Protein AF-A0A7S2Z5T3-F1 (afdb_monomer_lite)

InterPro domains:
  IPR017853 Glycoside hydrolase superfamily [SSF51445] (18-219)

Secondary structure (DSSP, 8-state):
-TTSTTTT-PSTT--HHHHHHHHHHHHHHTT----EEEE-GGGSEE-TTT--EEE-S--TTTSTTTHHHHHHHHHHH-PEEEEEE-PBPTT-TTBGGGT-SB-EEEESS-SS-TT--EEEE--HHHHHHHHHHHHHHH-EEEEEE--HHHHHHH-HHHHH-TTHHHHHHHHHHHHHHHTT-EEEE-S--HHHHHHGGG-TTEEEEE-SPPP-TTT-TTTT--HHHHHHHHHTTPEEE--EE--SSEE-SSTT-SEE-S-HHHHHHHHHHTSS--EE-PPTT---HHHHTTSB-TT--B---SS--EE-HHHHHHHHHGGGT-TTS-SS-EEEEEEEEETTTEEEEEEEEES-SS-EEEEHHHHHGGGT-S--SSS-S--TTS--TTTTTSTT-EEEEEE--STT--GGG-EEEEEETT-TT-EEEEPP--TT-EEEEEEEE--TTSEEEEE-TTSSSTT-TTTEEEEEE-SSEEEEEEE--TT-EEEEEEEETT--EEEEEEE--TTSEEEEEEE-SS-----

Radius of gyration: 24.78 Å; chains: 1; bounding box: 69×53×68 Å

Foldseek 3Di:
DPQFQADVNADPPDAQLVRVVLVLVLCVVVLNQAAADEAELVFADADPPPRAHQEPWGDCRRQPVILLSLQVSCVVRVHAYEYEHEFHDPCHCCDVVVVHDFHWDKDCAFPVGGNDIGIAGDDLVVLLCVLVCNCVRRNHAEYEYENAVVRQRRDPCNVPPPCRVLVRLVSNLVSCVVNNHAYEYYPDDLVSLVSCLNRVSDAAYAQFPEDHQAPPLVRLLSQASLVSQQVSRHQYASYEAEQAQFDAHGPNHTGGRLARLSSQLSRLLSRDDHHYRDHRPRHDRLSSCQQAFSNRHGQYAPTRKHAQPVLVVCLVPNCVRPVQAHNDWRWIKGWHDAQLAFIKIKIKTAQGAAKGWFAPCSGLCVVVLDDPPDDDPPPPPRDDCVLSPDQFWKKWKWFQAWDVLDPVSIDTDIATHPPRRGTDTGGRHRRSTMTMIMIFTQPPQQKTWPAQSSHSNRRGCQFWHDWDDDNFKIKTKGFHDQQDKTKTWMAGNVRDIDIFIDGQHPVRIDMTMDGHDPPRDDD

pLDDT: mean 90.17, std 14.13, range [31.06, 98.88]

Organism: NCBI:txid464258

Structure (mmCIF, N/CA/C/O backbone):
data_AF-A0A7S2Z5T3-F1
#
_entry.id   AF-A0A7S2Z5T3-F1
#
loop_
_atom_site.group_PDB
_atom_site.id
_atom_site.type_symbol
_atom_site.label_atom_id
_atom_site.label_alt_id
_atom_site.label_comp_id
_atom_site.label_asym_id
_atom_site.label_entity_id
_atom_site.label_seq_id
_atom_site.pdbx_PDB_ins_code
_atom_site.Cartn_x
_atom_site.Cartn_y
_atom_site.Cartn_z
_atom_site.occupancy
_atom_site.B_iso_or_equiv
_atom_site.auth_seq_id
_atom_site.auth_comp_id
_atom_site.auth_asym_id
_atom_site.auth_atom_id
_atom_site.pdbx_PDB_model_num
ATOM 1 N N . ASP A 1 1 ? 6.229 -9.014 -9.697 1.00 89.06 1 ASP A N 1
ATOM 2 C CA . ASP A 1 1 ? 7.290 -8.899 -8.700 1.00 89.06 1 ASP A CA 1
ATOM 3 C C . ASP A 1 1 ? 7.895 -10.236 -8.358 1.00 89.06 1 ASP A C 1
ATOM 5 O O . ASP A 1 1 ? 7.217 -11.255 -8.487 1.00 89.06 1 ASP A O 1
ATOM 9 N N . ASN A 1 2 ? 9.165 -10.216 -7.972 1.00 91.88 2 ASN A N 1
ATOM 10 C CA . ASN A 1 2 ? 9.879 -11.361 -7.434 1.00 91.88 2 ASN A CA 1
ATOM 11 C C . ASN A 1 2 ? 9.118 -11.935 -6.226 1.00 91.88 2 ASN A C 1
ATOM 13 O O . ASN A 1 2 ? 8.524 -11.199 -5.442 1.00 91.88 2 ASN A O 1
ATOM 17 N N . GLY A 1 3 ? 9.082 -13.258 -6.094 1.00 92.31 3 GLY A N 1
ATOM 18 C CA . GLY A 1 3 ? 8.275 -13.927 -5.072 1.00 92.31 3 GLY A CA 1
ATOM 19 C C . GLY A 1 3 ? 6.803 -14.139 -5.439 1.00 92.31 3 GLY A C 1
ATOM 20 O O . GLY A 1 3 ? 6.124 -14.894 -4.743 1.00 92.31 3 GLY A O 1
ATOM 21 N N . ALA A 1 4 ? 6.282 -13.528 -6.511 1.00 95.12 4 ALA A N 1
ATOM 22 C CA . ALA A 1 4 ? 4.893 -13.725 -6.935 1.00 95.12 4 ALA A CA 1
ATOM 23 C C . ALA A 1 4 ? 4.690 -14.963 -7.816 1.00 95.12 4 ALA A C 1
ATOM 25 O O . ALA A 1 4 ? 5.599 -15.373 -8.538 1.00 95.12 4 ALA A O 1
ATOM 26 N N . TYR A 1 5 ? 3.468 -15.512 -7.830 1.00 96.44 5 TYR A N 1
ATOM 27 C CA . TYR A 1 5 ? 3.169 -16.786 -8.498 1.00 96.44 5 TYR A CA 1
ATOM 28 C C . TYR A 1 5 ? 3.563 -16.775 -9.978 1.00 96.44 5 TYR A C 1
ATOM 30 O O . TYR A 1 5 ? 4.101 -17.752 -10.499 1.00 96.44 5 TYR A O 1
ATOM 38 N N . TYR A 1 6 ? 3.332 -15.635 -10.633 1.00 97.00 6 TYR A N 1
ATOM 39 C CA . TYR A 1 6 ? 3.540 -15.427 -12.063 1.00 97.00 6 TYR A CA 1
ATOM 40 C C . TYR A 1 6 ? 4.892 -14.786 -12.420 1.00 97.00 6 TYR A C 1
ATOM 42 O O . TYR A 1 6 ? 5.080 -14.351 -13.557 1.00 97.00 6 TYR A O 1
ATOM 50 N N . TYR A 1 7 ? 5.851 -14.690 -11.496 1.00 96.50 7 TYR A N 1
ATOM 51 C CA . TYR A 1 7 ? 7.160 -14.093 -11.784 1.00 96.50 7 TYR A CA 1
ATOM 52 C C . TYR A 1 7 ? 7.984 -14.951 -12.762 1.00 96.50 7 TYR A C 1
ATOM 54 O O . TYR A 1 7 ? 8.374 -16.066 -12.433 1.00 96.50 7 TYR A O 1
ATOM 62 N N . TYR A 1 8 ? 8.215 -14.459 -13.988 1.00 96.25 8 TYR A N 1
ATOM 63 C CA . TYR A 1 8 ? 8.787 -15.233 -15.112 1.00 96.25 8 TYR A CA 1
ATOM 64 C C . TYR A 1 8 ? 8.103 -16.600 -15.371 1.00 96.25 8 TYR A C 1
ATOM 66 O O . TYR A 1 8 ? 8.704 -17.504 -15.952 1.00 96.25 8 TYR A O 1
ATOM 74 N N . HIS A 1 9 ? 6.845 -16.764 -14.951 1.00 96.56 9 HIS A N 1
ATOM 75 C CA . HIS A 1 9 ? 6.130 -18.036 -14.965 1.00 96.56 9 HIS A CA 1
ATOM 76 C C . HIS A 1 9 ? 4.641 -17.851 -15.340 1.00 96.56 9 HIS A C 1
ATOM 78 O O . HIS A 1 9 ? 3.776 -17.960 -14.468 1.00 96.56 9 HIS A O 1
ATOM 84 N N . PRO A 1 10 ? 4.308 -17.545 -16.612 1.00 96.88 10 PRO A N 1
ATOM 85 C CA . PRO A 1 10 ? 2.916 -17.465 -17.064 1.00 96.88 10 PRO A CA 1
ATOM 86 C C . PRO A 1 10 ? 2.216 -18.837 -16.996 1.00 96.88 10 PRO A C 1
ATOM 88 O O . PRO A 1 10 ? 2.855 -19.869 -16.770 1.00 96.88 10 PRO A O 1
ATOM 91 N N . GLU A 1 11 ? 0.897 -18.867 -17.209 1.00 96.69 11 GLU A N 1
ATOM 92 C CA . GLU A 1 11 ? 0.151 -20.128 -17.290 1.00 96.69 11 GLU A CA 1
ATOM 93 C C . GLU A 1 11 ? 0.697 -21.025 -18.413 1.00 96.69 11 GLU A C 1
ATOM 95 O O . GLU A 1 11 ? 1.145 -20.563 -19.467 1.00 96.69 11 GLU A O 1
ATOM 100 N N . ASN A 1 12 ? 0.667 -22.341 -18.196 1.00 94.12 12 ASN A N 1
ATOM 101 C CA . ASN A 1 12 ? 1.307 -23.286 -19.107 1.00 94.12 12 ASN A CA 1
ATOM 102 C C . ASN A 1 12 ? 0.716 -23.197 -20.526 1.00 94.12 12 ASN A C 1
ATOM 104 O O . ASN A 1 12 ? -0.485 -23.380 -20.731 1.00 94.12 12 ASN A O 1
ATOM 108 N N . GLY A 1 13 ? 1.582 -22.960 -21.514 1.00 95.38 13 GLY A N 1
ATOM 109 C CA . GLY A 1 13 ? 1.192 -22.811 -22.916 1.00 95.38 13 GLY A CA 1
ATOM 110 C C . GLY A 1 13 ? 0.557 -21.461 -23.264 1.00 95.38 13 GLY A C 1
ATOM 111 O O . GLY A 1 13 ? 0.002 -21.342 -24.356 1.00 95.38 13 GLY A O 1
ATOM 112 N N . LYS A 1 14 ? 0.633 -20.464 -22.373 1.00 97.25 14 LYS A N 1
ATOM 113 C CA . LYS A 1 14 ? 0.104 -19.111 -22.579 1.00 97.25 14 LYS A CA 1
ATOM 114 C C . LYS A 1 14 ? 1.207 -18.054 -22.533 1.00 97.25 14 LYS A C 1
ATOM 116 O O . LYS A 1 14 ? 2.259 -18.250 -21.928 1.00 97.25 14 LYS A O 1
ATOM 121 N N . ASN A 1 15 ? 0.945 -16.923 -23.182 1.00 97.25 15 ASN A N 1
ATOM 122 C CA . ASN A 1 15 ? 1.696 -15.685 -22.970 1.00 97.25 15 ASN A CA 1
ATOM 123 C C . ASN A 1 15 ? 1.145 -14.947 -21.726 1.00 97.25 15 ASN A C 1
ATOM 125 O O . ASN A 1 15 ? 0.209 -15.418 -21.065 1.00 97.25 15 ASN A O 1
ATOM 129 N N . TYR A 1 16 ? 1.726 -13.797 -21.384 1.00 97.88 16 TYR A N 1
ATOM 130 C CA . TYR A 1 16 ? 1.302 -13.041 -20.206 1.00 97.88 16 TYR A CA 1
ATOM 131 C C . TYR A 1 16 ? -0.013 -12.293 -20.401 1.00 97.88 16 TYR A C 1
ATOM 133 O O . TYR A 1 16 ? -0.767 -12.195 -19.438 1.00 97.88 16 TYR A O 1
ATOM 141 N N . LEU A 1 17 ? -0.326 -11.818 -21.610 1.00 97.81 17 LEU A N 1
ATOM 142 C CA . LEU A 1 17 ? -1.629 -11.206 -21.888 1.00 97.81 17 LEU A CA 1
ATOM 143 C C . LEU A 1 17 ? -2.766 -12.185 -21.565 1.00 97.81 17 LEU A C 1
ATOM 145 O O . LEU A 1 17 ? -3.630 -11.880 -20.746 1.00 97.81 17 LEU A O 1
ATOM 149 N N . ASP A 1 18 ? -2.711 -13.391 -22.131 1.00 98.31 18 ASP A N 1
ATOM 150 C CA . ASP A 1 18 ? -3.717 -14.431 -21.902 1.00 98.31 18 ASP A CA 1
ATOM 151 C C . ASP A 1 18 ? -3.767 -14.854 -20.425 1.00 98.31 18 ASP A C 1
ATOM 153 O O . ASP A 1 18 ? -4.846 -15.036 -19.862 1.00 98.31 18 ASP A O 1
ATOM 157 N N . THR A 1 19 ? -2.603 -14.973 -19.777 1.00 98.50 19 THR A N 1
ATOM 158 C CA . THR A 1 19 ? -2.511 -15.302 -18.345 1.00 98.50 19 THR A CA 1
ATOM 159 C C . THR A 1 19 ? -3.185 -14.235 -17.479 1.00 98.50 19 THR A C 1
ATOM 161 O O . THR A 1 19 ? -3.974 -14.558 -16.595 1.00 98.50 19 THR A O 1
ATOM 164 N N . LEU A 1 20 ? -2.910 -12.952 -17.722 1.00 98.56 20 LEU A N 1
ATOM 165 C CA . LEU A 1 20 ? -3.462 -11.855 -16.925 1.00 98.56 20 LEU A CA 1
ATOM 166 C C . LEU A 1 20 ? -4.963 -11.653 -17.180 1.00 98.56 20 LEU A C 1
ATOM 168 O O . LEU A 1 20 ? -5.694 -11.321 -16.245 1.00 98.56 20 LEU A O 1
ATOM 172 N N . LEU A 1 21 ? -5.447 -11.921 -18.397 1.00 98.62 21 LEU A N 1
ATOM 173 C CA . LEU A 1 21 ? -6.883 -11.956 -18.688 1.00 98.62 21 LEU A CA 1
ATOM 174 C C . LEU A 1 21 ? -7.584 -13.111 -17.955 1.00 98.62 21 LEU A C 1
ATOM 176 O O . LEU A 1 21 ? -8.675 -12.914 -17.416 1.00 98.62 21 LEU A O 1
ATOM 180 N N . ASP A 1 22 ? -6.953 -14.284 -17.835 1.00 98.69 22 ASP A N 1
ATOM 181 C CA . ASP A 1 22 ? -7.489 -15.357 -16.990 1.00 98.69 22 ASP A CA 1
ATOM 182 C C . ASP A 1 22 ? -7.537 -14.949 -15.509 1.00 98.69 22 ASP A C 1
ATOM 184 O O . ASP A 1 22 ? -8.539 -15.211 -14.841 1.00 98.69 22 ASP A O 1
ATOM 188 N N . VAL A 1 23 ? -6.495 -14.276 -14.995 1.00 98.56 23 VAL A N 1
ATOM 189 C CA . VAL A 1 23 ? -6.475 -13.746 -13.616 1.00 98.56 23 VAL A CA 1
ATOM 190 C C . VAL A 1 23 ? -7.626 -12.760 -13.413 1.00 98.56 23 VAL A C 1
ATOM 192 O O . VAL A 1 23 ? -8.321 -12.828 -12.397 1.00 98.56 2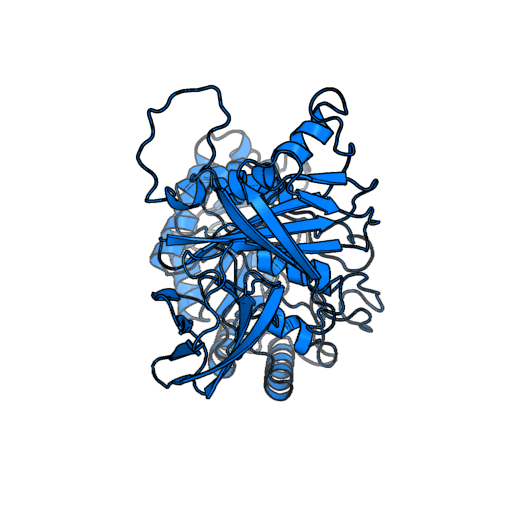3 VAL A O 1
ATOM 195 N N . TYR A 1 24 ? -7.877 -11.878 -14.384 1.00 98.69 24 TYR A N 1
ATOM 196 C CA . TYR A 1 24 ? -9.010 -10.956 -14.358 1.00 98.69 24 TYR A CA 1
ATOM 197 C C . TYR A 1 24 ? -10.354 -11.696 -14.341 1.00 98.69 24 TYR A C 1
ATOM 199 O O . TYR A 1 24 ? -11.203 -11.431 -13.491 1.00 98.69 24 TYR A O 1
ATOM 207 N N . HIS A 1 25 ? -10.570 -12.657 -15.238 1.00 98.69 25 HIS A N 1
ATOM 208 C CA . HIS A 1 25 ? -11.823 -13.411 -15.274 1.00 98.69 25 HIS A CA 1
ATOM 209 C C . HIS A 1 25 ? -12.047 -14.223 -13.995 1.00 98.69 25 HIS A C 1
ATOM 211 O O . HIS A 1 25 ? -13.166 -14.254 -13.473 1.00 98.69 25 HIS A O 1
ATOM 217 N N . TYR A 1 26 ? -10.987 -14.825 -13.457 1.00 98.69 26 TYR A N 1
ATOM 218 C CA . TYR A 1 26 ? -11.010 -15.496 -12.165 1.00 98.69 26 TYR A CA 1
ATOM 219 C C . TYR A 1 26 ? -11.391 -14.528 -11.040 1.00 98.69 26 TYR A C 1
ATOM 221 O O . TYR A 1 26 ? -12.331 -14.811 -10.297 1.00 98.69 26 TYR A O 1
ATOM 229 N N . SER A 1 27 ? -10.733 -13.369 -10.938 1.00 98.31 27 SER A N 1
ATOM 230 C CA . SER A 1 27 ? -11.005 -12.398 -9.873 1.00 98.31 27 SER A CA 1
ATOM 231 C C . SER A 1 27 ? -12.437 -11.865 -9.948 1.00 98.31 27 SER A C 1
ATOM 233 O O . SER A 1 27 ? -13.127 -11.815 -8.930 1.00 98.31 27 SER A O 1
ATOM 235 N N . LYS A 1 28 ? -12.953 -11.587 -11.154 1.00 98.25 28 LYS A N 1
ATOM 236 C CA . LYS A 1 28 ? -14.360 -11.219 -11.368 1.00 98.25 28 LYS A CA 1
ATOM 237 C C . LYS A 1 28 ? -15.317 -12.323 -10.924 1.00 98.25 28 LYS A C 1
ATOM 239 O O . LYS A 1 28 ? -16.297 -12.019 -10.247 1.00 98.25 28 LYS A O 1
ATOM 244 N N . ALA A 1 29 ? -15.036 -13.581 -11.266 1.00 98.38 29 ALA A N 1
ATOM 245 C CA . ALA A 1 29 ? -15.859 -14.722 -10.865 1.00 98.38 29 ALA A CA 1
ATOM 246 C C . ALA A 1 29 ? -15.841 -14.962 -9.347 1.00 98.38 29 ALA A C 1
ATOM 248 O O . ALA A 1 29 ? -16.839 -15.411 -8.789 1.00 98.38 29 ALA A O 1
ATOM 249 N N . GLN A 1 30 ? -14.726 -14.651 -8.684 1.00 97.94 30 GLN A N 1
ATOM 250 C CA . GLN A 1 30 ? -14.580 -14.748 -7.233 1.00 97.94 30 GLN A CA 1
ATOM 251 C C . GLN A 1 30 ? -14.990 -13.476 -6.488 1.00 97.94 30 GLN A C 1
ATOM 253 O O . GLN A 1 30 ? -14.865 -13.450 -5.274 1.00 97.94 30 GLN A O 1
ATOM 258 N N . GLY A 1 31 ? -15.442 -12.414 -7.165 1.00 97.31 31 GLY A N 1
ATOM 259 C CA . GLY A 1 31 ? -15.764 -11.144 -6.507 1.00 97.31 31 GLY A CA 1
ATOM 260 C C . GLY A 1 31 ? -14.564 -10.515 -5.786 1.00 97.31 31 GLY A C 1
ATOM 261 O O . GLY A 1 31 ? -14.721 -9.984 -4.689 1.00 97.31 31 GLY A O 1
ATOM 262 N N . ILE A 1 32 ? -13.367 -10.622 -6.368 1.00 98.25 32 ILE A N 1
ATOM 263 C CA . ILE A 1 32 ? -12.142 -9.992 -5.874 1.00 98.25 32 ILE A CA 1
ATOM 264 C C . ILE A 1 32 ? -11.887 -8.720 -6.700 1.00 98.25 32 ILE A C 1
ATOM 266 O O . ILE A 1 32 ? -11.646 -8.812 -7.907 1.00 98.25 32 ILE A O 1
ATOM 270 N N . PRO A 1 33 ? -11.936 -7.524 -6.091 1.00 97.19 33 PRO A N 1
ATOM 271 C CA . PRO A 1 33 ? -11.922 -6.267 -6.829 1.00 97.19 33 PRO A CA 1
ATOM 272 C C . PRO A 1 33 ? -10.497 -5.745 -7.061 1.00 97.19 33 PRO A C 1
ATOM 274 O O . PRO A 1 33 ? -10.134 -4.674 -6.578 1.00 97.19 33 PRO A O 1
ATOM 277 N N . TYR A 1 34 ? -9.666 -6.481 -7.805 1.00 97.94 34 TYR A N 1
ATOM 278 C CA . TYR A 1 34 ? -8.365 -5.948 -8.228 1.00 97.94 34 TYR A CA 1
ATOM 279 C C . TYR A 1 34 ? -8.546 -4.690 -9.087 1.00 97.94 34 TYR A C 1
ATOM 281 O O . TYR A 1 34 ? -9.425 -4.641 -9.952 1.00 97.94 34 TYR A O 1
ATOM 289 N N . ARG A 1 35 ? -7.712 -3.674 -8.834 1.00 97.19 35 ARG A N 1
ATOM 290 C CA . ARG A 1 35 ? -7.749 -2.365 -9.513 1.00 97.19 35 ARG A CA 1
ATOM 291 C C . ARG A 1 35 ? -6.455 -1.993 -10.223 1.00 97.19 35 ARG A C 1
ATOM 293 O O . ARG A 1 35 ? -6.438 -1.011 -10.958 1.00 97.19 35 ARG A O 1
ATOM 300 N N . SER A 1 36 ? -5.393 -2.757 -10.022 1.00 97.06 36 SER A N 1
ATOM 301 C CA . SER A 1 36 ? -4.108 -2.534 -10.666 1.00 97.06 36 SER A CA 1
ATOM 302 C C . SER A 1 36 ? -3.385 -3.849 -10.906 1.00 97.06 36 SER A C 1
ATOM 304 O O . SER A 1 36 ? -3.680 -4.863 -10.271 1.00 97.06 36 SER A O 1
ATOM 306 N N . VAL A 1 37 ? -2.420 -3.805 -11.819 1.00 98.12 37 VAL A N 1
ATOM 307 C CA . VAL A 1 37 ? -1.468 -4.883 -12.086 1.00 98.12 37 VAL A CA 1
ATOM 308 C C . VAL A 1 37 ? -0.058 -4.304 -12.100 1.00 98.12 37 VAL A C 1
ATOM 310 O O . VAL A 1 37 ? 0.153 -3.198 -12.597 1.00 98.12 37 VAL A O 1
ATOM 313 N N . LEU A 1 38 ? 0.904 -5.038 -11.537 1.00 97.88 38 LEU A N 1
ATOM 314 C CA . LEU A 1 38 ? 2.326 -4.723 -11.645 1.00 97.88 38 LEU A CA 1
ATOM 315 C C . LEU A 1 38 ? 2.978 -5.660 -12.662 1.00 97.88 38 LEU A C 1
ATOM 317 O O . LEU A 1 38 ? 3.005 -6.876 -12.466 1.00 97.88 38 LEU A O 1
ATOM 321 N N . LEU A 1 39 ? 3.516 -5.078 -13.730 1.00 98.25 39 LEU A N 1
ATOM 322 C CA . LEU A 1 39 ? 4.311 -5.758 -14.745 1.00 98.25 39 LEU A CA 1
ATOM 323 C C . LEU A 1 39 ? 5.783 -5.672 -14.344 1.00 98.25 39 LEU A C 1
ATOM 325 O O . LEU A 1 39 ? 6.335 -4.577 -14.239 1.00 98.25 39 LEU A O 1
ATOM 329 N N . ASP A 1 40 ? 6.403 -6.822 -14.088 1.00 97.00 40 ASP A N 1
ATOM 330 C CA . ASP A 1 40 ? 7.777 -6.874 -13.583 1.00 97.00 40 ASP A CA 1
ATOM 331 C C . ASP A 1 40 ? 8.830 -6.931 -14.705 1.00 97.00 40 ASP A C 1
ATOM 333 O O . ASP A 1 40 ? 8.501 -6.901 -15.882 1.00 97.00 40 ASP A O 1
ATOM 337 N N . SER A 1 41 ? 10.106 -7.078 -14.358 1.00 96.31 41 SER A N 1
ATOM 338 C CA . SER A 1 41 ? 11.265 -7.262 -15.251 1.00 96.31 41 SER A CA 1
ATOM 339 C C . SER A 1 41 ? 11.075 -8.194 -16.458 1.00 96.31 41 SER A C 1
ATOM 341 O O . SER A 1 41 ? 11.741 -8.025 -17.475 1.00 96.31 41 SER A O 1
ATOM 343 N N . TRP A 1 42 ? 10.119 -9.122 -16.421 1.00 96.25 42 TRP A N 1
ATOM 344 C CA . TRP A 1 42 ? 9.832 -10.032 -17.527 1.00 96.25 42 TRP A CA 1
ATOM 345 C C . TRP A 1 42 ? 9.205 -9.378 -18.772 1.00 96.25 42 TRP A C 1
ATOM 347 O O . TRP A 1 42 ? 9.267 -9.998 -19.838 1.00 96.25 42 TRP A O 1
ATOM 357 N N . PHE A 1 43 ? 8.607 -8.176 -18.690 1.00 97.31 43 PHE A N 1
ATOM 358 C CA . PHE A 1 43 ? 7.827 -7.632 -19.817 1.00 97.31 43 PHE A CA 1
ATOM 359 C C . PHE A 1 43 ? 8.632 -6.921 -20.912 1.00 97.31 43 PHE A C 1
ATOM 361 O O . PHE A 1 43 ? 8.147 -6.834 -22.040 1.00 97.31 43 PHE A O 1
ATOM 368 N N . TYR A 1 44 ? 9.838 -6.436 -20.612 1.00 98.06 44 TYR A N 1
ATOM 369 C CA . TYR A 1 44 ? 10.652 -5.626 -21.526 1.00 98.06 44 TYR A CA 1
ATOM 370 C C . TYR A 1 44 ? 11.954 -6.318 -21.938 1.00 98.06 44 TYR A C 1
ATOM 372 O O . TYR A 1 44 ? 12.283 -7.408 -21.467 1.00 98.06 44 TYR A O 1
ATOM 380 N N . TYR A 1 45 ? 12.700 -5.709 -22.863 1.00 97.88 45 TYR A N 1
ATOM 381 C CA . TYR A 1 45 ? 13.924 -6.299 -23.395 1.00 97.88 45 TYR A CA 1
ATOM 382 C C . TYR A 1 45 ? 15.129 -6.023 -22.496 1.00 97.88 45 TYR A C 1
ATOM 384 O O . TYR A 1 45 ? 15.520 -4.876 -22.245 1.00 97.88 45 TYR A O 1
ATOM 392 N N . GLU A 1 46 ? 15.790 -7.101 -22.094 1.00 96.44 46 GLU A N 1
ATOM 393 C CA . GLU A 1 46 ? 16.923 -7.083 -21.179 1.00 96.44 46 GLU A CA 1
ATOM 394 C C . GLU A 1 46 ? 18.231 -7.489 -21.872 1.00 96.44 46 GLU A C 1
ATOM 396 O O . GLU A 1 46 ? 18.274 -8.308 -22.793 1.00 96.44 46 GLU A O 1
ATOM 401 N N . ASP A 1 47 ? 19.337 -6.936 -21.390 1.00 93.31 47 ASP A N 1
ATOM 402 C CA . ASP A 1 47 ? 20.677 -7.333 -21.778 1.00 93.31 47 ASP A CA 1
ATOM 403 C C . ASP A 1 47 ? 20.962 -8.755 -21.254 1.00 93.31 47 ASP A C 1
ATOM 405 O O . ASP A 1 47 ? 20.948 -8.976 -20.043 1.00 93.31 47 ASP A O 1
ATOM 409 N N . PRO A 1 48 ? 21.308 -9.733 -22.108 1.00 91.06 48 PRO A N 1
ATOM 410 C CA . PRO A 1 48 ? 21.467 -11.122 -21.677 1.00 91.06 48 PRO A CA 1
ATOM 411 C C . PRO A 1 48 ? 22.631 -11.350 -20.699 1.00 91.06 48 PRO A C 1
ATOM 413 O O . PRO A 1 48 ? 22.728 -12.429 -20.118 1.00 91.06 48 PRO A O 1
ATOM 416 N N . LYS A 1 49 ? 23.550 -10.387 -20.534 1.00 87.62 49 LYS A N 1
ATOM 417 C CA . LYS A 1 49 ? 24.702 -10.524 -19.630 1.00 87.62 49 LYS A CA 1
ATOM 418 C C . LYS A 1 49 ? 24.379 -10.146 -18.191 1.00 87.62 49 LYS A C 1
ATOM 420 O O . LYS A 1 49 ? 24.924 -10.755 -17.278 1.00 87.62 49 LYS A O 1
ATOM 425 N N . ASN A 1 50 ? 23.572 -9.111 -17.995 1.00 87.94 50 ASN A N 1
ATOM 426 C CA . ASN A 1 50 ? 23.364 -8.497 -16.680 1.00 87.94 50 ASN A CA 1
ATOM 427 C C . ASN A 1 50 ? 21.908 -8.086 -16.421 1.00 87.94 50 ASN A C 1
ATOM 429 O O . ASN A 1 50 ? 21.625 -7.483 -15.386 1.00 87.94 50 ASN A O 1
ATOM 433 N N . GLN A 1 51 ? 21.012 -8.415 -17.356 1.00 92.81 51 GLN A N 1
ATOM 434 C CA . GLN A 1 51 ? 19.577 -8.145 -17.321 1.00 92.81 51 GLN A CA 1
ATOM 435 C C . GLN A 1 51 ? 19.232 -6.649 -17.195 1.00 92.81 51 GLN A C 1
ATOM 437 O O . GLN A 1 51 ? 18.174 -6.277 -16.704 1.00 92.81 51 GLN A O 1
ATOM 442 N N . SER A 1 52 ? 20.144 -5.765 -17.603 1.00 94.56 52 SER A N 1
ATOM 443 C CA . SER A 1 52 ? 19.886 -4.323 -17.671 1.00 94.56 52 SER A CA 1
ATOM 444 C C . SER A 1 52 ? 18.997 -3.971 -18.860 1.00 94.56 52 SER A C 1
ATOM 446 O O . SER A 1 52 ? 18.961 -4.690 -19.855 1.00 94.56 52 SER A O 1
ATOM 448 N N . VAL A 1 53 ? 18.276 -2.861 -18.783 1.00 97.31 53 VAL A N 1
ATOM 449 C CA . VAL A 1 53 ? 17.239 -2.519 -19.762 1.00 97.31 53 VAL A CA 1
ATOM 450 C C . VAL A 1 53 ? 17.881 -2.110 -21.084 1.00 97.31 53 VAL A C 1
ATOM 452 O O . VAL A 1 53 ? 18.702 -1.190 -21.123 1.00 97.31 53 VAL A O 1
ATOM 455 N N . THR A 1 54 ? 17.509 -2.789 -22.170 1.00 97.31 54 THR A N 1
ATOM 456 C CA . THR A 1 54 ? 17.959 -2.455 -23.535 1.00 97.31 54 THR A CA 1
ATOM 457 C C . THR A 1 54 ? 16.884 -1.740 -24.342 1.00 97.31 54 THR A C 1
ATOM 459 O O . THR A 1 54 ? 17.210 -0.877 -25.151 1.00 97.31 54 THR A O 1
ATOM 462 N N . LEU A 1 55 ? 15.615 -2.061 -24.101 1.00 97.44 55 LEU A N 1
ATOM 463 C CA . LEU A 1 55 ? 14.461 -1.365 -24.654 1.00 97.44 55 LEU A CA 1
ATOM 464 C C . LEU A 1 55 ? 13.301 -1.544 -23.675 1.00 97.44 55 LEU A C 1
ATOM 466 O O . LEU A 1 55 ? 12.986 -2.677 -23.308 1.00 97.44 55 LEU A O 1
ATOM 470 N N . TRP A 1 56 ? 12.692 -0.441 -23.242 1.00 97.81 56 TRP A N 1
ATOM 471 C CA . TRP A 1 56 ? 11.598 -0.453 -22.268 1.00 97.81 56 TRP A CA 1
ATOM 472 C C . TRP A 1 56 ? 10.249 -0.398 -22.988 1.00 97.81 56 TRP A C 1
ATOM 474 O O . TRP A 1 56 ? 9.464 0.534 -22.848 1.00 97.81 56 TRP A O 1
ATOM 484 N N . GLU A 1 57 ? 10.034 -1.412 -23.817 1.00 97.00 57 GLU A N 1
ATOM 485 C CA . GLU A 1 57 ? 8.815 -1.654 -24.584 1.00 97.00 57 GLU A CA 1
ATOM 486 C C . GLU A 1 57 ? 8.430 -3.120 -24.407 1.00 97.00 57 GLU A C 1
ATOM 488 O O . GLU A 1 57 ? 9.293 -3.969 -24.150 1.00 97.00 57 GLU A O 1
ATOM 493 N N . ALA A 1 58 ? 7.142 -3.420 -24.532 1.00 97.56 58 ALA A N 1
ATOM 494 C CA . ALA A 1 58 ? 6.642 -4.764 -24.326 1.00 97.56 58 ALA A CA 1
ATOM 495 C C . ALA A 1 58 ? 7.202 -5.727 -25.376 1.00 97.56 58 ALA A C 1
ATOM 497 O O . ALA A 1 58 ? 7.194 -5.464 -26.582 1.00 97.56 58 ALA A O 1
ATOM 498 N N . ARG A 1 59 ? 7.667 -6.883 -24.915 1.00 97.44 59 ARG A N 1
ATOM 499 C CA . ARG A 1 59 ? 8.120 -7.947 -25.803 1.00 97.44 59 ARG A CA 1
ATOM 500 C C . ARG A 1 59 ? 6.939 -8.634 -26.480 1.00 97.44 59 ARG A C 1
ATOM 502 O O . ARG A 1 59 ? 6.000 -9.043 -25.801 1.00 97.44 59 ARG A O 1
ATOM 509 N N . GLU A 1 60 ? 7.027 -8.854 -27.791 1.00 96.38 60 GLU A N 1
ATOM 510 C CA . GLU A 1 60 ? 5.946 -9.484 -28.570 1.00 96.38 60 GLU A CA 1
ATOM 511 C C . GLU A 1 60 ? 5.629 -10.924 -28.133 1.00 96.38 60 GLU A C 1
ATOM 513 O O . GLU A 1 60 ? 4.502 -11.389 -28.295 1.00 96.38 60 GLU A O 1
ATOM 518 N N . ASP A 1 61 ? 6.606 -11.644 -27.573 1.00 94.62 61 ASP A N 1
ATOM 519 C CA . ASP A 1 61 ? 6.410 -13.007 -27.067 1.00 94.62 61 ASP A CA 1
ATOM 520 C C . ASP A 1 61 ? 5.724 -13.052 -25.689 1.00 94.62 61 ASP A C 1
ATOM 522 O O . ASP A 1 61 ? 5.184 -14.086 -25.297 1.00 94.62 61 ASP A O 1
ATOM 526 N N . VAL A 1 62 ? 5.714 -11.926 -24.972 1.00 95.94 62 VAL A N 1
ATOM 527 C CA . VAL A 1 62 ? 5.059 -11.746 -23.668 1.00 95.94 62 VAL A CA 1
ATOM 528 C C . VAL A 1 62 ? 3.669 -11.137 -23.854 1.00 95.94 62 VAL A C 1
ATOM 530 O O . VAL A 1 62 ? 2.687 -11.655 -23.317 1.00 95.94 62 VAL A O 1
ATOM 533 N N . PHE A 1 63 ? 3.600 -10.060 -24.635 1.00 97.75 63 PHE A N 1
ATOM 534 C CA . PHE A 1 63 ? 2.396 -9.335 -25.017 1.00 97.75 63 PHE A CA 1
ATOM 535 C C . PHE A 1 63 ? 2.310 -9.316 -26.546 1.00 97.75 63 PHE A C 1
ATOM 537 O O . PHE A 1 63 ? 3.016 -8.530 -27.184 1.00 97.75 63 PHE A O 1
ATOM 544 N N . PRO A 1 64 ? 1.476 -10.174 -27.159 1.00 96.69 64 PRO A N 1
ATOM 545 C CA . PRO A 1 64 ? 1.267 -10.149 -28.602 1.00 96.69 64 PRO A CA 1
ATOM 546 C C . PRO A 1 64 ? 0.870 -8.744 -29.071 1.00 96.69 64 PRO A C 1
ATOM 548 O O . PRO A 1 64 ? -0.045 -8.147 -28.513 1.00 96.69 64 PRO A O 1
ATOM 551 N N . GLY A 1 65 ? 1.569 -8.209 -30.077 1.00 95.94 65 GLY A N 1
ATOM 552 C CA . GLY A 1 65 ? 1.384 -6.822 -30.532 1.00 95.94 65 GLY A CA 1
ATOM 553 C C . GLY A 1 65 ? 2.209 -5.773 -29.770 1.00 95.94 65 GLY A C 1
ATOM 554 O O . GLY A 1 65 ? 2.085 -4.582 -30.044 1.00 95.94 65 GLY A O 1
ATOM 555 N N . GLY A 1 66 ? 3.073 -6.183 -28.837 1.00 97.12 66 GLY A N 1
ATOM 556 C CA . GLY A 1 66 ? 3.931 -5.267 -28.089 1.00 97.12 66 GLY A CA 1
ATOM 557 C C . GLY A 1 66 ? 3.113 -4.372 -27.158 1.00 97.12 66 GLY A C 1
ATOM 558 O O . GLY A 1 66 ? 2.274 -4.865 -26.402 1.00 97.12 66 GLY A O 1
ATOM 559 N N . ASN A 1 67 ? 3.371 -3.062 -27.178 1.00 97.50 67 ASN A N 1
ATOM 560 C CA . ASN A 1 67 ? 2.706 -2.102 -26.288 1.00 97.50 67 ASN A CA 1
ATOM 561 C C . ASN A 1 67 ? 1.174 -2.109 -26.461 1.00 97.50 67 ASN A C 1
ATOM 563 O O . ASN A 1 67 ? 0.459 -1.995 -25.468 1.00 97.50 67 ASN A O 1
ATOM 567 N N . GLU A 1 68 ? 0.666 -2.348 -27.679 1.00 97.19 68 GLU A N 1
ATOM 568 C CA . GLU A 1 68 ? -0.778 -2.498 -27.938 1.00 97.19 68 GLU A CA 1
ATOM 569 C C . GLU A 1 68 ? -1.382 -3.660 -27.129 1.00 97.19 68 GLU A C 1
ATOM 571 O O . GLU A 1 68 ? -2.481 -3.541 -26.601 1.00 97.19 68 GLU A O 1
ATOM 576 N N . GLY A 1 69 ? -0.631 -4.743 -26.908 1.00 97.88 69 GLY A N 1
ATOM 577 C CA . GLY A 1 69 ? -1.079 -5.847 -26.058 1.00 97.88 69 GLY A CA 1
ATOM 578 C C . GLY A 1 69 ? -1.240 -5.453 -24.583 1.00 97.88 69 GLY A C 1
ATOM 579 O O . GLY A 1 69 ? -2.147 -5.945 -23.912 1.00 97.88 69 GLY A O 1
ATOM 580 N N . ILE A 1 70 ? -0.402 -4.547 -24.061 1.00 98.00 70 ILE A N 1
ATOM 581 C CA . ILE A 1 70 ? -0.581 -4.019 -22.697 1.00 98.00 70 ILE A CA 1
ATOM 582 C C . ILE A 1 70 ? -1.746 -3.021 -22.651 1.00 98.00 70 ILE A C 1
ATOM 584 O O . ILE A 1 70 ? -2.530 -3.042 -21.701 1.00 98.00 70 ILE A O 1
ATOM 588 N N . HIS A 1 71 ? -1.901 -2.185 -23.680 1.00 97.69 71 HIS A N 1
ATOM 589 C CA . HIS A 1 71 ? -3.068 -1.313 -23.817 1.00 97.69 71 HIS A CA 1
ATOM 590 C C . HIS A 1 71 ? -4.374 -2.112 -23.779 1.00 97.69 71 HIS A C 1
ATOM 592 O O . HIS A 1 71 ? -5.274 -1.799 -23.001 1.00 97.69 71 HIS A O 1
ATOM 598 N N . ASP A 1 72 ? -4.447 -3.191 -24.555 1.00 97.25 72 ASP A N 1
ATOM 599 C CA . ASP A 1 72 ? -5.612 -4.067 -24.618 1.00 97.25 72 ASP A CA 1
ATOM 600 C C . ASP A 1 72 ? -5.906 -4.742 -23.276 1.00 97.25 72 ASP A C 1
ATOM 602 O O . ASP A 1 72 ? -7.075 -4.918 -22.924 1.00 97.25 72 ASP A O 1
ATOM 606 N N . LEU A 1 73 ? -4.874 -5.097 -22.500 1.00 98.06 73 LEU A N 1
ATOM 607 C CA . LEU A 1 73 ? -5.050 -5.556 -21.122 1.00 98.06 73 LEU A CA 1
ATOM 608 C C . LEU A 1 73 ? -5.702 -4.462 -20.264 1.00 98.06 73 LEU A C 1
ATOM 610 O O . LEU A 1 73 ? -6.666 -4.739 -19.547 1.00 98.06 73 LEU A O 1
ATOM 614 N N . GLY A 1 74 ? -5.193 -3.230 -20.333 1.00 97.56 74 GLY A N 1
ATOM 615 C CA . GLY A 1 74 ? -5.726 -2.082 -19.596 1.00 97.56 74 GLY A CA 1
ATOM 616 C C . GLY A 1 74 ? -7.193 -1.803 -19.928 1.00 97.56 74 GLY A C 1
ATOM 617 O O . GLY A 1 74 ? -8.023 -1.747 -19.022 1.00 97.56 74 GLY A O 1
ATOM 618 N N . GLU A 1 75 ? -7.540 -1.726 -21.214 1.00 96.94 75 GLU A N 1
ATOM 619 C CA . GLU A 1 75 ? -8.910 -1.470 -21.684 1.00 96.94 75 GLU A CA 1
ATOM 620 C C . GLU A 1 75 ? -9.891 -2.583 -21.287 1.00 96.94 75 GLU A C 1
ATOM 622 O O . GLU A 1 75 ? -11.015 -2.310 -20.861 1.00 96.94 75 GLU A O 1
ATOM 627 N N . GLN A 1 76 ? -9.480 -3.852 -21.384 1.00 97.75 76 GLN A N 1
ATOM 628 C CA . GLN A 1 76 ? -10.358 -4.981 -21.056 1.00 97.75 76 GLN A CA 1
ATOM 629 C C . GLN A 1 76 ? -10.596 -5.133 -19.552 1.00 97.75 76 GLN A C 1
ATOM 631 O O . GLN A 1 76 ? -11.684 -5.531 -19.128 1.00 97.75 76 GLN A O 1
ATOM 636 N N . THR A 1 77 ? -9.581 -4.845 -18.738 1.00 98.19 77 THR A N 1
ATOM 637 C CA . THR A 1 77 ? -9.637 -5.079 -17.288 1.00 98.19 77 THR A CA 1
ATOM 638 C C . THR A 1 77 ? -10.056 -3.841 -16.497 1.00 98.19 77 THR A C 1
ATOM 640 O O . THR A 1 77 ? -10.643 -3.967 -15.418 1.00 98.19 77 THR A O 1
ATOM 643 N N . GLY A 1 78 ? -9.767 -2.647 -17.021 1.00 97.50 78 GLY A N 1
ATOM 644 C CA . GLY A 1 78 ? -9.834 -1.385 -16.290 1.00 97.50 78 GLY A CA 1
ATOM 645 C C . GLY A 1 78 ? -8.778 -1.266 -15.185 1.00 97.50 78 GLY A C 1
ATOM 646 O O . GLY A 1 78 ? -8.960 -0.473 -14.259 1.00 97.50 78 GLY A O 1
ATOM 647 N N . TRP A 1 79 ? -7.721 -2.085 -15.212 1.00 98.25 79 TRP A N 1
ATOM 648 C CA . TRP A 1 79 ? -6.644 -2.036 -14.225 1.00 98.25 79 TRP A CA 1
ATOM 649 C C . TRP A 1 79 ? -5.652 -0.915 -14.523 1.00 98.25 79 TRP A C 1
ATOM 651 O O . TRP A 1 79 ? -5.191 -0.753 -15.648 1.00 98.25 79 TRP A O 1
ATOM 661 N N . ALA A 1 80 ? -5.256 -0.190 -13.478 1.00 97.75 80 ALA A N 1
ATOM 662 C CA . ALA A 1 80 ? -4.119 0.716 -13.546 1.00 97.75 80 ALA A CA 1
ATOM 663 C C . ALA A 1 80 ? -2.815 -0.080 -13.723 1.00 97.75 80 ALA A C 1
ATOM 665 O O . ALA A 1 80 ? -2.543 -1.019 -12.965 1.00 97.75 80 ALA A O 1
ATOM 666 N N . ILE A 1 81 ? -1.991 0.313 -14.694 1.00 98.44 81 ILE A N 1
ATOM 667 C CA . ILE A 1 81 ? -0.739 -0.381 -15.000 1.00 98.44 81 ILE A CA 1
ATOM 668 C C . ILE A 1 81 ? 0.407 0.211 -14.176 1.00 98.44 81 ILE A C 1
ATOM 670 O O . ILE A 1 81 ? 0.766 1.382 -14.318 1.00 98.44 81 ILE A O 1
ATOM 674 N N . THR A 1 82 ? 0.998 -0.608 -13.310 1.00 98.12 82 THR A N 1
ATOM 675 C CA . THR A 1 82 ? 2.298 -0.346 -12.685 1.00 98.12 82 THR A CA 1
ATOM 676 C C . THR A 1 82 ? 3.367 -1.117 -13.446 1.00 98.12 82 THR A C 1
ATOM 678 O O . THR A 1 82 ? 3.160 -2.288 -13.747 1.00 98.12 82 THR A O 1
ATOM 681 N N . ALA A 1 83 ? 4.499 -0.495 -13.760 1.00 98.25 83 ALA A N 1
ATOM 682 C CA . ALA A 1 83 ? 5.547 -1.150 -14.532 1.00 98.25 83 ALA A CA 1
ATOM 683 C C . ALA A 1 83 ? 6.932 -0.938 -13.934 1.00 98.25 83 ALA A C 1
ATOM 685 O O . ALA A 1 83 ? 7.357 0.192 -13.689 1.00 98.25 83 ALA A O 1
ATOM 686 N N . HIS A 1 84 ? 7.631 -2.049 -13.748 1.00 98.00 84 HIS A N 1
ATOM 687 C CA . HIS A 1 84 ? 9.006 -2.116 -13.289 1.00 98.00 84 HIS A CA 1
ATOM 688 C C . HIS A 1 84 ? 9.982 -1.620 -14.365 1.00 98.00 84 HIS A C 1
ATOM 690 O O . HIS A 1 84 ? 9.832 -1.902 -15.556 1.00 98.00 84 HIS A O 1
ATOM 696 N N . ASN A 1 85 ? 11.037 -0.935 -13.937 1.00 97.88 85 ASN A N 1
ATOM 697 C CA . ASN A 1 85 ? 12.230 -0.681 -14.726 1.00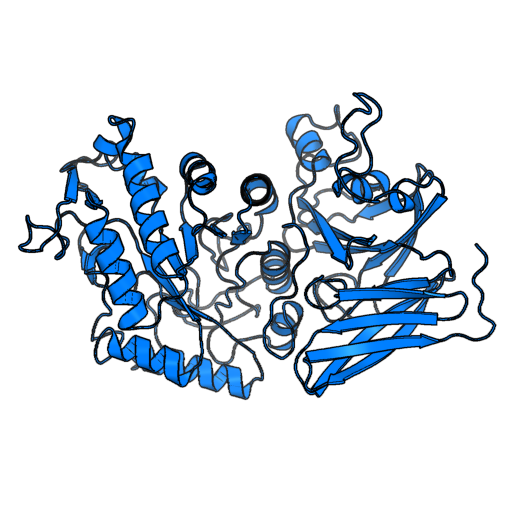 97.88 85 ASN A CA 1
ATOM 698 C C . ASN A 1 85 ? 13.484 -0.909 -13.887 1.00 97.88 85 ASN A C 1
ATOM 700 O O . ASN A 1 85 ? 13.616 -0.390 -12.778 1.00 97.88 85 ASN A O 1
ATOM 704 N N . ARG A 1 86 ? 14.444 -1.631 -14.463 1.00 95.88 86 ARG A N 1
ATOM 705 C CA . ARG A 1 86 ? 15.763 -1.827 -13.866 1.00 95.88 86 ARG A CA 1
ATOM 706 C C . ARG A 1 86 ? 16.668 -0.621 -14.144 1.00 95.88 86 ARG A C 1
ATOM 708 O O . ARG A 1 86 ? 16.228 0.487 -14.449 1.00 95.88 86 ARG A O 1
ATOM 715 N N . TYR A 1 87 ? 17.974 -0.844 -14.067 1.00 94.62 87 TYR A N 1
ATOM 716 C CA . TYR A 1 87 ? 18.968 0.078 -14.583 1.00 94.62 87 TYR A CA 1
ATOM 717 C C . TYR A 1 87 ? 19.224 -0.107 -16.084 1.00 94.62 87 TYR A C 1
ATOM 719 O O . TYR A 1 87 ? 18.987 -1.180 -16.636 1.00 94.62 87 TYR A O 1
ATOM 727 N N . TRP A 1 88 ? 19.748 0.931 -16.741 1.00 95.38 88 TRP A N 1
ATOM 728 C CA . TRP A 1 88 ? 19.911 0.971 -18.196 1.00 95.38 88 TRP A CA 1
ATOM 729 C C . TRP A 1 88 ? 21.207 0.313 -18.678 1.00 95.38 88 TRP A C 1
ATOM 731 O O . TRP A 1 88 ? 22.308 0.625 -18.206 1.00 95.38 88 TRP A O 1
ATOM 741 N N . SER A 1 89 ? 21.083 -0.550 -19.686 1.00 93.69 89 SER A N 1
ATOM 742 C CA . SER A 1 89 ? 22.211 -1.157 -20.391 1.00 93.69 89 SER A CA 1
ATOM 743 C C . SER A 1 89 ? 23.003 -0.112 -21.165 1.00 93.69 89 SER A C 1
ATOM 745 O O . SER A 1 89 ? 22.428 0.724 -21.856 1.00 93.69 89 SER A O 1
ATOM 747 N N . ASN A 1 90 ? 24.332 -0.234 -21.183 1.00 91.25 90 ASN A N 1
ATOM 748 C CA . ASN A 1 90 ? 25.184 0.534 -22.099 1.00 91.25 90 ASN A CA 1
ATOM 749 C C . ASN A 1 90 ? 24.998 0.160 -23.586 1.00 91.25 90 ASN A C 1
ATOM 751 O O . ASN A 1 90 ? 25.717 0.675 -24.437 1.00 91.25 90 ASN A O 1
ATOM 755 N N . ARG A 1 91 ? 24.073 -0.758 -23.885 1.00 92.81 91 ARG A N 1
ATOM 756 C CA . ARG A 1 91 ? 23.625 -1.150 -25.225 1.00 92.81 91 ARG A CA 1
ATOM 757 C C . ARG A 1 91 ? 22.150 -0.819 -25.458 1.00 92.81 91 ARG A C 1
ATOM 759 O O . ARG A 1 91 ? 21.512 -1.441 -26.303 1.00 92.81 91 ARG A O 1
ATOM 766 N N . THR A 1 92 ? 21.589 0.094 -24.667 1.00 96.06 92 THR A N 1
ATOM 767 C CA . THR A 1 92 ? 20.197 0.516 -24.821 1.00 96.06 92 THR A CA 1
ATOM 768 C C . THR A 1 92 ? 19.947 1.096 -26.211 1.00 96.06 92 THR A C 1
ATOM 770 O O . THR A 1 92 ? 20.726 1.912 -26.702 1.00 96.06 92 THR A O 1
ATOM 773 N N . ALA A 1 93 ? 18.854 0.678 -26.849 1.00 97.31 93 ALA A N 1
ATOM 774 C CA . ALA A 1 93 ? 18.470 1.101 -28.193 1.00 97.31 93 ALA A CA 1
ATOM 775 C C . ALA A 1 93 ? 18.118 2.597 -28.262 1.00 97.31 93 ALA A C 1
ATOM 777 O O . ALA A 1 93 ? 18.123 3.190 -29.339 1.00 97.31 93 ALA A O 1
ATOM 778 N N . TYR A 1 94 ? 17.845 3.221 -27.114 1.00 98.12 94 TYR A N 1
ATOM 779 C CA . TYR A 1 94 ? 17.593 4.657 -27.018 1.00 98.12 94 TYR A CA 1
ATOM 780 C C . TYR A 1 94 ? 18.858 5.504 -27.162 1.00 98.12 94 TYR A C 1
ATOM 782 O O . TYR A 1 94 ? 18.765 6.672 -27.548 1.00 98.12 94 TYR A O 1
ATOM 790 N N . ASP A 1 95 ? 20.026 4.931 -26.876 1.00 97.75 95 ASP A N 1
ATOM 791 C CA . ASP A 1 95 ? 21.288 5.656 -26.860 1.00 97.75 95 ASP A CA 1
ATOM 792 C C . ASP A 1 95 ? 21.836 5.887 -28.273 1.00 97.75 95 ASP A C 1
ATOM 794 O O . ASP A 1 95 ? 21.907 4.971 -29.096 1.00 97.75 95 ASP A O 1
ATOM 798 N N . THR A 1 96 ? 22.293 7.108 -28.537 1.00 97.19 96 THR A N 1
ATOM 799 C CA . THR A 1 96 ? 23.042 7.494 -29.741 1.00 97.19 96 THR A CA 1
ATOM 800 C C . THR A 1 96 ? 24.199 6.555 -30.093 1.00 97.19 96 THR A C 1
ATOM 802 O O . THR A 1 96 ? 24.418 6.300 -31.279 1.00 97.19 96 THR A O 1
ATOM 805 N N . LEU A 1 97 ? 24.910 5.976 -29.112 1.00 94.69 97 LEU A N 1
ATOM 806 C CA . LEU A 1 97 ? 25.988 5.009 -29.387 1.00 94.69 97 LEU A CA 1
ATOM 807 C C . LEU A 1 97 ? 25.474 3.685 -29.972 1.00 94.69 97 LEU A C 1
ATOM 809 O O . LEU A 1 97 ? 26.225 2.979 -30.647 1.00 94.69 97 LEU A O 1
ATOM 813 N N . SER A 1 98 ? 24.195 3.377 -29.757 1.00 94.38 98 SER A N 1
ATOM 814 C CA . SER A 1 98 ? 23.495 2.210 -30.303 1.00 94.38 98 SER A CA 1
ATOM 815 C C . SER A 1 98 ? 22.589 2.565 -31.492 1.00 94.38 98 SER A C 1
ATOM 817 O O . SER A 1 98 ? 21.833 1.717 -31.962 1.00 94.38 98 SER A O 1
ATOM 819 N N . GLY A 1 99 ? 22.673 3.798 -32.009 1.00 95.69 99 GLY A N 1
ATOM 820 C CA . GLY A 1 99 ? 21.852 4.290 -33.122 1.00 95.69 99 GLY A CA 1
ATOM 821 C C . GLY A 1 99 ? 20.521 4.931 -32.712 1.00 95.69 99 GLY A C 1
ATOM 822 O O . GLY A 1 99 ? 19.721 5.262 -33.586 1.00 95.69 99 GLY A O 1
ATOM 823 N N . GLY A 1 100 ? 20.291 5.115 -31.411 1.00 97.25 100 GLY A N 1
ATOM 824 C CA . GLY A 1 100 ? 19.148 5.830 -30.856 1.00 97.25 100 GLY A CA 1
ATOM 825 C C . GLY A 1 100 ? 19.272 7.354 -30.942 1.00 97.25 100 GLY A C 1
ATOM 826 O O . GLY A 1 100 ? 20.146 7.903 -31.614 1.00 97.25 100 GLY A O 1
ATOM 827 N N . SER A 1 101 ? 18.360 8.054 -30.266 1.00 97.69 101 SER A N 1
ATOM 828 C CA . SER A 1 101 ? 18.210 9.519 -30.361 1.00 97.69 101 SER A CA 1
ATOM 829 C C . SER A 1 101 ? 18.603 10.280 -29.094 1.00 97.69 101 SER A C 1
ATOM 831 O O . SER A 1 101 ? 18.538 11.509 -29.084 1.00 97.69 101 SER A O 1
ATOM 833 N N . PHE A 1 102 ? 18.982 9.582 -28.024 1.00 98.12 102 PHE A N 1
ATOM 834 C CA . PHE A 1 102 ? 19.210 10.183 -26.713 1.00 98.12 102 PHE A CA 1
ATOM 835 C C . PHE A 1 102 ? 20.638 9.950 -26.238 1.00 98.12 102 PHE A C 1
ATOM 837 O O . PHE A 1 102 ? 21.227 8.903 -26.486 1.00 98.12 102 PHE A O 1
ATOM 844 N N . GLU A 1 103 ? 21.205 10.935 -25.552 1.00 96.81 103 GLU A N 1
ATOM 845 C CA . GLU A 1 103 ? 22.521 10.792 -24.940 1.00 96.81 103 GLU A CA 1
ATOM 846 C C . GLU A 1 103 ? 22.404 10.063 -23.600 1.00 96.81 103 GLU A C 1
ATOM 848 O O . GLU A 1 103 ? 21.500 10.330 -22.798 1.00 96.81 103 GLU A O 1
ATOM 853 N N . PHE A 1 104 ? 23.348 9.162 -23.347 1.00 97.56 104 PHE A N 1
ATOM 854 C CA . PHE A 1 104 ? 23.493 8.471 -22.076 1.00 97.56 104 PHE A CA 1
ATOM 855 C C . PHE A 1 104 ? 24.872 8.759 -21.473 1.00 97.56 104 PHE A C 1
ATOM 857 O O . PHE A 1 104 ? 25.876 8.971 -22.154 1.00 97.56 104 PHE A O 1
ATOM 864 N N . VAL A 1 105 ? 24.923 8.792 -20.147 1.00 96.81 105 VAL A N 1
ATOM 865 C CA . VAL A 1 105 ? 26.160 8.828 -19.375 1.00 96.81 105 VAL A CA 1
ATOM 866 C C . VAL A 1 105 ? 26.606 7.392 -19.138 1.00 96.81 105 VAL A C 1
ATOM 868 O O . VAL A 1 105 ? 25.837 6.601 -18.605 1.00 96.81 105 VAL A O 1
ATOM 871 N N . HIS A 1 106 ? 27.849 7.057 -19.485 1.00 94.94 106 HIS A N 1
ATOM 872 C CA . HIS A 1 106 ? 28.346 5.678 -19.432 1.00 94.94 106 HIS A CA 1
ATOM 873 C C . HIS A 1 106 ? 29.494 5.491 -18.456 1.00 94.94 106 HIS A C 1
ATOM 875 O O . HIS A 1 106 ? 30.430 6.290 -18.445 1.00 94.94 106 HIS A O 1
ATOM 881 N N . ASP A 1 107 ? 29.483 4.355 -17.765 1.00 91.06 107 ASP A N 1
ATOM 882 C CA . ASP A 1 107 ? 30.672 3.764 -17.167 1.00 91.06 107 ASP A CA 1
ATOM 883 C C . ASP A 1 107 ? 30.936 2.392 -17.785 1.00 91.06 107 ASP A C 1
ATOM 885 O O . ASP A 1 107 ? 30.067 1.522 -17.835 1.00 91.06 107 ASP A O 1
ATOM 889 N N . VAL A 1 108 ? 32.166 2.201 -18.263 1.00 84.62 108 VAL A N 1
ATOM 890 C CA . VAL A 1 108 ? 32.622 0.948 -18.891 1.00 84.62 108 VAL A CA 1
ATOM 891 C C . VAL A 1 108 ? 33.198 -0.053 -17.884 1.00 84.62 108 VAL A C 1
ATOM 893 O O . VAL A 1 108 ? 33.644 -1.126 -18.279 1.00 84.62 108 VAL A O 1
ATOM 896 N N . SER A 1 109 ? 33.217 0.312 -16.602 1.00 85.12 109 SER A N 1
ATOM 897 C CA . SER A 1 109 ? 33.656 -0.518 -15.480 1.00 85.12 109 SER A CA 1
ATOM 898 C C . SER A 1 109 ? 32.979 -0.050 -14.195 1.00 85.12 109 SER A C 1
ATOM 900 O O . SER A 1 109 ? 32.864 1.161 -13.977 1.00 85.12 109 SER A O 1
ATOM 902 N N . SER A 1 110 ? 32.618 -0.978 -13.312 1.00 87.25 110 SER A N 1
ATOM 903 C CA . SER A 1 110 ? 32.061 -0.659 -11.998 1.00 87.25 110 SER A CA 1
ATOM 904 C C . SER A 1 110 ? 33.116 -0.708 -10.889 1.00 87.25 110 SER A C 1
ATOM 906 O O . SER A 1 110 ? 33.995 -1.573 -10.932 1.00 87.25 110 SER A O 1
ATOM 908 N N . PRO A 1 111 ? 33.013 0.137 -9.843 1.00 87.62 111 PRO A N 1
ATOM 909 C CA . PRO A 1 111 ? 33.845 0.018 -8.644 1.00 87.62 111 PRO A CA 1
ATOM 910 C C . PRO A 1 111 ? 33.729 -1.348 -7.950 1.00 87.62 111 PRO A C 1
ATOM 912 O O . PRO A 1 111 ? 34.687 -1.802 -7.328 1.00 87.62 111 PRO A O 1
ATOM 915 N N . CYS A 1 112 ? 32.564 -1.997 -8.050 1.00 80.44 112 CYS A N 1
ATOM 916 C CA . CYS A 1 112 ? 32.285 -3.283 -7.406 1.00 80.44 112 CYS A CA 1
ATOM 917 C C . CYS A 1 112 ? 32.529 -4.489 -8.328 1.00 80.44 112 CYS A C 1
ATOM 919 O O . CYS A 1 112 ? 32.763 -5.591 -7.839 1.00 80.44 112 CYS A O 1
ATOM 921 N N . ASP A 1 113 ? 32.490 -4.279 -9.645 1.00 83.75 113 ASP A N 1
ATOM 922 C CA . ASP A 1 113 ? 32.725 -5.300 -10.667 1.00 83.75 113 ASP A CA 1
ATOM 923 C C . ASP A 1 113 ? 33.351 -4.662 -11.924 1.00 83.75 113 ASP A C 1
ATOM 925 O O . ASP A 1 113 ? 32.647 -4.052 -12.736 1.00 83.75 113 ASP A O 1
ATOM 929 N N . PRO A 1 114 ? 34.669 -4.815 -12.144 1.00 84.62 114 PRO A N 1
ATOM 930 C CA . PRO A 1 114 ? 35.338 -4.242 -13.310 1.00 84.62 114 PRO A CA 1
ATOM 931 C C . PRO A 1 114 ? 34.807 -4.739 -14.663 1.00 84.62 114 PRO A C 1
ATOM 933 O O . PRO A 1 114 ? 35.115 -4.128 -15.684 1.00 84.62 114 PRO A O 1
ATOM 936 N N . SER A 1 115 ? 34.051 -5.844 -14.689 1.00 82.81 115 SER A N 1
ATOM 937 C CA . SER A 1 115 ? 33.427 -6.393 -15.898 1.00 82.81 115 SER A CA 1
ATOM 938 C C . SER A 1 115 ? 32.012 -5.864 -16.161 1.00 82.81 115 SER A C 1
ATOM 940 O O . SER A 1 115 ? 31.501 -6.025 -17.273 1.00 82.81 115 SER A O 1
ATOM 942 N N . ALA A 1 116 ? 31.397 -5.207 -15.174 1.00 85.06 116 ALA A N 1
ATOM 943 C CA . ALA A 1 116 ? 30.084 -4.595 -15.302 1.00 85.06 116 ALA A CA 1
ATOM 944 C C . ALA A 1 116 ? 30.179 -3.208 -15.947 1.00 85.06 116 ALA A C 1
ATOM 946 O O . ALA A 1 116 ? 31.066 -2.410 -15.637 1.00 85.06 116 ALA A O 1
ATOM 947 N N . ALA A 1 117 ? 29.215 -2.911 -16.813 1.00 88.06 117 ALA A N 1
ATOM 948 C CA . ALA A 1 117 ? 29.039 -1.606 -17.425 1.00 88.06 117 ALA A CA 1
ATOM 949 C C . ALA A 1 117 ? 27.625 -1.097 -17.150 1.00 88.06 117 ALA A C 1
ATOM 951 O O . ALA A 1 117 ? 26.670 -1.874 -17.104 1.00 88.06 117 ALA A O 1
ATOM 952 N N . TYR A 1 118 ? 27.519 0.215 -16.996 1.00 91.88 118 TYR A N 1
ATOM 953 C CA . TYR A 1 118 ? 26.294 0.901 -16.616 1.00 91.88 118 TYR A CA 1
ATOM 954 C C . TYR A 1 118 ? 26.084 2.117 -17.514 1.00 91.88 118 TYR A C 1
ATOM 956 O O . TYR A 1 118 ? 27.043 2.721 -18.008 1.00 91.88 118 TYR A O 1
ATOM 964 N N . SER A 1 119 ? 24.824 2.490 -17.710 1.00 95.25 119 SER A N 1
ATOM 965 C CA . SER A 1 119 ? 24.464 3.732 -18.387 1.00 95.25 119 SER A CA 1
ATOM 966 C C . SER A 1 119 ? 23.321 4.441 -17.673 1.00 95.25 119 SER A C 1
ATOM 968 O O . SER A 1 119 ? 22.549 3.808 -16.955 1.00 95.25 119 SER A O 1
ATOM 970 N N . LEU A 1 120 ? 23.226 5.754 -17.852 1.00 96.25 120 LEU A N 1
ATOM 971 C CA . LEU A 1 120 ? 22.217 6.606 -17.232 1.00 96.25 120 LEU A CA 1
ATOM 972 C C . LEU A 1 120 ? 21.677 7.592 -18.271 1.00 96.25 120 LEU A C 1
ATOM 974 O O . LEU A 1 120 ? 22.496 8.224 -18.939 1.00 96.25 120 LEU A O 1
ATOM 978 N N . PRO A 1 121 ? 20.356 7.782 -18.408 1.00 96.94 121 PRO A N 1
ATOM 979 C CA . PRO A 1 121 ? 19.827 8.809 -19.295 1.00 96.94 121 PRO A CA 1
ATOM 980 C C . PRO A 1 121 ? 20.364 10.196 -18.933 1.00 96.94 121 PRO A C 1
ATOM 982 O O . PRO A 1 121 ? 20.323 10.583 -17.764 1.00 96.94 121 PRO A O 1
ATOM 985 N N . ALA A 1 122 ? 20.879 10.935 -19.919 1.00 94.38 122 ALA A N 1
ATOM 986 C CA . ALA A 1 122 ? 21.562 12.208 -19.677 1.00 94.38 122 ALA A CA 1
ATOM 987 C C . ALA A 1 122 ? 20.647 13.442 -19.782 1.00 94.38 122 ALA A C 1
ATOM 989 O O . ALA A 1 122 ? 21.054 14.541 -19.397 1.00 94.38 122 ALA A O 1
ATOM 990 N N . SER A 1 123 ? 19.434 13.297 -20.330 1.00 96.44 123 SER A N 1
ATOM 991 C CA . SER A 1 123 ? 18.582 14.433 -20.688 1.00 96.44 123 SER A CA 1
ATOM 992 C C . SER A 1 123 ? 17.128 14.298 -20.232 1.00 96.44 123 SER A C 1
ATOM 994 O O . SER A 1 123 ? 16.539 13.218 -20.231 1.00 96.44 123 SER A O 1
ATOM 996 N N . GLN A 1 124 ? 16.507 15.450 -19.952 1.00 98.44 124 GLN A N 1
ATOM 997 C CA . GLN A 1 124 ? 15.062 15.571 -19.721 1.00 98.44 124 GLN A CA 1
ATOM 998 C C . GLN A 1 124 ? 14.243 15.011 -20.893 1.00 98.44 124 GLN A C 1
ATOM 1000 O O . GLN A 1 124 ? 13.250 14.325 -20.681 1.00 98.44 124 GLN A O 1
ATOM 1005 N N . SER A 1 125 ? 14.689 15.255 -22.131 1.00 98.38 125 SER A N 1
ATOM 1006 C CA . SER A 1 125 ? 13.975 14.833 -23.341 1.00 98.38 125 SER A CA 1
ATOM 1007 C C . SER A 1 125 ? 13.799 13.320 -23.452 1.00 98.38 125 SER A C 1
ATOM 1009 O O . SER A 1 125 ? 12.814 12.880 -24.039 1.00 98.38 125 SER A O 1
ATOM 1011 N N . PHE A 1 126 ? 14.722 12.531 -22.894 1.00 98.62 126 PHE A N 1
ATOM 1012 C CA . PHE A 1 126 ? 14.561 11.083 -22.817 1.00 98.62 126 PHE A CA 1
ATOM 1013 C C . PHE A 1 126 ? 13.386 10.711 -21.910 1.00 98.62 126 PHE A C 1
ATOM 1015 O O . PHE A 1 126 ? 12.524 9.938 -22.312 1.00 98.62 126 PHE A O 1
ATOM 1022 N N . TRP A 1 127 ? 13.326 11.286 -20.708 1.00 98.69 127 TRP A N 1
ATOM 1023 C CA . TRP A 1 127 ? 12.260 10.997 -19.750 1.00 98.69 127 TRP A CA 1
ATOM 1024 C C . TRP A 1 127 ? 10.897 11.485 -20.243 1.00 98.69 127 TRP A C 1
ATOM 1026 O O . TRP A 1 127 ? 9.908 10.767 -20.103 1.00 98.69 127 TRP A O 1
ATOM 1036 N N . ASP A 1 128 ? 10.853 12.661 -20.875 1.00 98.75 128 ASP A N 1
ATOM 1037 C CA . ASP A 1 128 ? 9.638 13.188 -21.504 1.00 98.75 128 ASP A CA 1
ATOM 1038 C C . ASP A 1 128 ? 9.139 12.248 -22.607 1.00 98.75 128 ASP A C 1
ATOM 1040 O O . ASP A 1 128 ? 7.942 11.981 -22.700 1.00 98.75 128 ASP A O 1
ATOM 1044 N N . PHE A 1 129 ? 10.052 11.734 -23.439 1.00 98.50 129 PHE A N 1
ATOM 1045 C CA . PHE A 1 129 ? 9.729 10.740 -24.458 1.00 98.50 129 PHE A CA 1
ATOM 1046 C C . PHE A 1 129 ? 9.200 9.451 -23.822 1.00 98.50 129 PHE A C 1
ATOM 1048 O O . PHE A 1 129 ? 8.104 9.025 -24.173 1.00 98.50 129 PHE A O 1
ATOM 1055 N N . LEU A 1 130 ? 9.933 8.881 -22.862 1.00 98.50 130 LEU A N 1
ATOM 1056 C CA . LEU A 1 130 ? 9.626 7.587 -22.253 1.00 98.50 130 LEU A CA 1
ATOM 1057 C C . LEU A 1 130 ? 8.241 7.582 -21.595 1.00 98.50 130 LEU A C 1
ATOM 1059 O O . LEU A 1 130 ? 7.423 6.710 -21.883 1.00 98.50 130 LEU A O 1
ATOM 1063 N N . PHE A 1 131 ? 7.938 8.574 -20.750 1.00 98.69 131 PHE A N 1
ATOM 1064 C CA . PHE A 1 131 ? 6.645 8.615 -20.064 1.00 98.69 131 PHE A CA 1
ATOM 1065 C C . PHE A 1 131 ? 5.500 9.019 -20.983 1.00 98.69 131 PHE A C 1
ATOM 1067 O O . PHE A 1 131 ? 4.412 8.453 -20.867 1.00 98.69 131 PHE A O 1
ATOM 1074 N N . LYS A 1 132 ? 5.722 9.930 -21.938 1.00 98.31 132 LYS A N 1
ATOM 1075 C CA . LYS A 1 132 ? 4.686 10.267 -22.919 1.00 98.31 132 LYS A CA 1
ATOM 1076 C C . LYS A 1 132 ? 4.344 9.063 -23.791 1.00 98.31 132 LYS A C 1
ATOM 1078 O O . LYS A 1 132 ? 3.166 8.817 -24.034 1.00 98.31 132 LYS A O 1
ATOM 1083 N N . GLN A 1 133 ? 5.352 8.324 -24.247 1.00 97.62 133 GLN A N 1
ATOM 1084 C CA . GLN A 1 133 ? 5.160 7.100 -25.013 1.00 97.62 133 GLN A CA 1
ATOM 1085 C C . GLN A 1 133 ? 4.384 6.077 -24.180 1.00 97.62 133 GLN A C 1
ATOM 1087 O O . GLN A 1 133 ? 3.311 5.659 -24.596 1.00 97.62 133 GLN A O 1
ATOM 1092 N N . ALA A 1 134 ? 4.852 5.749 -22.974 1.00 98.06 134 ALA A N 1
ATOM 1093 C CA . ALA A 1 134 ? 4.243 4.693 -22.169 1.00 98.06 134 ALA A CA 1
ATOM 1094 C C . ALA A 1 134 ? 2.807 4.994 -21.711 1.00 98.06 134 ALA A C 1
ATOM 1096 O O . ALA A 1 134 ? 1.953 4.110 -21.686 1.00 98.06 134 ALA A O 1
ATOM 1097 N N . THR A 1 135 ? 2.507 6.254 -21.393 1.00 97.81 135 THR A N 1
ATOM 1098 C CA . THR A 1 135 ? 1.133 6.675 -21.074 1.00 97.81 135 THR A CA 1
ATOM 1099 C C . THR A 1 135 ? 0.222 6.650 -22.299 1.00 97.81 135 THR A C 1
ATOM 1101 O O . THR A 1 135 ? -0.921 6.219 -22.187 1.00 97.81 135 THR A O 1
ATOM 1104 N N . THR A 1 136 ? 0.716 7.072 -23.468 1.00 96.31 136 THR A N 1
ATOM 1105 C CA . THR A 1 136 ? -0.083 7.129 -24.705 1.00 96.31 136 THR A CA 1
ATOM 1106 C C . THR A 1 136 ? -0.312 5.749 -25.310 1.00 96.31 136 THR A C 1
ATOM 1108 O O . THR A 1 136 ? -1.396 5.476 -25.813 1.00 96.31 136 THR A O 1
ATOM 1111 N N . GLU A 1 137 ? 0.709 4.897 -25.304 1.00 95.75 137 GLU A N 1
ATOM 1112 C CA . GLU A 1 137 ? 0.675 3.619 -26.010 1.00 95.75 137 GLU A CA 1
ATOM 1113 C C . GLU A 1 137 ? 0.107 2.484 -25.166 1.00 95.75 137 GLU A C 1
ATOM 1115 O O . GLU A 1 137 ? -0.393 1.539 -25.755 1.00 95.75 137 GLU A O 1
ATOM 1120 N N . TRP A 1 138 ? 0.186 2.543 -23.829 1.00 94.25 138 TRP A N 1
ATOM 1121 C CA . TRP A 1 138 ? -0.270 1.440 -22.971 1.00 94.25 138 TRP A CA 1
ATOM 1122 C C . TRP A 1 138 ? -0.758 1.832 -21.568 1.00 94.25 138 TRP A C 1
ATOM 1124 O O . TRP A 1 138 ? -0.952 0.966 -20.716 1.00 94.25 138 TRP A O 1
ATOM 1134 N N . GLY A 1 139 ? -1.016 3.119 -21.315 1.00 96.50 139 GLY A N 1
ATOM 1135 C CA . GLY A 1 139 ? -1.763 3.553 -20.126 1.00 96.50 139 GLY A CA 1
ATOM 1136 C C . GLY A 1 139 ? -1.009 3.444 -18.795 1.00 96.50 139 GLY A C 1
ATOM 1137 O O . GLY A 1 139 ? -1.631 3.234 -17.749 1.00 96.50 139 GLY A O 1
ATOM 1138 N N . LEU A 1 140 ? 0.322 3.584 -18.808 1.00 98.56 140 LEU A N 1
ATOM 1139 C CA . LEU A 1 140 ? 1.145 3.566 -17.593 1.00 98.56 140 LEU A CA 1
ATOM 1140 C C . LEU A 1 140 ? 0.594 4.512 -16.510 1.00 98.56 140 LEU A C 1
ATOM 1142 O O . LEU A 1 140 ? 0.420 5.704 -16.741 1.00 98.56 140 LEU A O 1
ATOM 1146 N N . SER A 1 141 ? 0.376 3.986 -15.306 1.00 98.25 141 SER A N 1
ATOM 1147 C CA . SER A 1 141 ? -0.098 4.750 -14.142 1.00 98.25 141 SER A CA 1
ATOM 1148 C C . SER A 1 141 ? 0.998 4.963 -13.096 1.00 98.25 141 SER A C 1
ATOM 1150 O O . SER A 1 141 ? 1.101 6.040 -12.505 1.00 98.25 141 SER A O 1
ATOM 1152 N N . THR A 1 142 ? 1.837 3.947 -12.881 1.00 98.69 142 THR A N 1
ATOM 1153 C CA . THR A 1 142 ? 2.943 4.005 -11.919 1.00 98.69 142 THR A CA 1
ATOM 1154 C C . THR A 1 142 ? 4.201 3.395 -12.518 1.00 98.69 142 THR A C 1
ATOM 1156 O O . THR A 1 142 ? 4.191 2.266 -12.999 1.00 98.69 142 THR A O 1
ATOM 1159 N N . TYR A 1 143 ? 5.302 4.126 -12.448 1.00 98.75 143 TYR A N 1
ATOM 1160 C CA . TYR A 1 143 ? 6.627 3.664 -12.821 1.00 98.75 143 TYR A CA 1
ATOM 1161 C C . TYR A 1 143 ? 7.400 3.231 -11.582 1.00 98.75 143 TYR A C 1
ATOM 1163 O O . TYR A 1 143 ? 7.639 4.022 -10.672 1.00 98.75 143 TYR A O 1
ATOM 1171 N N . GLU A 1 144 ? 7.811 1.977 -11.534 1.00 98.31 144 GLU A N 1
ATOM 1172 C CA . GLU A 1 144 ? 8.710 1.498 -10.500 1.00 98.31 144 GLU A CA 1
ATOM 1173 C C . GLU A 1 144 ? 10.157 1.599 -10.979 1.00 98.31 144 GLU A C 1
ATOM 1175 O O . GLU A 1 144 ? 10.586 0.856 -11.858 1.00 98.31 144 GLU A O 1
ATOM 1180 N N . GLN A 1 145 ? 10.926 2.506 -10.374 1.00 98.06 145 GLN A N 1
ATOM 1181 C CA . GLN A 1 145 ? 12.372 2.522 -10.548 1.00 98.06 145 GLN A CA 1
ATOM 1182 C C . GLN A 1 145 ? 13.010 1.567 -9.545 1.00 98.06 145 GLN A C 1
ATOM 1184 O O . GLN A 1 145 ? 13.174 1.898 -8.367 1.00 98.06 145 GLN A O 1
ATOM 1189 N N . ASP A 1 146 ? 13.419 0.413 -10.043 1.00 96.19 146 ASP A N 1
ATOM 1190 C CA . ASP A 1 146 ? 14.141 -0.609 -9.304 1.00 96.19 146 ASP A CA 1
ATOM 1191 C C . ASP A 1 146 ? 15.652 -0.488 -9.525 1.00 96.19 146 ASP A C 1
ATOM 1193 O O . ASP A 1 146 ? 16.136 0.326 -10.321 1.00 96.19 146 ASP A O 1
ATOM 1197 N N . TRP A 1 147 ? 16.421 -1.280 -8.783 1.00 95.12 147 TRP A N 1
ATOM 1198 C CA . TRP A 1 147 ? 17.870 -1.345 -8.830 1.00 95.12 147 TRP A CA 1
ATOM 1199 C C . TRP A 1 147 ? 18.520 0.029 -8.639 1.00 95.12 147 TRP A C 1
ATOM 1201 O O . TRP A 1 147 ? 19.612 0.293 -9.151 1.00 95.12 147 TRP A O 1
ATOM 1211 N N . LEU A 1 148 ? 17.903 0.888 -7.822 1.00 96.00 148 LEU A N 1
ATOM 1212 C CA . LEU A 1 148 ? 18.433 2.212 -7.519 1.00 96.00 148 LEU A CA 1
ATOM 1213 C C . LEU A 1 148 ? 19.805 2.147 -6.841 1.00 96.00 148 LEU A C 1
ATOM 1215 O O . LEU A 1 148 ? 20.725 2.847 -7.263 1.00 96.00 148 LEU A O 1
ATOM 1219 N N . TRP A 1 149 ? 19.977 1.342 -5.784 1.00 94.62 149 TRP A N 1
ATOM 1220 C CA . TRP A 1 149 ? 21.276 1.242 -5.111 1.00 94.62 149 TRP A CA 1
ATOM 1221 C C . TRP A 1 149 ? 22.344 0.561 -5.979 1.00 94.62 149 TRP A C 1
ATOM 1223 O O . TRP A 1 149 ? 23.454 1.102 -6.010 1.00 94.62 149 TRP A O 1
ATOM 1233 N N . PRO A 1 150 ? 22.067 -0.535 -6.724 1.00 92.25 150 PRO A N 1
ATOM 1234 C CA . PRO A 1 150 ? 23.050 -1.108 -7.638 1.00 92.25 150 PRO A CA 1
ATOM 1235 C C . PRO A 1 150 ? 23.468 -0.139 -8.740 1.00 92.25 150 PRO A C 1
ATOM 1237 O O . PRO A 1 150 ? 24.658 -0.018 -9.002 1.00 92.25 150 PRO A O 1
ATOM 1240 N N . GLN A 1 151 ? 22.529 0.605 -9.333 1.00 93.31 151 GLN A N 1
ATOM 1241 C CA . GLN A 1 151 ? 22.841 1.632 -10.329 1.00 93.31 151 GLN A CA 1
ATOM 1242 C C . GLN A 1 151 ? 23.740 2.722 -9.738 1.00 93.31 151 GLN A C 1
ATOM 1244 O O . GLN A 1 151 ? 24.779 3.063 -10.299 1.00 93.31 151 GLN A O 1
ATOM 1249 N N . PHE A 1 152 ? 23.357 3.256 -8.575 1.00 94.69 152 PHE A N 1
ATOM 1250 C CA . PHE A 1 152 ? 24.063 4.374 -7.958 1.00 94.69 152 PHE A CA 1
ATOM 1251 C C . PHE A 1 152 ? 25.476 3.997 -7.502 1.00 94.69 152 PHE A C 1
ATOM 1253 O O . PHE A 1 152 ? 26.428 4.716 -7.793 1.00 94.69 152 PHE A O 1
ATOM 1260 N N . LEU A 1 153 ? 25.630 2.869 -6.799 1.00 94.06 153 LEU A N 1
ATOM 1261 C CA . LEU A 1 153 ? 26.940 2.399 -6.333 1.00 94.06 153 LEU A CA 1
ATOM 1262 C C . LEU A 1 153 ? 27.766 1.754 -7.454 1.00 94.06 153 LEU A C 1
ATOM 1264 O O . LEU A 1 153 ? 28.993 1.717 -7.373 1.00 94.06 153 LEU A O 1
ATOM 1268 N N . GLY A 1 154 ? 27.101 1.256 -8.496 1.00 92.62 154 GLY A N 1
ATOM 1269 C CA . GLY A 1 154 ? 27.725 0.607 -9.640 1.00 92.62 154 GLY A CA 1
ATOM 1270 C C . GLY A 1 154 ? 28.375 1.578 -10.625 1.00 92.62 154 GLY A C 1
ATOM 1271 O O . GLY A 1 154 ? 29.315 1.181 -11.316 1.00 92.62 154 GLY A O 1
ATOM 1272 N N . MET A 1 155 ? 27.934 2.838 -10.661 1.00 94.12 155 MET A N 1
ATOM 1273 C CA . MET A 1 155 ? 28.470 3.878 -11.542 1.00 94.12 155 MET A CA 1
ATOM 1274 C C . MET A 1 155 ? 29.475 4.777 -10.819 1.00 94.12 155 MET A C 1
ATOM 1276 O O . MET A 1 155 ? 29.105 5.590 -9.974 1.00 94.12 155 MET A O 1
ATOM 1280 N N . THR A 1 156 ? 30.744 4.718 -11.227 1.00 94.56 156 THR A N 1
ATOM 1281 C CA . THR A 1 156 ? 31.796 5.647 -10.781 1.00 94.56 156 THR A CA 1
ATOM 1282 C C . THR A 1 156 ? 31.361 7.104 -10.942 1.00 94.56 156 THR A C 1
ATOM 1284 O O . THR A 1 156 ? 31.564 7.903 -10.031 1.00 94.56 156 THR A O 1
ATOM 1287 N N . LYS A 1 157 ? 30.709 7.458 -12.055 1.00 94.94 157 LYS A N 1
ATOM 1288 C CA . LYS A 1 157 ? 30.254 8.833 -12.306 1.00 94.94 157 LYS A CA 1
ATOM 1289 C C . LYS A 1 157 ? 29.245 9.327 -11.274 1.00 94.94 157 LYS A C 1
ATOM 1291 O O . LYS A 1 157 ? 29.363 10.470 -10.851 1.00 94.94 157 LYS A O 1
ATOM 1296 N N . LEU A 1 158 ? 28.323 8.480 -10.813 1.00 95.12 158 LEU A N 1
ATOM 1297 C CA . LEU A 1 158 ? 27.374 8.834 -9.746 1.00 95.12 158 LEU A CA 1
ATOM 1298 C C . LEU A 1 158 ? 28.046 8.971 -8.370 1.00 95.12 158 LEU A C 1
ATOM 1300 O O . LEU A 1 158 ? 27.503 9.631 -7.486 1.00 95.12 158 LEU A O 1
ATOM 1304 N N . LEU A 1 159 ? 29.236 8.388 -8.194 1.00 94.88 159 LEU A N 1
ATOM 1305 C CA . LEU A 1 159 ? 30.033 8.511 -6.972 1.00 94.88 159 LEU A CA 1
ATOM 1306 C C . LEU A 1 159 ? 30.990 9.711 -6.984 1.00 94.88 159 LEU A C 1
ATOM 1308 O O . LEU A 1 159 ? 31.373 10.190 -5.918 1.00 94.88 159 LEU A O 1
ATOM 1312 N N . THR A 1 160 ? 31.404 10.180 -8.164 1.00 95.12 160 THR A N 1
ATOM 1313 C CA . THR A 1 160 ? 32.383 11.273 -8.308 1.00 95.12 160 THR A CA 1
ATOM 1314 C C . THR A 1 160 ? 31.770 12.612 -8.706 1.00 95.12 160 THR A C 1
ATOM 1316 O O . THR A 1 160 ? 32.415 13.642 -8.525 1.00 95.12 160 THR A O 1
ATOM 1319 N N . ASP A 1 161 ? 30.557 12.609 -9.259 1.00 95.88 161 ASP A N 1
ATOM 1320 C CA . ASP A 1 161 ? 29.816 13.810 -9.638 1.00 95.88 161 ASP A CA 1
ATOM 1321 C C . ASP A 1 161 ? 28.742 14.120 -8.585 1.00 95.88 161 ASP A C 1
ATOM 1323 O O . ASP A 1 161 ? 27.856 13.309 -8.313 1.00 95.88 161 ASP A O 1
ATOM 1327 N N . ALA A 1 162 ? 28.830 15.304 -7.976 1.00 93.56 162 ALA A N 1
ATOM 1328 C CA . ALA A 1 162 ? 27.932 15.713 -6.900 1.00 93.56 162 ALA A CA 1
ATOM 1329 C C . ALA A 1 162 ? 26.505 16.047 -7.377 1.00 93.56 162 ALA A C 1
ATOM 1331 O O . ALA A 1 162 ? 25.585 16.062 -6.558 1.00 93.56 162 ALA A O 1
ATOM 1332 N N . GLU A 1 163 ? 26.308 16.314 -8.670 1.00 95.81 163 GLU A N 1
ATOM 1333 C CA . GLU A 1 163 ? 25.047 16.804 -9.232 1.00 95.81 163 GLU A CA 1
ATOM 1334 C C . GLU A 1 163 ? 24.336 15.754 -10.087 1.00 95.81 163 GLU A C 1
ATOM 1336 O O . GLU A 1 163 ? 23.104 15.731 -10.114 1.00 95.81 163 GLU A O 1
ATOM 1341 N N . LEU A 1 164 ? 25.078 14.855 -10.743 1.00 97.12 164 LEU A N 1
ATOM 1342 C CA . LEU A 1 164 ? 24.526 13.895 -11.706 1.00 97.12 164 LEU A CA 1
ATOM 1343 C C . LEU A 1 164 ? 23.349 13.082 -11.145 1.00 97.12 164 LEU A C 1
ATOM 1345 O O . LEU A 1 164 ? 22.312 12.971 -11.796 1.00 97.12 164 LEU A O 1
ATOM 1349 N N . GLY A 1 165 ? 23.477 12.549 -9.926 1.00 96.44 165 GLY A N 1
ATOM 1350 C CA . GLY A 1 165 ? 22.416 11.751 -9.305 1.00 96.44 165 GLY A CA 1
ATOM 1351 C C . GLY A 1 165 ? 21.138 12.548 -9.031 1.00 96.44 165 GLY A C 1
ATOM 1352 O O . GLY A 1 165 ? 20.042 12.046 -9.270 1.00 96.44 165 GLY A O 1
ATOM 1353 N N . ARG A 1 166 ? 21.264 13.803 -8.577 1.00 97.12 166 ARG A N 1
ATOM 1354 C CA . ARG A 1 166 ? 20.108 14.688 -8.364 1.00 97.12 166 ARG A CA 1
ATOM 1355 C C . ARG A 1 166 ? 19.476 15.074 -9.698 1.00 97.12 166 ARG A C 1
ATOM 1357 O O . ARG A 1 166 ? 18.261 14.992 -9.828 1.00 97.12 166 ARG A O 1
ATOM 1364 N N . THR A 1 167 ? 20.287 15.438 -10.691 1.00 97.88 167 THR A N 1
ATOM 1365 C CA . THR A 1 167 ? 19.818 15.777 -12.042 1.00 97.88 167 THR A CA 1
ATOM 1366 C C . THR A 1 167 ? 19.024 14.629 -12.659 1.00 97.88 167 THR A C 1
ATOM 1368 O O . THR A 1 167 ? 17.911 14.850 -13.125 1.00 97.88 167 THR A O 1
ATOM 1371 N N . TRP A 1 168 ? 19.541 13.401 -12.592 1.00 97.94 168 TRP A N 1
ATOM 1372 C CA . TRP A 1 168 ? 18.854 12.210 -13.091 1.00 97.94 168 TRP A CA 1
ATOM 1373 C C . TRP A 1 168 ? 17.474 12.007 -12.451 1.00 97.94 168 TRP A C 1
ATOM 1375 O O . TRP A 1 168 ? 16.478 11.867 -13.163 1.00 97.94 168 TRP A O 1
ATOM 1385 N N . LEU A 1 169 ? 17.402 12.025 -11.117 1.00 98.19 169 LEU A N 1
ATOM 1386 C CA . LEU A 1 169 ? 16.149 11.778 -10.400 1.00 98.19 169 LEU A CA 1
ATOM 1387 C C . LEU A 1 169 ? 15.137 12.916 -10.597 1.00 98.19 169 LEU A C 1
ATOM 1389 O O . LEU A 1 169 ? 13.948 12.652 -10.769 1.00 98.19 169 LEU A O 1
ATOM 1393 N N . LEU A 1 170 ? 15.588 14.175 -10.639 1.00 98.69 170 LEU A N 1
ATOM 1394 C CA . LEU A 1 170 ? 14.709 15.314 -10.921 1.00 98.69 170 LEU A CA 1
ATOM 1395 C C . LEU A 1 170 ? 14.162 15.285 -12.350 1.00 98.69 170 LEU A C 1
ATOM 1397 O O . LEU A 1 170 ? 12.993 15.608 -12.545 1.00 98.69 170 LEU A O 1
ATOM 1401 N N . GLN A 1 171 ? 14.966 14.879 -13.336 1.00 98.75 171 GLN A N 1
ATOM 1402 C CA . GLN A 1 171 ? 14.502 14.787 -14.721 1.00 98.75 171 GLN A CA 1
ATOM 1403 C C . GLN A 1 171 ? 13.429 13.704 -14.895 1.00 98.75 171 GLN A C 1
ATOM 1405 O O . GLN A 1 171 ? 12.377 13.963 -15.486 1.00 98.75 171 GLN A O 1
ATOM 1410 N N . MET A 1 172 ? 13.664 12.522 -14.312 1.00 98.75 172 MET A N 1
ATOM 1411 C CA . MET A 1 172 ? 12.678 11.438 -14.234 1.00 98.75 172 MET A CA 1
ATOM 1412 C C . MET A 1 172 ? 11.389 11.924 -13.558 1.00 98.75 172 MET A C 1
ATOM 1414 O O . MET A 1 172 ? 10.296 11.783 -14.100 1.00 98.75 172 MET A O 1
ATOM 1418 N N . GLY A 1 173 ? 11.523 12.568 -12.399 1.00 98.75 173 GLY A N 1
ATOM 1419 C CA . GLY A 1 173 ? 10.409 13.092 -11.620 1.00 98.75 173 GLY A CA 1
ATOM 1420 C C . GLY A 1 173 ? 9.566 14.155 -12.326 1.00 98.75 173 GLY A C 1
ATOM 1421 O O . GLY A 1 173 ? 8.334 14.130 -12.248 1.00 98.75 173 GLY A O 1
ATOM 1422 N N . ALA A 1 174 ? 10.218 15.085 -13.026 1.00 98.81 174 ALA A N 1
ATOM 1423 C CA . ALA A 1 174 ? 9.557 16.146 -13.778 1.00 98.81 174 ALA A CA 1
ATOM 1424 C C . ALA A 1 174 ? 8.725 15.584 -14.939 1.00 98.81 174 ALA A C 1
ATOM 1426 O O . ALA A 1 174 ? 7.568 15.971 -15.106 1.00 98.81 174 ALA A O 1
ATOM 1427 N N . ALA A 1 175 ? 9.278 14.628 -15.689 1.00 98.88 175 ALA A N 1
ATOM 1428 C CA . ALA A 1 175 ? 8.577 13.987 -16.798 1.00 98.88 175 ALA A CA 1
ATOM 1429 C C . ALA A 1 175 ? 7.398 13.121 -16.322 1.00 98.88 175 ALA A C 1
ATOM 1431 O O . ALA A 1 175 ? 6.325 13.152 -16.931 1.00 98.88 175 ALA A O 1
ATOM 1432 N N . ALA A 1 176 ? 7.569 12.393 -15.211 1.00 98.81 176 ALA A N 1
ATOM 1433 C CA . ALA A 1 176 ? 6.495 11.613 -14.601 1.00 98.81 176 ALA A CA 1
ATOM 1434 C C . ALA A 1 176 ? 5.344 12.524 -14.151 1.00 98.81 176 ALA A C 1
ATOM 1436 O O . ALA A 1 176 ? 4.194 12.296 -14.523 1.00 98.81 176 ALA A O 1
ATOM 1437 N N . SER A 1 177 ? 5.663 13.631 -13.468 1.00 98.69 177 SER A N 1
ATOM 1438 C CA . SER A 1 177 ? 4.671 14.633 -13.048 1.00 98.69 177 SER A CA 1
ATOM 1439 C C . SER A 1 177 ? 3.924 15.235 -14.243 1.00 98.69 177 SER A C 1
ATOM 1441 O O . SER A 1 177 ? 2.701 15.355 -14.212 1.00 98.69 177 SER A O 1
ATOM 1443 N N . ALA A 1 178 ? 4.642 15.582 -15.318 1.00 98.50 178 ALA A N 1
ATOM 1444 C CA . ALA A 1 178 ? 4.050 16.132 -16.538 1.00 98.50 178 ALA A CA 1
ATOM 1445 C C . ALA A 1 178 ? 3.134 15.135 -17.271 1.00 98.50 178 ALA A C 1
ATOM 1447 O O . ALA A 1 178 ? 2.228 15.556 -17.989 1.00 98.50 178 ALA A O 1
ATOM 1448 N N . SER A 1 179 ? 3.358 13.834 -17.071 1.00 98.50 179 SER A N 1
ATOM 1449 C CA . SER A 1 179 ? 2.589 12.750 -17.692 1.00 98.50 179 SER A CA 1
ATOM 1450 C C . SER A 1 179 ? 1.517 12.161 -16.765 1.00 98.50 179 SER A C 1
ATOM 1452 O O . SER A 1 179 ? 0.828 11.227 -17.160 1.00 98.50 179 SER A O 1
ATOM 1454 N N . GLY A 1 180 ? 1.363 12.681 -15.539 1.00 98.00 180 GLY A N 1
ATOM 1455 C CA . GLY A 1 180 ? 0.418 12.146 -14.552 1.00 98.00 180 GLY A CA 1
ATOM 1456 C C . GLY A 1 180 ? 0.782 10.752 -14.022 1.00 98.00 180 GLY A C 1
ATOM 1457 O O . GLY A 1 180 ? -0.102 10.020 -13.590 1.00 98.00 180 GLY A O 1
ATOM 1458 N N . VAL A 1 181 ? 2.066 10.384 -14.065 1.00 98.69 181 VAL A N 1
ATOM 1459 C CA . VAL A 1 181 ? 2.589 9.081 -13.636 1.00 98.69 181 VAL A CA 1
ATOM 1460 C C . VAL A 1 181 ? 3.159 9.188 -12.224 1.00 98.69 181 VAL A C 1
ATOM 1462 O O . VAL A 1 181 ? 3.962 10.076 -11.932 1.00 98.69 181 VAL A O 1
ATOM 1465 N N . ASN A 1 182 ? 2.777 8.254 -11.356 1.00 98.69 182 ASN A N 1
ATOM 1466 C CA . ASN A 1 182 ? 3.405 8.088 -10.046 1.00 98.69 182 ASN A CA 1
ATOM 1467 C C . ASN A 1 182 ? 4.727 7.322 -10.168 1.00 98.69 182 ASN A C 1
ATOM 1469 O O . ASN A 1 182 ? 4.911 6.529 -11.086 1.00 98.69 182 ASN A O 1
ATOM 1473 N N . ILE A 1 183 ? 5.626 7.488 -9.203 1.00 98.88 183 ILE A N 1
ATOM 1474 C CA . ILE A 1 183 ? 6.878 6.744 -9.102 1.00 98.88 183 ILE A CA 1
ATOM 1475 C C . ILE A 1 183 ? 6.904 5.949 -7.794 1.00 98.88 183 ILE A C 1
ATOM 1477 O O . ILE A 1 183 ? 6.704 6.503 -6.708 1.00 98.88 183 ILE A O 1
ATOM 1481 N N . GLN A 1 184 ? 7.211 4.655 -7.910 1.00 98.62 184 GLN A N 1
ATOM 1482 C CA . GLN A 1 184 ? 7.686 3.823 -6.808 1.00 98.62 184 GLN A CA 1
ATOM 1483 C C . GLN A 1 184 ? 9.209 3.730 -6.869 1.00 98.62 184 GLN A C 1
ATOM 1485 O O . GLN A 1 184 ? 9.770 3.335 -7.888 1.00 98.62 184 GLN A O 1
ATOM 1490 N N . TYR A 1 185 ? 9.891 4.041 -5.771 1.00 98.50 185 TYR A N 1
ATOM 1491 C CA . TYR A 1 185 ? 11.309 3.712 -5.633 1.00 98.50 185 TYR A CA 1
ATOM 1492 C C . TYR A 1 185 ? 11.497 2.321 -5.031 1.00 98.50 185 TYR A C 1
ATOM 1494 O O . TYR A 1 185 ? 10.925 2.005 -3.990 1.00 98.50 185 TYR A O 1
ATOM 1502 N N . CYS A 1 186 ? 12.351 1.512 -5.652 1.00 97.12 186 CYS A N 1
ATOM 1503 C CA . CYS A 1 186 ? 12.715 0.179 -5.195 1.00 97.12 186 CYS A CA 1
ATOM 1504 C C . CYS A 1 186 ? 14.241 0.028 -5.098 1.00 97.12 186 CYS A C 1
ATOM 1506 O O . CYS A 1 186 ? 15.005 0.717 -5.781 1.00 97.12 186 CYS A O 1
ATOM 1508 N N . MET A 1 187 ? 14.695 -0.813 -4.159 1.00 95.75 187 MET A N 1
ATOM 1509 C CA . MET A 1 187 ? 16.112 -0.981 -3.819 1.00 95.75 187 MET A CA 1
ATOM 1510 C C . MET A 1 187 ? 16.796 0.373 -3.555 1.00 95.75 187 MET A C 1
ATOM 1512 O O . MET A 1 187 ? 17.919 0.634 -3.988 1.00 95.75 187 MET A O 1
ATOM 1516 N N . ALA A 1 188 ? 16.098 1.282 -2.878 1.00 96.25 188 ALA A N 1
ATOM 1517 C CA . ALA A 1 188 ? 16.538 2.655 -2.686 1.00 96.25 188 ALA A CA 1
ATOM 1518 C C . ALA A 1 188 ? 17.519 2.797 -1.510 1.00 96.25 188 ALA A C 1
ATOM 1520 O O . ALA A 1 188 ? 17.314 2.252 -0.429 1.00 96.25 188 ALA A O 1
ATOM 1521 N N . LEU A 1 189 ? 18.563 3.612 -1.686 1.00 95.81 189 LEU A N 1
ATOM 1522 C CA . LEU A 1 189 ? 19.350 4.146 -0.574 1.00 95.81 189 LEU A CA 1
ATOM 1523 C C . LEU A 1 189 ? 18.570 5.268 0.121 1.00 95.81 189 LEU A C 1
ATOM 1525 O O . LEU A 1 189 ? 17.777 5.964 -0.517 1.00 95.81 189 LEU A O 1
ATOM 1529 N N . SER A 1 190 ? 18.899 5.561 1.383 1.00 95.38 190 SER A N 1
ATOM 1530 C CA . SER A 1 190 ? 18.290 6.682 2.118 1.00 95.38 190 SER A CA 1
ATOM 1531 C C . SER A 1 190 ? 18.431 8.027 1.397 1.00 95.38 190 SER A C 1
ATOM 1533 O O . SER A 1 190 ? 17.565 8.883 1.517 1.00 95.38 190 SER A O 1
ATOM 1535 N N . ARG A 1 191 ? 19.486 8.212 0.591 1.00 94.69 191 ARG A N 1
ATOM 1536 C CA . ARG A 1 191 ? 19.656 9.413 -0.241 1.00 94.69 191 ARG A CA 1
ATOM 1537 C C . ARG A 1 191 ? 18.634 9.535 -1.374 1.00 94.69 191 ARG A C 1
ATOM 1539 O O . ARG A 1 191 ? 18.257 10.650 -1.702 1.00 94.69 191 ARG A O 1
ATOM 1546 N N . HIS A 1 192 ? 18.189 8.423 -1.962 1.00 97.50 192 HIS A N 1
ATOM 1547 C CA . HIS A 1 192 ? 17.152 8.442 -3.000 1.00 97.50 192 HIS A CA 1
ATOM 1548 C C . HIS A 1 192 ? 15.804 8.808 -2.386 1.00 97.50 192 HIS A C 1
ATOM 1550 O O . HIS A 1 192 ? 15.095 9.651 -2.921 1.00 97.50 192 HIS A O 1
ATOM 1556 N N . ALA A 1 193 ? 15.511 8.239 -1.215 1.00 96.44 193 ALA A N 1
ATOM 1557 C CA . ALA A 1 193 ? 14.355 8.621 -0.420 1.00 96.44 193 ALA A CA 1
ATOM 1558 C C . ALA A 1 193 ? 14.400 10.115 -0.050 1.00 96.44 193 ALA A C 1
ATOM 1560 O O . ALA A 1 193 ? 13.469 10.830 -0.365 1.00 96.44 193 ALA A O 1
ATOM 1561 N N . LEU A 1 194 ? 15.500 10.648 0.500 1.00 97.06 194 LEU A N 1
ATOM 1562 C CA . LEU A 1 194 ? 15.597 12.094 0.784 1.00 97.06 194 LEU A CA 1
ATOM 1563 C C . LEU A 1 194 ? 15.409 12.966 -0.468 1.00 97.06 194 LEU A C 1
ATOM 1565 O O . LEU A 1 194 ? 14.796 14.027 -0.388 1.00 97.06 194 LEU A O 1
ATOM 1569 N N . GLN A 1 195 ? 15.910 12.522 -1.624 1.00 97.25 195 GLN A N 1
ATOM 1570 C CA . GLN A 1 195 ? 15.740 13.241 -2.887 1.00 97.25 195 GLN A CA 1
ATOM 1571 C C . GLN A 1 195 ? 14.268 13.317 -3.334 1.00 97.25 195 GLN A C 1
ATOM 1573 O O . GLN A 1 195 ? 13.915 14.247 -4.061 1.00 97.25 195 GLN A O 1
ATOM 1578 N N . SER A 1 196 ? 13.404 12.392 -2.893 1.00 97.81 196 SER A N 1
ATOM 1579 C CA . SER A 1 196 ? 11.978 12.382 -3.249 1.00 97.81 196 SER A CA 1
ATOM 1580 C C . SER A 1 196 ? 11.215 13.597 -2.724 1.00 97.81 196 SER A C 1
ATOM 1582 O O . SER A 1 196 ? 10.176 13.934 -3.275 1.00 97.81 196 SER A O 1
ATOM 1584 N N . VAL A 1 197 ? 11.729 14.291 -1.702 1.00 97.56 197 VAL A N 1
ATOM 1585 C CA . VAL A 1 197 ? 11.115 15.521 -1.170 1.00 97.56 197 VAL A CA 1
ATOM 1586 C C . VAL A 1 197 ? 11.035 16.620 -2.240 1.00 97.56 197 VAL A C 1
ATOM 1588 O O . VAL A 1 197 ? 10.168 17.486 -2.182 1.00 97.56 197 VAL A O 1
ATOM 1591 N N . GLU A 1 198 ? 11.906 16.571 -3.251 1.00 97.94 198 GLU A N 1
ATOM 1592 C CA . GLU A 1 198 ? 11.875 17.477 -4.404 1.00 97.94 198 GLU A CA 1
ATOM 1593 C C . GLU A 1 198 ? 11.104 16.905 -5.609 1.00 97.94 198 GLU A C 1
ATOM 1595 O O . GLU A 1 198 ? 11.063 17.535 -6.665 1.00 97.94 198 GLU A O 1
ATOM 1600 N N . ILE A 1 199 ? 10.524 15.705 -5.489 1.00 98.50 199 ILE A N 1
ATOM 1601 C CA . ILE A 1 199 ? 9.921 14.960 -6.598 1.00 98.50 199 ILE A CA 1
ATOM 1602 C C . ILE A 1 199 ? 8.495 14.527 -6.226 1.00 98.50 199 ILE A C 1
ATOM 1604 O O . ILE A 1 199 ? 8.297 13.398 -5.781 1.00 98.50 199 ILE A O 1
ATOM 1608 N N . PRO A 1 200 ? 7.479 15.379 -6.463 1.00 97.69 200 PRO A N 1
ATOM 1609 C CA . PRO A 1 200 ? 6.089 15.075 -6.112 1.00 97.69 200 PRO A CA 1
ATOM 1610 C C . PRO A 1 200 ? 5.528 13.798 -6.752 1.00 97.69 200 PRO A C 1
ATOM 1612 O O . PRO A 1 200 ? 4.623 13.188 -6.194 1.00 97.69 200 PRO A O 1
ATOM 1615 N N . ALA A 1 201 ? 6.056 13.388 -7.912 1.00 98.62 201 ALA A N 1
ATOM 1616 C CA . ALA A 1 201 ? 5.659 12.140 -8.559 1.00 98.62 201 ALA A CA 1
ATOM 1617 C C . ALA A 1 201 ? 6.062 10.893 -7.760 1.00 98.62 201 ALA A C 1
ATOM 1619 O O . ALA A 1 201 ? 5.432 9.856 -7.925 1.00 98.62 201 ALA A O 1
ATOM 1620 N N . VAL A 1 202 ? 7.083 10.954 -6.897 1.00 98.75 202 VAL A N 1
ATOM 1621 C CA . VAL A 1 202 ? 7.445 9.817 -6.041 1.00 98.75 202 VAL A CA 1
ATOM 1622 C C . VAL A 1 202 ? 6.474 9.782 -4.873 1.00 98.75 202 VAL A C 1
ATOM 1624 O O . VAL A 1 202 ? 6.556 10.597 -3.960 1.00 98.75 202 VAL A O 1
ATOM 1627 N N . THR A 1 203 ? 5.550 8.829 -4.908 1.00 98.19 203 THR A N 1
ATOM 1628 C CA . THR A 1 203 ? 4.480 8.702 -3.909 1.00 98.19 203 THR A CA 1
ATOM 1629 C C . THR A 1 203 ? 4.678 7.503 -2.990 1.00 98.19 203 THR A C 1
ATOM 1631 O O . THR A 1 203 ? 4.113 7.465 -1.896 1.00 98.19 203 THR A O 1
ATOM 1634 N N . GLN A 1 204 ? 5.512 6.537 -3.389 1.00 98.06 204 GLN A N 1
ATOM 1635 C CA . GLN A 1 204 ? 5.749 5.316 -2.624 1.00 98.06 204 GLN A CA 1
ATOM 1636 C C . GLN A 1 204 ? 7.183 4.788 -2.757 1.00 98.06 204 GLN A C 1
ATOM 1638 O O . GLN A 1 204 ? 7.912 5.099 -3.702 1.00 98.06 204 GLN A O 1
ATOM 1643 N N . ILE A 1 205 ? 7.602 3.985 -1.781 1.00 98.25 205 ILE A N 1
ATOM 1644 C CA . ILE A 1 205 ? 8.949 3.406 -1.717 1.00 98.25 205 ILE A CA 1
ATOM 1645 C C . ILE A 1 205 ? 8.908 2.016 -1.091 1.00 98.25 205 ILE A C 1
ATOM 1647 O O . ILE A 1 205 ? 8.240 1.816 -0.077 1.00 98.25 205 ILE A O 1
ATOM 1651 N N . ARG A 1 206 ? 9.637 1.052 -1.657 1.00 97.50 206 ARG A N 1
ATOM 1652 C CA . ARG A 1 206 ? 9.782 -0.279 -1.059 1.00 97.50 206 ARG A CA 1
ATOM 1653 C C . ARG A 1 206 ? 10.504 -0.168 0.282 1.00 97.50 206 ARG A C 1
ATOM 1655 O O . ARG A 1 206 ? 11.618 0.348 0.361 1.00 97.50 206 ARG A O 1
ATOM 1662 N N . ALA A 1 207 ? 9.839 -0.627 1.338 1.00 96.88 207 ALA A N 1
ATOM 1663 C CA . ALA A 1 207 ? 10.318 -0.576 2.719 1.00 96.88 207 ALA A CA 1
ATOM 1664 C C . ALA A 1 207 ? 10.832 -1.936 3.227 1.00 96.88 207 ALA A C 1
ATOM 1666 O O . ALA A 1 207 ? 11.371 -2.021 4.336 1.00 96.88 207 ALA A O 1
ATOM 1667 N N . SER A 1 208 ? 10.674 -2.978 2.413 1.00 94.00 208 SER A N 1
ATOM 1668 C CA . SER A 1 208 ? 11.136 -4.349 2.614 1.00 94.00 208 SER A CA 1
ATOM 1669 C C . SER A 1 208 ? 12.190 -4.759 1.571 1.00 94.00 208 SER A C 1
ATOM 1671 O O . SER A 1 208 ? 12.488 -4.022 0.632 1.00 94.00 208 SER A O 1
ATOM 1673 N N . ASN A 1 209 ? 12.764 -5.952 1.754 1.00 91.38 209 ASN A N 1
ATOM 1674 C CA . ASN A 1 209 ? 13.398 -6.698 0.661 1.00 91.38 209 ASN A CA 1
ATOM 1675 C C . ASN A 1 209 ? 12.328 -7.423 -0.171 1.00 91.38 209 ASN A C 1
ATOM 1677 O O . ASN A 1 209 ? 11.176 -7.503 0.260 1.00 91.38 209 ASN A O 1
ATOM 1681 N N . ASP A 1 210 ? 12.743 -8.023 -1.285 1.00 91.44 210 ASP A N 1
ATOM 1682 C CA . ASP A 1 210 ? 11.907 -8.891 -2.114 1.00 91.44 210 ASP A CA 1
ATOM 1683 C C . ASP A 1 210 ? 11.162 -9.937 -1.277 1.00 91.44 210 ASP A C 1
ATOM 1685 O O . ASP A 1 210 ? 11.757 -10.646 -0.452 1.00 91.44 210 ASP A O 1
ATOM 1689 N N . TYR A 1 211 ? 9.865 -10.066 -1.514 1.00 92.56 211 TYR A N 1
ATOM 1690 C CA . TYR A 1 211 ? 9.012 -11.055 -0.884 1.00 92.56 211 TYR A CA 1
ATOM 1691 C C . TYR A 1 211 ? 9.399 -12.483 -1.293 1.00 92.56 211 TYR A C 1
ATOM 1693 O O . TYR A 1 211 ? 10.025 -12.724 -2.323 1.00 92.56 211 TYR A O 1
ATOM 1701 N N . GLY A 1 212 ? 9.086 -13.438 -0.421 1.00 87.12 212 GLY A N 1
ATOM 1702 C CA . GLY A 1 212 ? 9.367 -14.856 -0.614 1.00 87.12 212 GLY A CA 1
ATOM 1703 C C . GLY A 1 212 ? 8.704 -15.673 0.500 1.00 87.12 212 GLY A C 1
ATOM 1704 O O . GLY A 1 212 ? 9.046 -15.480 1.673 1.00 87.12 212 GLY A O 1
ATOM 1705 N N . PRO A 1 213 ? 7.768 -16.584 0.186 1.00 80.44 213 PRO A N 1
ATOM 1706 C CA . PRO A 1 213 ? 6.901 -17.200 1.193 1.00 80.44 213 PRO A CA 1
ATOM 1707 C C . PRO A 1 213 ? 7.625 -18.178 2.134 1.00 80.44 213 PRO A C 1
ATOM 1709 O O . PRO A 1 213 ? 7.140 -18.452 3.232 1.00 80.44 213 PRO A O 1
ATOM 1712 N N . THR A 1 214 ? 8.789 -18.709 1.737 1.00 73.88 214 THR A N 1
ATOM 1713 C CA . THR A 1 214 ? 9.487 -19.768 2.494 1.00 73.88 214 THR A CA 1
ATOM 1714 C C . THR A 1 214 ? 10.677 -19.247 3.304 1.00 73.88 214 THR A C 1
ATOM 1716 O O . THR A 1 214 ? 10.725 -19.398 4.526 1.00 73.88 214 THR A O 1
ATOM 1719 N N . ASP A 1 215 ? 11.667 -18.643 2.650 1.00 79.12 215 ASP A N 1
ATOM 1720 C CA . ASP A 1 215 ? 12.956 -18.262 3.246 1.00 79.12 215 ASP A CA 1
ATOM 1721 C C . ASP A 1 215 ? 12.988 -16.814 3.770 1.00 79.12 215 ASP A C 1
ATOM 1723 O O . ASP A 1 215 ? 13.889 -16.435 4.526 1.00 79.12 215 ASP A O 1
ATOM 1727 N N . ARG A 1 216 ? 11.970 -16.012 3.439 1.00 84.81 216 ARG A N 1
ATOM 1728 C CA . ARG A 1 216 ? 11.876 -14.586 3.791 1.00 84.81 216 ARG A CA 1
ATOM 1729 C C . ARG A 1 216 ? 10.678 -14.277 4.670 1.00 84.81 216 ARG A C 1
ATOM 1731 O O . ARG A 1 216 ? 10.144 -13.178 4.658 1.00 84.81 216 ARG A O 1
ATOM 1738 N N . SER A 1 217 ? 10.328 -15.202 5.555 1.00 79.88 217 SER A N 1
ATOM 1739 C CA . SER A 1 217 ? 9.207 -15.036 6.488 1.00 79.88 217 SER A CA 1
ATOM 1740 C C . SER A 1 217 ? 9.341 -13.848 7.471 1.00 79.88 217 SER A C 1
ATOM 1742 O O . SER A 1 217 ? 8.456 -13.596 8.278 1.00 79.88 217 SER A O 1
ATOM 1744 N N . TRP A 1 218 ? 10.455 -13.116 7.468 1.00 85.25 218 TRP A N 1
ATOM 1745 C CA . TRP A 1 218 ? 10.674 -11.872 8.216 1.00 85.25 218 TRP A CA 1
ATOM 1746 C C . TRP A 1 218 ? 10.370 -10.608 7.396 1.00 85.25 218 TRP A C 1
ATOM 1748 O O . TRP A 1 218 ? 10.442 -9.513 7.947 1.00 85.25 218 TRP A O 1
ATOM 1758 N N . GLN A 1 219 ? 10.060 -10.737 6.105 1.00 90.00 219 GLN A N 1
ATOM 1759 C CA . GLN A 1 219 ? 9.962 -9.635 5.147 1.00 90.00 219 GLN A CA 1
ATOM 1760 C C . GLN A 1 219 ? 8.863 -8.627 5.502 1.00 90.00 219 GLN A C 1
ATOM 1762 O O . GLN A 1 219 ? 9.033 -7.433 5.256 1.00 90.00 219 GLN A O 1
ATOM 1767 N N . TRP A 1 220 ? 7.803 -9.069 6.191 1.00 92.56 220 TRP A N 1
ATOM 1768 C CA . TRP A 1 220 ? 6.775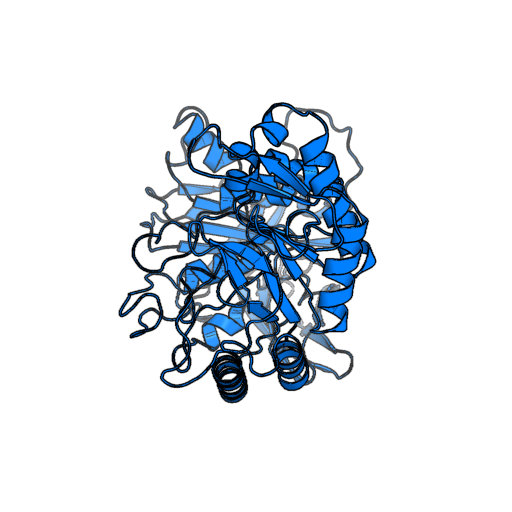 -8.188 6.744 1.00 92.56 220 TRP A CA 1
ATOM 1769 C C . TRP A 1 220 ? 7.313 -7.109 7.676 1.00 92.56 220 TRP A C 1
ATOM 1771 O O . TRP A 1 220 ? 6.625 -6.115 7.841 1.00 92.56 220 TRP A O 1
ATOM 1781 N N . ARG A 1 221 ? 8.508 -7.245 8.264 1.00 92.69 221 ARG A N 1
ATOM 1782 C CA . ARG A 1 221 ? 9.072 -6.304 9.248 1.00 92.69 221 ARG A CA 1
ATOM 1783 C C . ARG A 1 221 ? 9.518 -4.974 8.629 1.00 92.69 221 ARG A C 1
ATOM 1785 O O . ARG A 1 221 ? 10.705 -4.661 8.571 1.00 92.69 221 ARG A O 1
ATOM 1792 N N . ILE A 1 222 ? 8.558 -4.160 8.208 1.00 95.81 222 ILE A N 1
ATOM 1793 C CA . ILE A 1 222 ? 8.796 -2.843 7.608 1.00 95.81 222 ILE A CA 1
ATOM 1794 C C . ILE A 1 222 ? 8.637 -1.685 8.594 1.00 95.81 222 ILE A C 1
ATOM 1796 O O . ILE A 1 222 ? 8.888 -0.545 8.213 1.00 95.81 222 ILE A O 1
ATOM 1800 N N . GLY A 1 223 ? 8.236 -1.932 9.846 1.00 95.31 223 GLY A N 1
ATOM 1801 C CA . GLY A 1 223 ? 7.880 -0.875 10.800 1.00 95.31 223 GLY A CA 1
ATOM 1802 C C . GLY A 1 223 ? 8.976 0.167 11.020 1.00 95.31 223 GLY A C 1
ATOM 1803 O O . GLY A 1 223 ? 8.665 1.347 11.156 1.00 95.31 223 GLY A O 1
ATOM 1804 N N . ARG A 1 224 ? 10.256 -0.234 10.995 1.00 92.75 224 ARG A N 1
ATOM 1805 C CA . ARG A 1 224 ? 11.399 0.691 11.122 1.00 92.75 224 ARG A CA 1
ATOM 1806 C C . ARG A 1 224 ? 11.630 1.507 9.852 1.00 92.75 224 ARG A C 1
ATOM 1808 O O . ARG A 1 224 ? 11.690 2.730 9.913 1.00 92.75 224 ARG A O 1
ATOM 1815 N N . SER A 1 225 ? 11.714 0.845 8.699 1.00 94.56 225 SER A N 1
ATOM 1816 C CA . SER A 1 225 ? 11.863 1.509 7.395 1.00 94.56 225 SER A CA 1
ATOM 1817 C C . SER A 1 225 ? 10.705 2.475 7.116 1.00 94.56 225 SER A C 1
ATOM 1819 O O . SER A 1 225 ? 10.905 3.556 6.563 1.00 94.56 225 SER A O 1
ATOM 1821 N N . SER A 1 226 ? 9.503 2.117 7.576 1.00 97.19 226 SER A N 1
ATOM 1822 C CA . SER A 1 226 ? 8.283 2.908 7.418 1.00 97.19 226 SER A CA 1
ATOM 1823 C C . SER A 1 226 ? 8.317 4.222 8.194 1.00 97.19 226 SER A C 1
ATOM 1825 O O . SER A 1 226 ? 7.677 5.173 7.756 1.00 97.19 226 SER A O 1
ATOM 1827 N N . ILE A 1 227 ? 9.087 4.322 9.291 1.00 94.81 227 ILE A N 1
ATOM 1828 C CA . ILE A 1 227 ? 9.287 5.595 10.013 1.00 94.81 227 ILE A CA 1
ATOM 1829 C C . ILE A 1 227 ? 9.842 6.634 9.054 1.00 94.81 227 ILE A C 1
ATOM 1831 O O . ILE A 1 227 ? 9.283 7.719 8.909 1.00 94.81 227 ILE A O 1
ATOM 1835 N N . PHE A 1 228 ? 10.940 6.279 8.390 1.00 95.19 228 PHE A N 1
ATOM 1836 C CA . PHE A 1 228 ? 11.634 7.199 7.515 1.00 95.19 228 PHE A CA 1
ATOM 1837 C C . PHE A 1 228 ? 10.794 7.531 6.281 1.00 95.19 228 PHE A C 1
ATOM 1839 O O . PHE A 1 228 ? 10.621 8.711 5.999 1.00 95.19 228 PHE A O 1
ATOM 1846 N N . ALA A 1 229 ? 10.212 6.529 5.611 1.00 97.12 229 ALA A N 1
ATOM 1847 C CA . ALA A 1 229 ? 9.359 6.743 4.439 1.00 97.12 229 ALA A CA 1
ATOM 1848 C C . ALA A 1 229 ? 8.151 7.649 4.747 1.00 97.12 229 ALA A C 1
ATOM 1850 O O . ALA A 1 229 ? 7.944 8.650 4.064 1.00 97.12 229 ALA A O 1
ATOM 1851 N N . ASN A 1 230 ? 7.413 7.365 5.826 1.00 95.31 230 ASN A N 1
ATOM 1852 C CA . ASN A 1 230 ? 6.259 8.171 6.220 1.00 95.31 230 ASN A CA 1
ATOM 1853 C C . ASN A 1 230 ? 6.660 9.606 6.597 1.00 95.31 230 ASN A C 1
ATOM 1855 O O . ASN A 1 230 ? 5.944 10.547 6.267 1.00 95.31 230 ASN A O 1
ATOM 1859 N N . ALA A 1 231 ? 7.792 9.793 7.286 1.00 94.88 231 ALA A N 1
ATOM 1860 C CA . ALA A 1 231 ? 8.255 11.116 7.715 1.00 94.88 231 ALA A CA 1
ATOM 1861 C C . ALA A 1 231 ? 8.546 12.072 6.546 1.00 94.88 231 ALA A C 1
ATOM 1863 O O . ALA A 1 231 ? 8.439 13.284 6.711 1.00 94.88 231 ALA A O 1
ATOM 1864 N N . ILE A 1 232 ? 8.888 11.536 5.373 1.00 95.62 232 ILE A N 1
ATOM 1865 C CA . ILE A 1 232 ? 9.127 12.312 4.147 1.00 95.62 232 ILE A CA 1
ATOM 1866 C C . ILE A 1 232 ? 7.932 12.288 3.180 1.00 95.62 232 ILE A C 1
ATOM 1868 O O . ILE A 1 232 ? 8.073 12.677 2.024 1.00 95.62 232 ILE A O 1
ATOM 1872 N N . GLY A 1 233 ? 6.760 11.840 3.643 1.00 95.56 233 GLY A N 1
ATOM 1873 C CA . GLY A 1 233 ? 5.517 11.857 2.869 1.00 95.56 233 GLY A CA 1
ATOM 1874 C C . GLY A 1 233 ? 5.371 10.730 1.843 1.00 95.56 233 GLY A C 1
ATOM 1875 O O . GLY A 1 233 ? 4.486 10.809 0.996 1.00 95.56 233 GLY A O 1
ATOM 1876 N N . LEU A 1 234 ? 6.204 9.687 1.906 1.00 97.94 234 LEU A N 1
ATOM 1877 C CA . LEU A 1 234 ? 6.078 8.514 1.042 1.00 97.94 234 LEU A CA 1
ATOM 1878 C C . LEU A 1 234 ? 5.257 7.419 1.716 1.00 97.94 234 LEU A C 1
ATOM 1880 O O . LEU A 1 234 ? 5.374 7.201 2.922 1.00 97.94 234 LEU A O 1
ATOM 1884 N N . ALA A 1 235 ? 4.496 6.674 0.917 1.00 98.25 235 ALA A N 1
ATOM 1885 C CA . ALA A 1 235 ? 3.823 5.464 1.362 1.00 98.25 235 ALA A CA 1
ATOM 1886 C C . ALA A 1 235 ? 4.786 4.251 1.322 1.00 98.25 235 ALA A C 1
ATOM 1888 O O . ALA A 1 235 ? 5.302 3.912 0.250 1.00 98.25 235 ALA A O 1
ATOM 1889 N N . PRO A 1 236 ? 5.064 3.586 2.459 1.00 98.38 236 PRO A N 1
ATOM 1890 C CA . PRO A 1 236 ? 5.848 2.354 2.478 1.00 98.38 236 PRO A CA 1
ATOM 1891 C C . PRO A 1 236 ? 5.160 1.215 1.709 1.00 98.38 236 PRO A C 1
ATOM 1893 O O . PRO A 1 236 ? 4.044 0.812 2.036 1.00 98.38 236 PRO A O 1
ATOM 1896 N N . SER A 1 237 ? 5.845 0.644 0.721 1.00 97.31 237 SER A N 1
ATOM 1897 C CA . SER A 1 237 ? 5.445 -0.593 0.048 1.00 97.31 237 SER A CA 1
ATOM 1898 C C . SER A 1 237 ? 6.060 -1.802 0.748 1.00 97.31 237 SER A C 1
ATOM 1900 O O . SER A 1 237 ? 7.254 -1.816 1.063 1.00 97.31 237 SER A O 1
ATOM 1902 N N . LYS A 1 238 ? 5.221 -2.810 0.990 1.00 95.81 238 LYS A N 1
ATOM 1903 C CA . LYS A 1 238 ? 5.581 -4.077 1.625 1.00 95.81 238 LYS A CA 1
ATOM 1904 C C . LYS A 1 238 ? 5.964 -5.161 0.614 1.00 95.81 238 LYS A C 1
ATOM 1906 O O . LYS A 1 238 ? 6.456 -6.184 1.069 1.00 95.81 238 LYS A O 1
ATOM 1911 N N . ASP A 1 239 ? 5.818 -4.934 -0.696 1.00 94.94 239 ASP A N 1
ATOM 1912 C CA . ASP A 1 239 ? 5.916 -5.962 -1.757 1.00 94.94 239 ASP A CA 1
ATOM 1913 C C . ASP A 1 239 ? 4.681 -6.889 -1.838 1.00 94.94 239 ASP A C 1
ATOM 1915 O O . ASP A 1 239 ? 3.695 -6.689 -1.123 1.00 94.94 239 ASP A O 1
ATOM 1919 N N . GLY A 1 240 ? 4.743 -7.892 -2.718 1.00 94.81 240 GLY A N 1
ATOM 1920 C CA . GLY A 1 240 ? 3.756 -8.934 -2.949 1.00 94.81 240 GLY A CA 1
ATOM 1921 C C . GLY A 1 240 ? 3.380 -9.739 -1.704 1.00 94.81 240 GLY A C 1
ATOM 1922 O O . GLY A 1 240 ? 4.141 -9.846 -0.743 1.00 94.81 240 GLY A O 1
ATOM 1923 N N . ILE A 1 241 ? 2.172 -10.307 -1.727 1.00 95.75 241 ILE A N 1
ATOM 1924 C CA . ILE A 1 241 ? 1.601 -11.102 -0.635 1.00 95.75 241 ILE A CA 1
ATOM 1925 C C . ILE A 1 241 ? 0.834 -12.305 -1.190 1.00 95.75 241 ILE A C 1
ATOM 1927 O O . ILE A 1 241 ? -0.066 -12.129 -2.016 1.00 95.75 241 ILE A O 1
ATOM 1931 N N . TYR A 1 242 ? 1.102 -13.504 -0.664 1.00 96.50 242 TYR A N 1
ATOM 1932 C CA . TYR A 1 242 ? 0.192 -14.644 -0.808 1.00 96.50 242 TYR A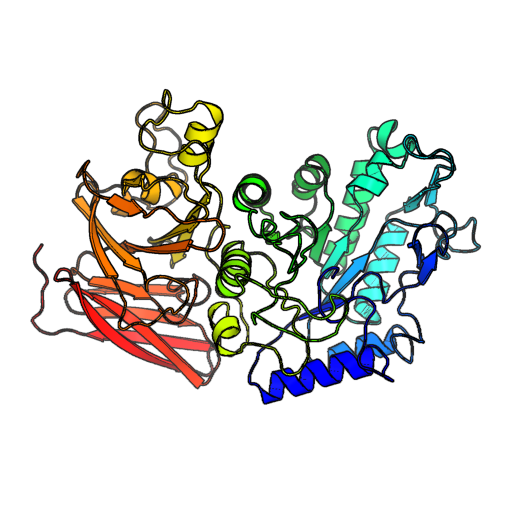 CA 1
ATOM 1933 C C . TYR A 1 242 ? -0.895 -14.627 0.268 1.00 96.50 242 TYR A C 1
ATOM 1935 O O . TYR A 1 242 ? -0.614 -14.440 1.451 1.00 96.50 242 TYR A O 1
ATOM 1943 N N . THR A 1 243 ? -2.146 -14.876 -0.118 1.00 96.38 243 THR A N 1
ATOM 1944 C CA . THR A 1 243 ? -3.302 -14.828 0.798 1.00 96.38 243 THR A CA 1
ATOM 1945 C C . THR A 1 243 ? -3.776 -16.206 1.259 1.00 96.38 243 THR A C 1
ATOM 1947 O O . THR A 1 243 ? -4.647 -16.326 2.127 1.00 96.38 243 THR A O 1
ATOM 1950 N N . THR A 1 244 ? -3.161 -17.273 0.748 1.00 95.12 244 THR A N 1
ATOM 1951 C CA . THR A 1 244 ? -3.376 -18.646 1.220 1.00 95.12 244 THR A CA 1
ATOM 1952 C C . THR A 1 244 ? -2.088 -19.295 1.674 1.00 95.12 244 THR A C 1
ATOM 1954 O O . THR A 1 244 ? -1.027 -19.063 1.108 1.00 95.12 244 THR A O 1
ATOM 1957 N N . LYS A 1 245 ? -2.204 -20.215 2.634 1.00 92.25 245 LYS A N 1
ATOM 1958 C CA . LYS A 1 245 ? -1.043 -20.890 3.217 1.00 92.25 245 LYS A CA 1
ATOM 1959 C C . LYS A 1 245 ? -0.327 -21.860 2.288 1.00 92.25 245 LYS A C 1
ATOM 1961 O O . LYS A 1 245 ? 0.816 -22.188 2.557 1.00 92.25 245 LYS A O 1
ATOM 1966 N N . ARG A 1 246 ? -0.991 -22.407 1.271 1.00 92.25 246 ARG A N 1
ATOM 1967 C CA . ARG A 1 246 ? -0.404 -23.403 0.364 1.00 92.25 246 ARG A CA 1
ATOM 1968 C C . ARG A 1 246 ? -0.857 -23.111 -1.052 1.00 92.25 246 ARG A C 1
ATOM 1970 O O . ARG A 1 246 ? -2.062 -23.116 -1.294 1.00 92.25 246 ARG A O 1
ATOM 1977 N N . GLN A 1 247 ? 0.099 -22.937 -1.953 1.00 91.69 247 GLN A N 1
ATOM 1978 C CA . GLN A 1 247 ? -0.133 -22.893 -3.392 1.00 91.69 247 GLN A CA 1
ATOM 1979 C C . GLN A 1 247 ? 0.862 -23.846 -4.059 1.00 91.69 247 GLN A C 1
ATOM 1981 O O . GLN A 1 247 ? 2.024 -23.875 -3.649 1.00 91.69 247 GLN A O 1
ATOM 1986 N N . PRO A 1 248 ? 0.409 -24.690 -4.997 1.00 91.62 248 PRO A N 1
ATOM 1987 C CA . PRO A 1 248 ? 1.292 -25.549 -5.764 1.00 91.62 248 PRO A CA 1
ATOM 1988 C C . PRO A 1 248 ? 1.831 -24.824 -7.001 1.00 91.62 248 PRO A C 1
ATOM 1990 O O . PRO A 1 248 ? 1.105 -24.061 -7.633 1.00 91.62 248 PRO A O 1
ATOM 1993 N N . GLY A 1 249 ? 3.058 -25.141 -7.409 1.00 90.88 249 GLY A N 1
ATOM 1994 C CA . GLY A 1 249 ? 3.645 -24.620 -8.650 1.00 90.88 249 GLY A CA 1
ATOM 1995 C C . GLY A 1 249 ? 3.945 -23.112 -8.644 1.00 90.88 249 GLY A C 1
ATOM 1996 O O . GLY A 1 249 ? 4.338 -22.547 -7.631 1.00 90.88 249 GLY A O 1
ATOM 1997 N N . GLY A 1 250 ? 3.830 -22.468 -9.810 1.00 93.19 250 GLY A N 1
ATOM 1998 C CA . GLY A 1 250 ? 4.257 -21.077 -9.996 1.00 93.19 250 GLY A CA 1
ATOM 1999 C C . GLY A 1 250 ? 5.776 -20.890 -9.892 1.00 93.19 250 GLY A C 1
ATOM 2000 O O . GLY A 1 250 ? 6.544 -21.855 -9.866 1.00 93.19 250 GLY A O 1
ATOM 2001 N N . ALA A 1 251 ? 6.210 -19.633 -9.816 1.00 93.50 251 ALA A N 1
ATOM 2002 C CA . ALA A 1 251 ? 7.624 -19.262 -9.729 1.00 93.50 251 ALA A CA 1
ATOM 2003 C C . ALA A 1 251 ? 8.321 -19.779 -8.454 1.00 93.50 251 ALA A C 1
ATOM 2005 O O . ALA A 1 251 ? 9.503 -20.117 -8.485 1.00 93.50 251 ALA A O 1
ATOM 2006 N N . GLU A 1 252 ? 7.575 -19.881 -7.351 1.00 91.50 252 GLU A N 1
ATOM 2007 C CA . GLU A 1 252 ? 8.076 -20.315 -6.039 1.00 91.50 252 GLU A CA 1
ATOM 2008 C C . GLU A 1 252 ? 7.948 -21.836 -5.811 1.00 91.50 252 GLU A C 1
ATOM 2010 O O . GLU A 1 252 ? 8.430 -22.362 -4.805 1.00 91.50 252 GLU A O 1
ATOM 2015 N N . GLY A 1 253 ? 7.321 -22.565 -6.742 1.00 91.75 253 GLY A N 1
ATOM 2016 C CA . GLY A 1 253 ? 7.036 -23.992 -6.605 1.00 91.75 253 GLY A CA 1
ATOM 2017 C C . GLY A 1 253 ? 6.060 -24.308 -5.465 1.00 91.75 253 GLY A C 1
ATOM 2018 O O . GLY A 1 253 ? 5.264 -23.482 -5.034 1.00 91.75 253 GLY A O 1
ATOM 2019 N N . ASP A 1 254 ? 6.107 -25.535 -4.949 1.00 92.38 254 ASP A N 1
ATOM 2020 C CA . ASP A 1 254 ? 5.254 -25.923 -3.823 1.00 92.38 254 ASP A CA 1
ATOM 2021 C C . ASP A 1 254 ? 5.793 -25.325 -2.513 1.00 92.38 254 ASP A C 1
ATOM 2023 O O . ASP A 1 254 ? 6.755 -25.837 -1.930 1.00 92.38 254 ASP A O 1
ATOM 2027 N N . PHE A 1 255 ? 5.149 -24.269 -2.015 1.00 90.06 255 PHE A N 1
ATOM 2028 C CA . PHE A 1 255 ? 5.569 -23.571 -0.797 1.00 90.06 255 PHE A CA 1
ATOM 2029 C C . PHE A 1 255 ? 4.482 -23.533 0.286 1.00 90.06 255 PHE A C 1
ATOM 2031 O O . PHE A 1 255 ? 3.330 -23.948 0.100 1.00 90.06 255 PHE A O 1
ATOM 2038 N N . VAL A 1 256 ? 4.869 -23.030 1.464 1.00 89.44 256 VAL A N 1
ATOM 2039 C CA . VAL A 1 256 ? 3.941 -22.729 2.558 1.00 89.44 256 VAL A CA 1
ATOM 2040 C C . VAL A 1 256 ? 4.113 -21.283 3.014 1.00 89.44 256 VAL A C 1
ATOM 2042 O O . VAL A 1 256 ? 5.089 -20.983 3.694 1.00 89.44 256 VAL A O 1
ATOM 2045 N N . GLU A 1 257 ? 3.143 -20.417 2.711 1.00 91.81 257 GLU A N 1
ATOM 2046 C CA . GLU A 1 257 ? 3.044 -19.104 3.356 1.00 91.81 257 GLU A CA 1
ATOM 2047 C C . GLU A 1 257 ? 2.510 -19.314 4.777 1.00 91.81 257 GLU A C 1
ATOM 2049 O O . GLU A 1 257 ? 1.426 -19.858 5.011 1.00 91.81 257 GLU A O 1
ATOM 2054 N N . THR A 1 258 ? 3.309 -18.940 5.766 1.00 87.94 258 THR A N 1
ATOM 2055 C CA . THR A 1 258 ? 2.999 -19.218 7.169 1.00 87.94 258 THR A CA 1
ATOM 2056 C C . THR A 1 258 ? 1.992 -18.238 7.769 1.00 87.94 258 THR A C 1
ATOM 2058 O O . THR A 1 258 ? 1.350 -18.591 8.764 1.00 87.94 258 THR A O 1
ATOM 2061 N N . ARG A 1 259 ? 1.856 -17.030 7.203 1.00 87.50 259 ARG A N 1
ATOM 2062 C CA . ARG A 1 259 ? 1.162 -15.887 7.819 1.00 87.50 259 ARG A CA 1
ATOM 2063 C C . ARG A 1 259 ? 0.445 -14.973 6.812 1.00 87.50 259 ARG A C 1
ATOM 2065 O O . ARG A 1 259 ? 0.598 -13.753 6.904 1.00 87.50 259 ARG A O 1
ATOM 2072 N N . PRO A 1 260 ? -0.387 -15.503 5.904 1.00 93.44 260 PRO A N 1
ATOM 2073 C CA . PRO A 1 260 ? -1.052 -14.668 4.902 1.00 93.44 260 PRO A CA 1
ATOM 2074 C C . PRO A 1 260 ? -1.831 -13.496 5.530 1.00 93.44 260 PRO A C 1
ATOM 2076 O O . PRO A 1 260 ? -1.882 -12.402 4.971 1.00 93.44 260 PRO A O 1
ATOM 2079 N N . GLU A 1 261 ? -2.382 -13.687 6.735 1.00 93.69 261 GLU A N 1
ATOM 2080 C CA . GLU A 1 261 ? -3.098 -12.646 7.468 1.00 93.69 261 GLU A CA 1
ATOM 2081 C C . GLU A 1 261 ? -2.189 -11.506 7.948 1.00 93.69 261 GLU A C 1
ATOM 2083 O O . GLU A 1 261 ? -2.566 -10.344 7.817 1.00 93.69 261 GLU A O 1
ATOM 2088 N N . LEU A 1 262 ? -0.997 -11.811 8.479 1.00 93.75 262 LEU A N 1
ATOM 2089 C CA . LEU A 1 262 ? -0.044 -10.788 8.930 1.00 93.75 262 LEU A CA 1
ATOM 2090 C C . LEU A 1 262 ? 0.554 -10.038 7.740 1.00 93.75 262 LEU A C 1
ATOM 2092 O O . LEU A 1 262 ? 0.676 -8.817 7.781 1.00 93.75 262 LEU A O 1
ATOM 2096 N N . GLU A 1 263 ? 0.917 -10.766 6.683 1.00 94.75 263 GLU A N 1
ATOM 2097 C CA . GLU A 1 263 ? 1.497 -10.190 5.471 1.00 94.75 263 GLU A CA 1
ATOM 2098 C C . GLU A 1 263 ? 0.518 -9.174 4.847 1.00 94.75 263 GLU A C 1
ATOM 2100 O O . GLU A 1 263 ? 0.901 -8.032 4.579 1.00 94.75 263 GLU A O 1
ATOM 2105 N N . LEU A 1 264 ? -0.768 -9.535 4.718 1.00 96.62 264 LEU A N 1
ATOM 2106 C CA . LEU A 1 264 ? -1.793 -8.640 4.177 1.00 96.62 264 LEU A CA 1
ATOM 2107 C C . LEU A 1 264 ? -2.163 -7.495 5.136 1.00 96.62 264 LEU A C 1
ATOM 2109 O O . LEU A 1 264 ? -2.373 -6.363 4.688 1.00 96.62 264 LEU A O 1
ATOM 2113 N N . LEU A 1 265 ? -2.222 -7.761 6.446 1.00 96.62 265 LEU A N 1
ATOM 2114 C CA . LEU A 1 265 ? -2.440 -6.729 7.462 1.00 96.62 265 LEU A CA 1
ATOM 2115 C C . LEU A 1 265 ? -1.363 -5.645 7.370 1.00 96.62 265 LEU A C 1
ATOM 2117 O O . LEU A 1 265 ? -1.690 -4.460 7.311 1.00 96.62 265 LEU A O 1
ATOM 2121 N N . VAL A 1 266 ? -0.089 -6.042 7.324 1.00 97.06 266 VAL A N 1
ATOM 2122 C CA . VAL A 1 266 ? 1.030 -5.100 7.227 1.00 97.06 266 VAL A CA 1
ATOM 2123 C C . VAL A 1 266 ? 0.962 -4.300 5.930 1.00 97.06 266 VAL A C 1
ATOM 2125 O O . VAL A 1 266 ? 1.117 -3.083 5.988 1.00 97.06 266 VAL A O 1
ATOM 2128 N N . ALA A 1 267 ? 0.684 -4.939 4.788 1.00 98.12 267 ALA A N 1
ATOM 2129 C CA . ALA A 1 267 ? 0.523 -4.230 3.516 1.00 98.12 267 ALA A CA 1
ATOM 2130 C C . ALA A 1 267 ? -0.597 -3.177 3.574 1.00 98.12 267 ALA A C 1
ATOM 2132 O O . ALA A 1 267 ? -0.451 -2.070 3.072 1.00 98.12 267 ALA A O 1
ATOM 2133 N N . THR A 1 268 ? -1.710 -3.496 4.236 1.00 98.44 268 THR A N 1
ATOM 2134 C CA . THR A 1 268 ? -2.842 -2.568 4.392 1.00 98.44 268 THR A CA 1
ATOM 2135 C C . THR A 1 268 ? -2.481 -1.395 5.311 1.00 98.44 268 THR A C 1
ATOM 2137 O O . THR A 1 268 ? -2.761 -0.232 5.016 1.00 98.44 268 THR A O 1
ATOM 2140 N N . MET A 1 269 ? -1.822 -1.692 6.434 1.00 98.19 269 MET A N 1
ATOM 2141 C CA . MET A 1 269 ? -1.430 -0.710 7.448 1.00 98.19 269 MET A CA 1
ATOM 2142 C C . MET A 1 269 ? -0.251 0.171 7.020 1.00 98.19 269 MET A C 1
ATOM 2144 O O . MET A 1 269 ? -0.004 1.208 7.640 1.00 98.19 269 MET A O 1
ATOM 2148 N N . SER A 1 270 ? 0.475 -0.207 5.966 1.00 98.19 270 SER A N 1
ATOM 2149 C CA . SER A 1 270 ? 1.613 0.557 5.460 1.00 98.19 270 SER A CA 1
ATOM 2150 C C . SER A 1 270 ? 1.212 1.781 4.642 1.00 98.19 270 SER A C 1
ATOM 2152 O O . SER A 1 270 ? 2.095 2.552 4.309 1.00 98.19 270 SER A O 1
ATOM 2154 N N . THR A 1 271 ? -0.077 1.955 4.313 1.00 98.00 271 THR A N 1
ATOM 2155 C CA . THR A 1 271 ? -0.645 3.004 3.430 1.00 98.00 271 THR A CA 1
ATOM 2156 C C . THR A 1 271 ? -0.178 2.989 1.972 1.00 98.00 271 THR A C 1
ATOM 2158 O O . THR A 1 271 ? -0.700 3.775 1.169 1.00 98.00 271 THR A O 1
ATOM 2161 N N . GLY A 1 272 ? 0.756 2.095 1.639 1.00 97.12 272 GLY A N 1
ATOM 2162 C CA . GLY A 1 272 ? 1.256 1.841 0.295 1.00 97.12 272 GLY A CA 1
ATOM 2163 C C . GLY A 1 272 ? 0.395 0.852 -0.494 1.00 97.12 272 GLY A C 1
ATOM 2164 O O . GLY A 1 272 ? -0.762 0.602 -0.146 1.00 97.12 272 GLY A O 1
ATOM 2165 N N . PRO A 1 273 ? 0.936 0.314 -1.597 1.00 96.94 273 PRO A N 1
ATOM 2166 C CA . PRO A 1 273 ? 0.221 -0.640 -2.428 1.00 96.94 273 PRO A CA 1
ATOM 2167 C C . PRO A 1 273 ? 0.032 -1.984 -1.710 1.00 96.94 273 PRO A C 1
ATOM 2169 O O . PRO A 1 273 ? 0.915 -2.467 -1.003 1.00 96.94 273 PRO A O 1
ATOM 2172 N N . VAL A 1 274 ? -1.116 -2.616 -1.959 1.00 98.06 274 VAL A N 1
ATOM 2173 C CA . VAL A 1 274 ? -1.416 -3.993 -1.547 1.00 98.06 274 VAL A CA 1
ATOM 2174 C C . VAL A 1 274 ? -1.383 -4.871 -2.793 1.00 98.06 274 VAL A C 1
ATOM 2176 O O . VAL A 1 274 ? -2.275 -4.789 -3.637 1.00 98.06 274 VAL A O 1
ATOM 2179 N N . GLN A 1 275 ? -0.332 -5.677 -2.930 1.00 96.62 275 GLN A N 1
ATOM 2180 C CA . GLN A 1 275 ? -0.030 -6.413 -4.158 1.00 96.62 275 GLN A CA 1
ATOM 2181 C C . GLN A 1 275 ? -0.282 -7.904 -3.957 1.00 96.62 275 GLN A C 1
ATOM 2183 O O . GLN A 1 275 ? 0.527 -8.617 -3.372 1.00 96.62 275 GLN A O 1
ATOM 2188 N N . ILE A 1 276 ? -1.433 -8.388 -4.418 1.00 97.75 276 ILE A N 1
ATOM 2189 C CA . ILE A 1 276 ? -1.766 -9.807 -4.288 1.00 97.75 276 ILE A CA 1
ATOM 2190 C C . ILE A 1 276 ? -0.969 -10.614 -5.311 1.00 97.75 276 ILE A C 1
ATOM 2192 O O . ILE A 1 276 ? -0.977 -10.307 -6.500 1.00 97.75 276 ILE A O 1
ATOM 2196 N N . ALA A 1 277 ? -0.278 -11.637 -4.820 1.00 96.69 277 ALA A N 1
ATOM 2197 C CA . ALA A 1 277 ? 0.688 -12.429 -5.570 1.00 96.69 277 ALA A CA 1
ATOM 2198 C C . ALA A 1 277 ? 0.187 -13.843 -5.915 1.00 96.69 277 ALA A C 1
ATOM 2200 O O . ALA A 1 277 ? 0.945 -14.634 -6.473 1.00 96.69 277 ALA A O 1
ATOM 2201 N N . ASP A 1 278 ? -1.062 -14.157 -5.561 1.00 97.50 278 ASP A N 1
ATOM 2202 C CA . ASP A 1 278 ? -1.664 -15.486 -5.678 1.00 97.50 278 ASP A CA 1
ATOM 2203 C C . ASP A 1 278 ? -1.827 -15.971 -7.123 1.00 97.50 278 ASP A C 1
ATOM 2205 O O . ASP A 1 278 ? -2.115 -15.194 -8.036 1.00 97.50 278 ASP A O 1
ATOM 2209 N N . GLY A 1 279 ? -1.748 -17.291 -7.301 1.00 96.88 279 GLY A N 1
ATOM 2210 C CA . GLY A 1 279 ? -2.186 -17.962 -8.523 1.00 96.88 279 GLY A CA 1
ATOM 2211 C C . GLY A 1 279 ? -3.711 -18.083 -8.635 1.00 96.88 279 GLY A C 1
ATOM 2212 O O . GLY A 1 279 ? -4.443 -18.087 -7.637 1.00 96.88 279 GLY A O 1
ATOM 2213 N N . ILE A 1 280 ? -4.203 -18.254 -9.865 1.00 97.50 280 ILE A N 1
ATOM 2214 C CA . ILE A 1 280 ? -5.614 -18.556 -10.151 1.00 97.50 280 ILE A CA 1
ATOM 2215 C C . ILE A 1 280 ? -6.070 -19.777 -9.343 1.00 97.50 280 ILE A C 1
ATOM 2217 O O . ILE A 1 280 ? -5.429 -20.824 -9.334 1.00 97.50 280 ILE A O 1
ATOM 2221 N N . GLY A 1 281 ? -7.222 -19.653 -8.683 1.00 96.94 281 GLY A N 1
ATOM 2222 C CA . GLY A 1 281 ? -7.802 -20.707 -7.844 1.00 96.94 281 GLY A CA 1
ATOM 2223 C C . GLY A 1 281 ? -7.311 -20.715 -6.395 1.00 96.94 281 GLY A C 1
ATOM 2224 O O . GLY A 1 281 ? -7.867 -21.462 -5.589 1.00 96.94 281 GLY A O 1
ATOM 2225 N N . TYR A 1 282 ? -6.338 -19.869 -6.045 1.00 97.12 282 TYR A N 1
ATOM 2226 C CA . TYR A 1 282 ? -5.707 -19.852 -4.725 1.00 97.12 282 TYR A CA 1
ATOM 2227 C C . TYR A 1 282 ? -5.810 -18.508 -3.997 1.00 97.12 282 TYR A C 1
ATOM 2229 O O . TYR A 1 282 ? -5.127 -18.308 -2.999 1.00 97.12 282 TYR A O 1
ATOM 2237 N N . SER A 1 283 ? -6.666 -17.587 -4.438 1.00 97.50 283 SER A N 1
ATOM 2238 C CA . SER A 1 283 ? -6.896 -16.339 -3.706 1.00 97.50 283 SER A CA 1
ATOM 2239 C C . SER A 1 283 ? -7.909 -16.521 -2.580 1.00 97.50 283 SER A C 1
ATOM 2241 O O . SER A 1 283 ? -9.014 -17.030 -2.777 1.00 97.50 283 SER A O 1
ATOM 2243 N N . ASN A 1 284 ? -7.566 -16.043 -1.387 1.00 97.50 284 ASN A N 1
ATOM 2244 C CA . ASN A 1 284 ? -8.474 -15.978 -0.252 1.00 97.50 284 ASN A CA 1
ATOM 2245 C C . ASN A 1 284 ? -9.283 -14.674 -0.299 1.00 97.50 284 ASN A C 1
ATOM 2247 O O . ASN A 1 284 ? -8.880 -13.653 0.260 1.00 97.50 284 ASN A O 1
ATOM 2251 N N . GLN A 1 285 ? -10.439 -14.714 -0.969 1.00 97.19 285 GLN A N 1
ATOM 2252 C CA . GLN A 1 285 ? -11.307 -13.546 -1.154 1.00 97.19 285 GLN A CA 1
ATOM 2253 C C . GLN A 1 285 ? -11.662 -12.859 0.172 1.00 97.19 285 GLN A C 1
ATOM 2255 O O . GLN A 1 285 ? -11.558 -11.639 0.273 1.00 97.19 285 GLN A O 1
ATOM 2260 N N . SER A 1 286 ? -12.079 -13.618 1.190 1.00 95.31 286 SER A N 1
ATOM 2261 C CA . SER A 1 286 ? -12.542 -13.029 2.451 1.00 95.31 286 SER A CA 1
ATOM 2262 C C . SER A 1 286 ? -11.419 -12.308 3.187 1.00 95.31 286 SER A C 1
ATOM 2264 O O . SER A 1 286 ? -11.673 -11.279 3.803 1.00 95.31 286 SER A O 1
ATOM 2266 N N . LEU A 1 287 ? -10.182 -12.804 3.081 1.00 96.25 287 LEU A N 1
ATOM 2267 C CA . LEU A 1 287 ? -9.000 -12.139 3.614 1.00 96.25 287 LEU A CA 1
ATOM 2268 C C . LEU A 1 287 ? -8.655 -10.874 2.813 1.00 96.25 287 LEU A C 1
ATOM 2270 O O . LEU A 1 287 ? -8.435 -9.827 3.416 1.00 96.25 287 LEU A O 1
ATOM 2274 N N . ILE A 1 288 ? -8.680 -10.942 1.476 1.00 98.19 288 ILE A N 1
ATOM 2275 C CA . ILE A 1 288 ? -8.446 -9.783 0.596 1.00 98.19 288 ILE A CA 1
ATOM 2276 C C . ILE A 1 288 ? -9.443 -8.661 0.898 1.00 98.19 288 ILE A C 1
ATOM 2278 O O . ILE A 1 288 ? -9.042 -7.521 1.096 1.00 98.19 288 ILE A O 1
ATOM 2282 N N . LEU A 1 289 ? -10.734 -8.976 1.022 1.00 97.31 289 LEU A N 1
ATOM 2283 C CA . LEU A 1 289 ? -11.779 -7.987 1.300 1.00 97.31 289 LEU A CA 1
ATOM 2284 C C . LEU A 1 289 ? -11.677 -7.344 2.695 1.00 97.31 289 LEU A C 1
ATOM 2286 O O . LEU A 1 289 ? -12.442 -6.426 2.990 1.00 97.31 289 LEU A O 1
ATOM 2290 N N . ARG A 1 290 ? -10.737 -7.759 3.556 1.00 96.31 290 ARG A N 1
ATOM 2291 C CA . ARG A 1 290 ? -10.428 -7.035 4.801 1.00 96.31 290 ARG A CA 1
ATOM 2292 C C . ARG A 1 290 ? -9.590 -5.779 4.567 1.00 96.31 290 ARG A C 1
ATOM 2294 O O . ARG A 1 290 ? -9.586 -4.909 5.437 1.00 96.31 290 ARG A O 1
ATOM 2301 N N . SER A 1 291 ? -8.892 -5.669 3.434 1.00 97.94 291 SER A N 1
ATOM 2302 C CA . SER A 1 291 ? -8.043 -4.515 3.110 1.00 97.94 291 SER A CA 1
ATOM 2303 C C . SER A 1 291 ? -8.768 -3.414 2.335 1.00 97.94 291 SER A C 1
ATOM 2305 O O . SER A 1 291 ? -8.236 -2.312 2.214 1.00 97.94 291 SER A O 1
ATOM 2307 N N . CYS A 1 292 ? -9.965 -3.682 1.803 1.00 98.06 292 CYS A N 1
ATOM 2308 C CA . CYS A 1 292 ? -10.641 -2.786 0.868 1.00 98.06 292 CYS A CA 1
ATOM 2309 C C . CYS A 1 292 ? -12.175 -2.816 0.957 1.00 98.06 292 CYS A C 1
ATOM 2311 O O . CYS A 1 292 ? -12.766 -3.651 1.643 1.00 98.06 292 CYS A O 1
ATOM 2313 N N . THR A 1 293 ? -12.833 -1.884 0.266 1.00 97.12 293 THR A N 1
ATOM 2314 C CA . THR A 1 293 ? -14.286 -1.915 0.008 1.00 97.12 293 THR A CA 1
ATOM 2315 C C . THR A 1 293 ? -14.655 -3.023 -0.988 1.00 97.12 293 THR A C 1
ATOM 2317 O O . THR A 1 293 ? -13.775 -3.594 -1.634 1.00 97.12 293 THR A O 1
ATOM 2320 N N . GLU A 1 294 ? -15.948 -3.308 -1.180 1.00 95.25 294 GLU A N 1
ATOM 2321 C CA . GLU A 1 294 ? -16.406 -4.247 -2.229 1.00 95.25 294 GLU A CA 1
ATOM 2322 C C . GLU A 1 294 ? -15.943 -3.858 -3.648 1.00 95.25 294 GLU A C 1
ATOM 2324 O O . GLU A 1 294 ? -15.778 -4.715 -4.516 1.00 95.25 294 GLU A O 1
ATOM 2329 N N . GLU A 1 295 ? -15.667 -2.573 -3.879 1.00 94.25 295 GLU A N 1
ATOM 2330 C CA . GLU A 1 295 ? -15.104 -2.062 -5.128 1.00 94.25 295 GLU A CA 1
ATOM 2331 C C . GLU A 1 295 ? -13.575 -1.956 -5.121 1.00 94.25 295 GLU A C 1
ATOM 2333 O O . GLU A 1 295 ? -13.010 -1.474 -6.095 1.00 94.25 295 GLU A O 1
ATOM 2338 N N . GLY A 1 296 ? -12.867 -2.406 -4.089 1.00 96.19 296 GLY A N 1
ATOM 2339 C CA . GLY A 1 296 ? -11.402 -2.452 -4.108 1.00 96.19 296 GLY A CA 1
ATOM 2340 C C . GLY A 1 296 ? -10.704 -1.130 -3.786 1.00 96.19 296 GLY A C 1
ATOM 2341 O O . GLY A 1 296 ? -9.503 -1.012 -4.019 1.00 96.19 296 GLY A O 1
ATOM 2342 N N . LEU A 1 297 ? -11.411 -0.144 -3.220 1.00 96.69 297 LEU A N 1
ATOM 2343 C CA . LEU A 1 297 ? -10.754 1.005 -2.591 1.00 96.69 297 LEU A CA 1
ATOM 2344 C C . LEU A 1 297 ? -10.070 0.526 -1.307 1.00 96.69 297 LEU A C 1
ATOM 2346 O O . LEU A 1 297 ? -10.750 0.046 -0.401 1.00 96.69 297 LEU A O 1
ATOM 2350 N N . LEU A 1 298 ? -8.743 0.651 -1.224 1.00 97.94 298 LEU A N 1
ATOM 2351 C CA . LEU A 1 298 ? -7.994 0.281 -0.022 1.00 97.94 298 LEU A CA 1
ATOM 2352 C C . LEU A 1 298 ? -8.419 1.141 1.177 1.00 97.94 298 LEU A C 1
ATOM 2354 O O . LEU A 1 298 ? -8.452 2.371 1.099 1.00 97.94 298 LEU A O 1
ATOM 2358 N N . LEU A 1 299 ? -8.705 0.476 2.293 1.00 98.44 299 LEU A N 1
ATOM 2359 C CA . LEU A 1 299 ? -9.057 1.082 3.570 1.00 98.44 299 LEU A CA 1
ATOM 2360 C C . LEU A 1 299 ? -7.809 1.121 4.443 1.00 98.44 299 LEU A C 1
ATOM 2362 O O . LEU A 1 299 ? -7.431 0.128 5.062 1.00 98.44 299 LEU A O 1
ATOM 2366 N N . LYS A 1 300 ? -7.149 2.275 4.456 1.00 98.06 300 LYS A N 1
ATOM 2367 C CA . LYS A 1 300 ? -5.863 2.484 5.125 1.00 98.06 300 LYS A CA 1
ATOM 2368 C C . LYS A 1 300 ? -6.008 3.422 6.325 1.00 98.06 300 LYS A C 1
ATOM 2370 O O . LYS A 1 300 ? -6.995 4.150 6.392 1.00 98.06 300 LYS A O 1
ATOM 2375 N N . PRO A 1 301 ? -5.070 3.416 7.285 1.00 97.94 301 PRO A N 1
ATOM 2376 C CA . PRO A 1 301 ? -4.991 4.455 8.314 1.00 97.94 301 PRO A CA 1
ATOM 2377 C C . PRO A 1 301 ? -4.566 5.815 7.724 1.00 97.94 301 PRO A C 1
ATOM 2379 O O . PRO A 1 301 ? -4.132 5.900 6.573 1.00 97.94 301 PRO A O 1
ATOM 2382 N N . SER A 1 302 ? -4.646 6.884 8.525 1.00 95.75 302 SER A N 1
ATOM 2383 C CA . SER A 1 302 ? -4.178 8.227 8.128 1.00 95.75 302 SER A CA 1
ATOM 2384 C C . SER A 1 302 ? -2.653 8.325 8.053 1.00 95.75 302 SER A C 1
ATOM 2386 O O . SER A 1 302 ? -2.119 9.096 7.261 1.00 95.75 302 SER A O 1
ATOM 2388 N N . LYS A 1 303 ? -1.946 7.533 8.863 1.00 95.44 303 LYS A N 1
ATOM 2389 C CA . LYS A 1 303 ? -0.480 7.453 8.914 1.00 95.44 303 LYS A CA 1
ATOM 2390 C C . LYS A 1 303 ? -0.040 6.022 8.605 1.00 95.44 303 LYS A C 1
ATOM 2392 O O . LYS A 1 303 ? -0.729 5.081 8.988 1.00 95.44 303 LYS A O 1
ATOM 2397 N N . ALA A 1 304 ? 1.106 5.809 7.962 1.00 97.25 304 ALA A N 1
ATOM 2398 C CA . ALA A 1 304 ? 1.653 4.453 7.887 1.00 97.25 304 ALA A CA 1
ATOM 2399 C C . ALA A 1 304 ? 1.934 3.903 9.293 1.00 97.25 304 ALA A C 1
ATOM 2401 O O . ALA A 1 304 ? 2.358 4.636 10.190 1.00 97.25 304 ALA A O 1
ATOM 2402 N N . MET A 1 305 ? 1.697 2.611 9.490 1.00 97.31 305 MET A N 1
ATOM 2403 C CA . MET A 1 305 ? 2.064 1.937 10.728 1.00 97.31 305 MET A CA 1
ATOM 2404 C C . MET A 1 305 ? 3.578 1.808 10.841 1.00 97.31 305 MET A C 1
ATOM 2406 O O . MET A 1 305 ? 4.254 1.293 9.952 1.00 97.31 305 MET A O 1
ATOM 2410 N N . THR A 1 306 ? 4.111 2.308 11.952 1.00 96.38 306 THR A N 1
ATOM 2411 C CA . THR A 1 306 ? 5.550 2.400 12.203 1.00 96.38 306 THR A CA 1
ATOM 2412 C C . THR A 1 306 ? 5.901 1.770 13.537 1.00 96.38 306 THR A C 1
ATOM 2414 O O . THR A 1 306 ? 5.075 1.776 14.450 1.00 96.38 306 THR A O 1
ATOM 2417 N N . ALA A 1 307 ? 7.136 1.287 13.690 1.00 93.94 307 ALA A N 1
ATOM 2418 C CA . ALA A 1 307 ? 7.632 0.876 15.001 1.00 93.94 307 ALA A CA 1
ATOM 2419 C C . ALA A 1 307 ? 7.486 2.031 16.005 1.00 93.94 307 ALA A C 1
ATOM 2421 O O . ALA A 1 307 ? 7.746 3.185 15.658 1.00 93.94 307 ALA A O 1
ATOM 2422 N N . MET A 1 308 ? 7.005 1.730 17.212 1.00 90.19 308 MET A N 1
ATOM 2423 C CA . MET A 1 308 ? 6.792 2.747 18.242 1.00 90.19 308 MET A CA 1
ATOM 2424 C C . MET A 1 308 ? 8.118 3.135 18.902 1.00 90.19 308 MET A C 1
ATOM 2426 O O . MET A 1 308 ? 8.956 2.281 19.173 1.00 90.19 308 MET A O 1
ATOM 2430 N N . ASP A 1 309 ? 8.298 4.415 19.225 1.00 86.12 309 ASP A N 1
ATOM 2431 C CA . ASP A 1 309 ? 9.573 4.944 19.730 1.00 86.12 309 ASP A CA 1
ATOM 2432 C C . ASP A 1 309 ? 10.106 4.190 20.957 1.00 86.12 309 ASP A C 1
ATOM 2434 O O . ASP A 1 309 ? 11.304 3.925 21.057 1.00 86.12 309 ASP A O 1
ATOM 2438 N N . PHE A 1 310 ? 9.230 3.789 21.885 1.00 80.56 310 PHE A N 1
ATOM 2439 C CA . PHE A 1 310 ? 9.653 3.054 23.078 1.00 80.56 310 PHE A CA 1
ATOM 2440 C C . PHE A 1 310 ? 10.228 1.669 22.754 1.00 80.56 310 PHE A C 1
ATOM 2442 O O . PHE A 1 310 ? 11.099 1.215 23.494 1.00 80.56 310 PHE A O 1
ATOM 2449 N N . SER A 1 311 ? 9.777 1.002 21.680 1.00 81.25 311 SER A N 1
ATOM 2450 C CA . SER A 1 311 ? 10.296 -0.320 21.308 1.00 81.25 311 SER A CA 1
ATOM 2451 C C . SER A 1 311 ? 11.718 -0.192 20.768 1.00 81.25 311 SER A C 1
ATOM 2453 O O . SER A 1 311 ? 12.594 -0.973 21.134 1.00 81.25 311 SER A O 1
ATOM 2455 N N . LEU A 1 312 ? 11.979 0.872 20.002 1.00 83.69 312 LEU A N 1
ATOM 2456 C CA . LEU A 1 312 ? 13.311 1.216 19.505 1.00 83.69 312 LEU A CA 1
ATOM 2457 C C . LEU A 1 312 ? 14.257 1.628 20.635 1.00 83.69 312 LEU A C 1
ATOM 2459 O O . LEU A 1 312 ? 15.415 1.219 20.651 1.00 83.69 312 LEU A O 1
ATOM 2463 N N . VAL A 1 313 ? 13.771 2.425 21.592 1.00 82.56 313 VAL A N 1
ATOM 2464 C CA . VAL A 1 313 ? 14.545 2.828 22.777 1.00 82.56 313 VAL A CA 1
ATOM 2465 C C . VAL A 1 313 ? 14.904 1.610 23.630 1.00 82.56 313 VAL A C 1
ATOM 2467 O O . VAL A 1 313 ? 16.055 1.486 24.045 1.00 82.56 313 VAL A O 1
ATOM 2470 N N . ALA A 1 314 ? 13.953 0.702 23.866 1.00 78.75 314 ALA A N 1
ATOM 2471 C CA . ALA A 1 314 ? 14.197 -0.528 24.617 1.00 78.75 314 ALA A CA 1
ATOM 2472 C C . ALA A 1 314 ? 15.234 -1.426 23.923 1.00 78.75 314 ALA A C 1
ATOM 2474 O O . ALA A 1 314 ? 16.157 -1.908 24.568 1.00 78.75 314 ALA A O 1
ATOM 2475 N N . GLU A 1 315 ? 15.152 -1.594 22.603 1.00 79.44 315 GLU A N 1
ATOM 2476 C CA . GLU A 1 315 ? 16.130 -2.375 21.835 1.00 79.44 315 GLU A CA 1
ATOM 2477 C C . GLU A 1 315 ? 17.526 -1.730 21.810 1.00 79.44 315 GLU A C 1
ATOM 2479 O O . GLU A 1 315 ? 18.533 -2.425 21.935 1.00 79.44 315 GLU A O 1
ATOM 2484 N N . ALA A 1 316 ? 17.607 -0.403 21.675 1.00 82.25 316 ALA A N 1
ATOM 2485 C CA . ALA A 1 316 ? 18.881 0.308 21.581 1.00 82.25 316 ALA A CA 1
ATOM 2486 C C . ALA A 1 316 ? 19.628 0.404 22.923 1.00 82.25 316 ALA A C 1
ATOM 2488 O O . ALA A 1 316 ? 20.859 0.356 22.948 1.00 82.25 316 ALA A O 1
ATOM 2489 N N . PHE A 1 317 ? 18.899 0.570 24.031 1.00 81.56 317 PHE A N 1
ATOM 2490 C CA . PHE A 1 317 ? 19.473 0.884 25.346 1.00 81.56 317 PHE A CA 1
ATOM 2491 C C . PHE A 1 317 ? 19.193 -0.179 26.425 1.00 81.56 317 PHE A C 1
ATOM 2493 O O . PHE A 1 317 ? 19.671 -0.055 27.559 1.00 81.56 317 PHE A O 1
ATOM 2500 N N . GLY A 1 318 ? 18.447 -1.232 26.087 1.00 68.19 318 GLY A N 1
ATOM 2501 C CA . GLY A 1 318 ? 18.069 -2.316 26.989 1.00 68.19 318 GLY A CA 1
ATOM 2502 C C . GLY A 1 318 ? 17.184 -1.867 28.156 1.00 68.19 318 GLY A C 1
ATOM 2503 O O . GLY A 1 318 ? 16.626 -0.764 28.182 1.00 68.19 318 GLY A O 1
ATOM 2504 N N . GLU A 1 319 ? 17.123 -2.716 29.184 1.00 57.88 319 GLU A N 1
ATOM 2505 C CA . GLU A 1 319 ? 16.297 -2.536 30.390 1.00 57.88 319 GLU A CA 1
ATOM 2506 C C . GLU A 1 319 ? 16.542 -1.209 31.135 1.00 57.88 319 GLU A C 1
ATOM 2508 O O . GLU A 1 319 ? 15.695 -0.759 31.904 1.00 57.88 319 GLU A O 1
ATOM 2513 N N . THR A 1 320 ? 17.682 -0.544 30.910 1.00 59.44 320 THR A N 1
ATOM 2514 C CA . THR A 1 320 ? 18.020 0.710 31.602 1.00 59.44 320 THR A CA 1
ATOM 2515 C C . THR A 1 320 ? 17.194 1.917 31.151 1.00 59.44 320 THR A C 1
ATOM 2517 O O . THR A 1 320 ? 17.045 2.860 31.928 1.00 59.44 320 THR A O 1
ATOM 2520 N N . ALA A 1 321 ? 16.635 1.896 29.933 1.00 59.34 321 ALA A N 1
ATOM 2521 C CA . ALA A 1 321 ? 15.839 3.004 29.393 1.00 59.34 321 ALA A CA 1
ATOM 2522 C C . ALA A 1 321 ? 14.321 2.766 29.489 1.00 59.34 321 ALA A C 1
ATOM 2524 O O . ALA A 1 321 ? 13.566 3.703 29.753 1.00 59.34 321 ALA A O 1
ATOM 2525 N N . LYS A 1 322 ? 13.872 1.518 29.300 1.00 58.25 322 LYS A N 1
ATOM 2526 C CA . LYS A 1 322 ? 12.468 1.085 29.400 1.00 58.25 322 LYS A CA 1
ATOM 2527 C C . LYS A 1 322 ? 12.425 -0.377 29.898 1.00 58.25 322 LYS A C 1
ATOM 2529 O O . LYS A 1 322 ? 12.378 -1.283 29.072 1.00 58.25 322 LYS A O 1
ATOM 2534 N N . PRO A 1 323 ? 12.434 -0.625 31.222 1.00 58.62 323 PRO A N 1
ATOM 2535 C CA . PRO A 1 323 ? 12.527 -1.981 31.784 1.00 58.62 323 PRO A CA 1
ATOM 2536 C C . PRO A 1 323 ? 11.301 -2.858 31.496 1.00 58.62 323 PRO A C 1
ATOM 2538 O O . PRO A 1 323 ? 11.378 -4.073 31.629 1.00 58.62 323 PRO A O 1
ATOM 2541 N N . ASP A 1 324 ? 10.183 -2.253 31.085 1.00 60.59 324 ASP A N 1
ATOM 2542 C CA . ASP A 1 324 ? 8.928 -2.960 30.820 1.00 60.59 324 ASP A CA 1
ATOM 2543 C C . ASP A 1 324 ? 8.913 -3.684 29.451 1.00 60.59 324 ASP A C 1
ATOM 2545 O O . ASP A 1 324 ? 7.972 -4.432 29.185 1.00 60.59 324 ASP A O 1
ATOM 2549 N N . PHE A 1 325 ? 9.911 -3.482 28.572 1.00 60.12 325 PHE A N 1
ATOM 2550 C CA . PHE A 1 325 ? 9.901 -3.977 27.184 1.00 60.12 325 PHE A CA 1
ATOM 2551 C C . PHE A 1 325 ? 11.105 -4.869 26.834 1.00 60.12 325 PHE A C 1
ATOM 2553 O O . PHE A 1 325 ? 12.231 -4.564 27.230 1.00 60.12 325 PHE A O 1
ATOM 2560 N N . PRO A 1 326 ? 10.906 -5.937 26.032 1.00 59.41 326 PRO A N 1
ATOM 2561 C CA . PRO A 1 326 ? 11.983 -6.846 25.656 1.00 59.41 326 PRO A CA 1
ATOM 2562 C C . PRO A 1 326 ? 12.901 -6.248 24.580 1.00 59.41 326 PRO A C 1
ATOM 2564 O O . PRO A 1 326 ? 12.476 -5.449 23.744 1.00 59.41 326 PRO A O 1
ATOM 2567 N N . ASN A 1 327 ? 14.146 -6.738 24.530 1.00 59.94 327 ASN A N 1
ATOM 2568 C CA . ASN A 1 327 ? 15.195 -6.285 23.600 1.00 59.94 327 ASN A CA 1
ATOM 2569 C C . ASN A 1 327 ? 14.857 -6.465 22.104 1.00 59.94 327 ASN A C 1
ATOM 2571 O O . ASN A 1 327 ? 15.555 -5.924 21.256 1.00 59.94 327 ASN A O 1
ATOM 2575 N N . ARG A 1 328 ? 13.822 -7.241 21.756 1.00 68.69 328 ARG A N 1
ATOM 2576 C CA . ARG A 1 328 ? 13.314 -7.379 20.384 1.00 68.69 328 ARG A CA 1
ATOM 2577 C C . ARG A 1 328 ? 11.789 -7.441 20.417 1.00 68.69 328 ARG A C 1
ATOM 2579 O O . ARG A 1 328 ? 11.230 -8.407 20.935 1.00 68.69 328 ARG A O 1
ATOM 2586 N N . SER A 1 329 ? 11.130 -6.418 19.878 1.00 79.50 329 SER A N 1
ATOM 2587 C CA . SER A 1 329 ? 9.668 -6.349 19.799 1.00 79.50 329 SER A CA 1
ATOM 2588 C C . SER A 1 329 ? 9.209 -5.626 18.534 1.00 79.50 329 SER A C 1
ATOM 2590 O O . SER A 1 329 ? 9.653 -4.517 18.243 1.00 79.50 329 SER A O 1
ATOM 2592 N N . GLU A 1 330 ? 8.290 -6.237 17.784 1.00 90.56 330 GLU A N 1
ATOM 2593 C CA . GLU A 1 330 ? 7.606 -5.576 16.668 1.00 90.56 330 GLU A CA 1
ATOM 2594 C C . GLU A 1 330 ? 6.276 -5.021 17.192 1.00 90.56 330 GLU A C 1
ATOM 2596 O O . GLU A 1 330 ? 5.200 -5.547 16.905 1.00 90.56 330 GLU A O 1
ATOM 2601 N N . ILE A 1 331 ? 6.374 -3.991 18.043 1.00 93.12 331 ILE A N 1
ATOM 2602 C CA . ILE A 1 331 ? 5.220 -3.212 18.509 1.00 93.12 331 ILE A CA 1
ATOM 2603 C C . ILE A 1 331 ? 5.146 -1.936 17.688 1.00 93.12 331 ILE A C 1
ATOM 2605 O O . ILE A 1 331 ? 6.024 -1.067 17.771 1.00 93.12 331 ILE A O 1
ATOM 2609 N N . TRP A 1 332 ? 4.129 -1.860 16.843 1.00 95.50 332 TRP A N 1
ATOM 2610 C CA . TRP A 1 332 ? 3.954 -0.792 15.878 1.00 95.50 332 TRP A CA 1
ATOM 2611 C C . TRP A 1 332 ? 2.629 -0.095 16.090 1.00 95.50 332 TRP A C 1
ATOM 2613 O O . TRP A 1 332 ? 1.663 -0.693 16.557 1.00 95.50 332 TRP A O 1
ATOM 2623 N N . GLY A 1 333 ? 2.582 1.169 15.702 1.00 96.31 333 GLY A N 1
ATOM 2624 C CA . GLY A 1 333 ? 1.445 2.019 15.961 1.00 96.31 333 GLY A CA 1
ATOM 2625 C C . GLY A 1 333 ? 1.104 2.929 14.790 1.00 96.31 333 GLY A C 1
ATOM 2626 O O . GLY A 1 333 ? 1.975 3.368 14.035 1.00 96.31 333 GLY A O 1
ATOM 2627 N N . THR A 1 334 ? -0.188 3.200 14.640 1.00 96.88 334 THR A N 1
ATOM 2628 C CA . THR A 1 334 ? -0.742 4.200 13.726 1.00 96.88 334 THR A CA 1
ATOM 2629 C C . THR A 1 334 ? -2.065 4.750 14.263 1.00 96.88 334 THR A C 1
ATOM 2631 O O . THR A 1 334 ? -2.539 4.342 15.325 1.00 96.88 334 THR A O 1
ATOM 2634 N N . TYR A 1 335 ? -2.662 5.680 13.528 1.00 96.62 335 TYR A N 1
ATOM 2635 C CA . TYR A 1 335 ? -3.968 6.241 13.799 1.00 96.62 335 TYR A CA 1
ATOM 2636 C C . TYR A 1 335 ? -4.775 6.488 12.521 1.00 96.62 335 TYR A C 1
ATOM 2638 O O . TYR A 1 335 ? -4.235 6.632 11.421 1.00 96.62 335 TYR A O 1
ATOM 2646 N N . SER A 1 336 ? -6.086 6.577 12.709 1.00 96.75 336 SER A N 1
ATOM 2647 C CA . SER A 1 336 ? -7.051 7.085 11.741 1.00 96.75 336 SER A CA 1
ATOM 2648 C C . SER A 1 336 ? -7.663 8.369 12.291 1.00 96.75 336 SER A C 1
ATOM 2650 O O . SER A 1 336 ? -8.174 8.377 13.408 1.00 96.75 336 SER A O 1
ATOM 2652 N N . GLU A 1 337 ? -7.599 9.437 11.507 1.00 93.81 337 GLU A N 1
ATOM 2653 C CA . GLU A 1 337 ? -8.206 10.737 11.794 1.00 93.81 337 GLU A CA 1
ATOM 2654 C C . GLU A 1 337 ? -9.418 10.928 10.878 1.00 93.81 337 GLU A C 1
ATOM 2656 O O . GLU A 1 337 ? -9.278 10.942 9.655 1.00 93.81 337 GLU A O 1
ATOM 2661 N N . VAL A 1 338 ? -10.604 11.074 11.468 1.00 91.88 338 VAL A N 1
ATOM 2662 C CA . VAL A 1 338 ? -11.876 11.238 10.753 1.00 91.88 338 VAL A CA 1
ATOM 2663 C C . VAL A 1 338 ? -12.467 12.605 11.071 1.00 91.88 338 VAL A C 1
ATOM 2665 O O . VAL A 1 338 ? -12.589 12.992 12.237 1.00 91.88 338 VAL A O 1
ATOM 2668 N N . GLY A 1 339 ? -12.853 13.339 10.026 1.00 85.19 339 GLY A N 1
ATOM 2669 C CA . GLY A 1 339 ? -13.499 14.648 10.145 1.00 85.19 339 GLY A CA 1
ATOM 2670 C C . GLY A 1 339 ? -12.647 15.745 10.798 1.00 85.19 339 GLY A C 1
ATOM 2671 O O . GLY A 1 339 ? -13.193 16.789 11.129 1.00 85.19 339 GLY A O 1
ATOM 2672 N N . GLY A 1 340 ? -11.344 15.522 11.013 1.00 81.50 340 GLY A N 1
ATOM 2673 C CA . GLY A 1 340 ? -10.444 16.461 11.703 1.00 81.50 340 GLY A CA 1
ATOM 2674 C C . GLY A 1 340 ? -10.632 16.544 13.226 1.00 81.50 340 GLY A C 1
ATOM 2675 O O . GLY A 1 340 ? -9.977 17.340 13.896 1.00 81.50 340 GLY A O 1
ATOM 2676 N N . GLU A 1 341 ? -11.542 15.745 13.787 1.00 80.44 341 GLU A N 1
ATOM 2677 C CA . GLU A 1 341 ? -11.974 15.864 15.188 1.00 80.44 341 GLU A CA 1
ATOM 2678 C C . GLU A 1 341 ? -11.880 14.540 15.952 1.00 80.44 341 GLU A C 1
ATOM 2680 O O . GLU A 1 341 ? -11.700 14.534 17.173 1.00 80.44 341 GLU A O 1
ATOM 2685 N N . HIS A 1 342 ? -11.965 13.407 15.251 1.00 87.88 342 HIS A N 1
ATOM 2686 C CA . HIS A 1 342 ? -12.033 12.091 15.871 1.00 87.88 342 HIS A CA 1
ATOM 2687 C C . HIS A 1 342 ? -10.847 11.220 15.484 1.00 87.88 342 HIS A C 1
ATOM 2689 O O . HIS A 1 342 ? -10.463 11.145 14.319 1.00 87.88 342 HIS A O 1
ATOM 2695 N N . TRP A 1 343 ? -10.293 10.540 16.485 1.00 91.25 343 TRP A N 1
ATOM 2696 C CA . TRP A 1 343 ? -9.068 9.767 16.359 1.00 91.25 343 TRP A CA 1
ATOM 2697 C C . TRP A 1 343 ? -9.278 8.349 16.868 1.00 91.25 343 TRP A C 1
ATOM 2699 O O . TRP A 1 343 ? -9.801 8.133 17.964 1.00 91.25 343 TRP A O 1
ATOM 2709 N N . TRP A 1 344 ? -8.808 7.394 16.077 1.00 95.50 344 TRP A N 1
ATOM 2710 C CA . TRP A 1 344 ? -8.663 5.999 16.462 1.00 95.50 344 TRP A CA 1
ATOM 2711 C C . TRP A 1 344 ? -7.201 5.640 16.395 1.00 95.50 344 TRP A C 1
ATOM 2713 O O . TRP A 1 344 ? -6.506 6.056 15.472 1.00 95.50 344 TRP A O 1
ATOM 2723 N N . PHE A 1 345 ? -6.752 4.820 17.331 1.00 97.00 345 PHE A N 1
ATOM 2724 C CA . PHE A 1 345 ? -5.389 4.309 17.320 1.00 97.00 345 PHE A CA 1
ATOM 2725 C C . PHE A 1 345 ? -5.399 2.823 17.001 1.00 97.00 345 PHE A C 1
ATOM 2727 O O . PHE A 1 345 ? -6.352 2.110 17.322 1.00 97.00 345 PHE A O 1
ATOM 2734 N N . HIS A 1 346 ? -4.341 2.354 16.355 1.00 97.31 346 HIS A N 1
ATOM 2735 C CA . HIS A 1 346 ? -4.175 0.956 15.987 1.00 97.31 346 HIS A CA 1
ATOM 2736 C C . HIS A 1 346 ? -2.769 0.520 16.367 1.00 97.31 346 HIS A C 1
ATOM 2738 O O . HIS A 1 346 ? -1.800 1.200 16.028 1.00 97.31 346 HIS A O 1
ATOM 2744 N N . VAL A 1 347 ? -2.669 -0.602 17.071 1.00 96.75 347 VAL A N 1
ATOM 2745 C CA . VAL A 1 347 ? -1.409 -1.159 17.550 1.00 96.75 347 VAL A CA 1
ATOM 2746 C C . VAL A 1 347 ? -1.302 -2.610 17.118 1.00 96.75 347 VAL A C 1
ATOM 2748 O O . VAL A 1 347 ? -2.158 -3.432 17.443 1.00 96.75 347 VAL A O 1
ATOM 2751 N N . LEU A 1 348 ? -0.232 -2.912 16.393 1.00 95.50 348 LEU A N 1
ATOM 2752 C CA . LEU A 1 348 ? 0.190 -4.268 16.074 1.00 95.50 348 LEU A CA 1
ATOM 2753 C C . LEU A 1 348 ? 1.272 -4.677 17.071 1.00 95.50 348 LEU A C 1
ATOM 2755 O O . LEU A 1 348 ? 2.240 -3.945 17.253 1.00 95.50 348 LEU A O 1
ATOM 2759 N N . ALA A 1 349 ? 1.132 -5.852 17.673 1.00 93.12 349 ALA A N 1
ATOM 2760 C CA . ALA A 1 349 ? 2.189 -6.499 18.437 1.00 93.12 349 ALA A CA 1
ATOM 2761 C C . ALA A 1 349 ? 2.494 -7.864 17.813 1.00 93.12 349 ALA A C 1
ATOM 2763 O O . ALA A 1 349 ? 1.625 -8.733 17.765 1.00 93.12 349 ALA A O 1
ATOM 2764 N N . ALA A 1 350 ? 3.717 -8.051 17.326 1.00 90.94 350 ALA A N 1
ATOM 2765 C CA . ALA A 1 350 ? 4.173 -9.291 16.705 1.00 90.94 350 ALA A CA 1
ATOM 2766 C C . ALA A 1 350 ? 5.621 -9.620 17.111 1.00 90.94 350 ALA A C 1
ATOM 2768 O O . ALA A 1 350 ? 6.371 -8.748 17.555 1.00 90.94 350 ALA A O 1
ATOM 2769 N N . ASP A 1 351 ? 6.012 -10.893 16.972 1.00 88.00 351 ASP A N 1
ATOM 2770 C CA . ASP A 1 351 ? 7.345 -11.408 17.355 1.00 88.00 351 ASP A CA 1
ATOM 2771 C C . ASP A 1 351 ? 7.811 -10.944 18.752 1.00 88.00 351 ASP A C 1
ATOM 2773 O O . ASP A 1 351 ? 8.985 -10.629 18.980 1.00 88.00 351 ASP A O 1
ATOM 2777 N N . LEU A 1 352 ? 6.868 -10.864 19.691 1.00 87.88 352 LEU A N 1
ATOM 2778 C CA . LEU A 1 352 ? 7.092 -10.368 21.038 1.00 87.88 352 LEU A CA 1
ATOM 2779 C C . LEU A 1 352 ? 7.643 -11.496 21.927 1.00 87.88 352 LEU A C 1
ATOM 2781 O O . LEU A 1 352 ? 6.911 -12.399 22.318 1.00 87.88 352 LEU A O 1
ATOM 2785 N N . GLN A 1 353 ? 8.935 -11.464 22.261 1.00 84.25 353 GLN A N 1
ATOM 2786 C CA . GLN A 1 353 ? 9.591 -12.592 22.950 1.00 84.25 353 GLN A CA 1
ATOM 2787 C C . GLN A 1 353 ? 9.070 -12.832 24.377 1.00 84.25 353 GLN A C 1
ATOM 2789 O O . GLN A 1 353 ? 8.998 -13.974 24.831 1.00 84.25 353 GLN A O 1
ATOM 2794 N N . GLU A 1 354 ? 8.672 -11.765 25.068 1.00 85.06 354 GLU A N 1
ATOM 2795 C CA . GLU A 1 354 ? 8.151 -11.797 26.435 1.00 85.06 354 GLU A CA 1
ATOM 2796 C C . GLU A 1 354 ? 6.906 -10.922 26.530 1.00 85.06 354 GLU A C 1
ATOM 2798 O O . GLU A 1 354 ? 6.826 -9.883 25.874 1.00 85.06 354 GLU A O 1
ATOM 2803 N N . ALA A 1 355 ? 5.928 -11.345 27.333 1.00 88.50 355 ALA A N 1
ATOM 2804 C CA . ALA A 1 355 ? 4.729 -10.550 27.555 1.00 88.50 355 ALA A CA 1
ATOM 2805 C C . ALA A 1 355 ? 5.107 -9.183 28.144 1.00 88.50 355 ALA A C 1
ATOM 2807 O O . ALA A 1 355 ? 6.000 -9.086 28.983 1.00 88.50 355 ALA A O 1
ATOM 2808 N N . THR A 1 356 ? 4.418 -8.132 27.714 1.00 88.56 356 THR A N 1
ATOM 2809 C CA . THR A 1 356 ? 4.701 -6.752 28.130 1.00 88.56 356 THR A CA 1
ATOM 2810 C C . THR A 1 356 ? 3.404 -5.997 28.404 1.00 88.56 356 THR A C 1
ATOM 2812 O O . THR A 1 356 ? 2.308 -6.511 28.168 1.00 88.56 356 THR A O 1
ATOM 2815 N N . PHE A 1 357 ? 3.517 -4.779 28.924 1.00 90.00 357 PHE A N 1
ATOM 2816 C CA . PHE A 1 357 ? 2.388 -3.914 29.220 1.00 90.00 357 PHE A CA 1
ATOM 2817 C C . PHE A 1 357 ? 2.465 -2.623 28.403 1.00 90.00 357 PHE A C 1
ATOM 2819 O O . PHE A 1 357 ? 3.340 -1.784 28.613 1.00 90.00 357 PHE A O 1
ATOM 2826 N N . LEU A 1 358 ? 1.522 -2.456 27.479 1.00 91.62 358 LEU A N 1
ATOM 2827 C CA . LEU A 1 358 ? 1.377 -1.256 26.665 1.00 91.62 358 LEU A CA 1
ATOM 2828 C C . LEU A 1 358 ? 0.487 -0.250 27.390 1.00 91.62 358 LEU A C 1
ATOM 2830 O O . LEU A 1 358 ? -0.709 -0.490 27.552 1.00 91.62 358 LEU A O 1
ATOM 2834 N N . ARG A 1 359 ? 1.038 0.894 27.793 1.00 91.00 359 ARG A N 1
ATOM 2835 C CA . ARG A 1 359 ? 0.257 1.929 28.482 1.00 91.00 359 ARG A CA 1
ATOM 2836 C C . ARG A 1 359 ? -0.587 2.707 27.483 1.00 91.00 359 ARG A C 1
ATOM 2838 O O . ARG A 1 359 ? -0.126 3.006 26.381 1.00 91.00 359 ARG A O 1
ATOM 2845 N N . LEU A 1 360 ? -1.783 3.128 27.895 1.00 90.81 360 LEU A N 1
ATOM 2846 C CA . LEU A 1 360 ? -2.633 3.991 27.071 1.00 90.81 360 LEU A CA 1
ATOM 2847 C C . LEU A 1 360 ? -1.879 5.262 26.655 1.00 90.81 360 LEU A C 1
ATOM 2849 O O . LEU A 1 360 ? -1.965 5.666 25.500 1.00 90.81 360 LEU A O 1
ATOM 2853 N N . SER A 1 361 ? -1.083 5.846 27.559 1.00 86.06 361 SER A N 1
ATOM 2854 C CA . SER A 1 361 ? -0.276 7.042 27.283 1.00 86.06 361 SER A CA 1
ATOM 2855 C C . SER A 1 361 ? 0.706 6.869 26.122 1.00 86.06 361 SER A C 1
ATOM 2857 O O . SER A 1 361 ? 0.935 7.823 25.384 1.00 86.06 361 SER A O 1
ATOM 2859 N N . ASP A 1 362 ? 1.276 5.670 25.945 1.00 87.06 362 ASP A N 1
ATOM 2860 C CA . ASP A 1 362 ? 2.185 5.388 24.828 1.00 87.06 362 ASP A CA 1
ATOM 2861 C C . ASP A 1 362 ? 1.411 5.346 23.494 1.00 87.06 362 ASP A C 1
ATOM 2863 O O . ASP A 1 362 ? 1.927 5.759 22.457 1.00 87.06 362 ASP A O 1
ATOM 2867 N N . VAL A 1 363 ? 0.149 4.900 23.524 1.00 91.19 363 VAL A N 1
ATOM 2868 C CA . VAL A 1 363 ? -0.739 4.821 22.354 1.00 91.19 363 VAL A CA 1
ATOM 2869 C C . VAL A 1 363 ? -1.216 6.207 21.928 1.00 91.19 363 VAL A C 1
ATOM 2871 O O . VAL A 1 363 ? -1.008 6.612 20.786 1.00 91.19 363 VAL A O 1
ATOM 2874 N N . VAL A 1 364 ? -1.816 6.971 22.842 1.00 87.25 364 VAL A N 1
ATOM 2875 C CA . VAL A 1 364 ? -2.341 8.309 22.516 1.00 87.25 364 VAL A CA 1
ATOM 2876 C C . VAL A 1 364 ? -1.225 9.329 22.245 1.00 87.25 364 VAL A C 1
ATOM 2878 O O . VAL A 1 364 ? -1.441 10.321 21.548 1.00 87.25 364 VAL A O 1
ATOM 2881 N N . GLY A 1 365 ? -0.001 9.061 22.718 1.00 80.81 365 GLY A N 1
ATOM 2882 C CA . GLY A 1 365 ? 1.191 9.848 22.399 1.00 80.81 365 GLY A CA 1
ATOM 2883 C C . GLY A 1 365 ? 1.578 9.829 20.913 1.00 80.81 365 GLY A C 1
ATOM 2884 O O . GLY A 1 365 ? 2.211 10.773 20.445 1.00 80.81 365 GLY A O 1
ATOM 2885 N N . MET A 1 366 ? 1.144 8.824 20.137 1.00 81.75 366 MET A N 1
ATOM 2886 C CA . MET A 1 366 ? 1.488 8.678 18.712 1.00 81.75 366 MET A CA 1
ATOM 2887 C C . MET A 1 366 ? 1.069 9.847 17.822 1.00 81.75 366 MET A C 1
ATOM 2889 O O . MET A 1 366 ? 1.691 10.084 16.787 1.00 81.75 366 MET A O 1
ATOM 2893 N N . ALA A 1 367 ? 0.007 10.558 18.194 1.00 69.94 367 ALA A N 1
ATOM 2894 C CA . ALA A 1 367 ? -0.465 11.711 17.440 1.00 69.94 367 ALA A CA 1
ATOM 2895 C C . ALA A 1 367 ? 0.385 12.976 17.692 1.00 69.94 367 ALA A C 1
ATOM 2897 O O . ALA A 1 367 ? 0.067 14.036 17.166 1.00 69.94 367 ALA A O 1
ATOM 2898 N N . GLY A 1 368 ? 1.434 12.911 18.528 1.00 59.47 368 GLY A N 1
ATOM 2899 C CA . GLY A 1 368 ? 2.168 14.103 18.978 1.00 59.47 368 GLY A CA 1
ATOM 2900 C C . GLY A 1 368 ? 1.316 15.022 19.864 1.00 59.47 368 GLY A C 1
ATOM 2901 O O . GLY A 1 368 ? 1.665 16.170 20.122 1.00 59.47 368 GLY A O 1
ATOM 2902 N N . ILE A 1 369 ? 0.168 14.519 20.330 1.00 51.47 369 ILE A N 1
ATOM 2903 C CA . ILE A 1 369 ? -0.828 15.279 21.085 1.00 51.47 369 ILE A CA 1
ATOM 2904 C C . ILE A 1 369 ? -0.484 15.313 22.578 1.00 51.47 369 ILE A C 1
ATOM 2906 O O . ILE A 1 369 ? -0.871 16.261 23.256 1.00 51.47 369 ILE A O 1
ATOM 2910 N N . ILE A 1 370 ? 0.313 14.367 23.078 1.00 41.16 370 ILE A N 1
ATOM 2911 C CA . ILE A 1 370 ? 0.889 14.426 24.422 1.00 41.16 370 ILE A CA 1
ATOM 2912 C C . ILE A 1 370 ? 2.352 14.825 24.282 1.00 41.16 370 ILE A C 1
ATOM 2914 O O . ILE A 1 370 ? 3.211 13.992 24.002 1.00 41.16 370 ILE A O 1
ATOM 2918 N N . GLY A 1 371 ? 2.634 16.113 24.478 1.00 35.34 371 GLY A N 1
ATOM 2919 C CA . GLY A 1 371 ? 3.994 16.548 24.755 1.00 35.34 371 GLY A CA 1
ATOM 2920 C C . GLY A 1 371 ? 4.487 15.787 25.980 1.00 35.34 371 GLY A C 1
ATOM 2921 O O . GLY A 1 371 ? 3.906 15.889 27.061 1.00 35.34 371 GLY A O 1
ATOM 2922 N N . SER A 1 372 ? 5.542 14.994 25.808 1.00 32.44 372 SER A N 1
ATOM 2923 C CA . SER A 1 372 ? 6.336 14.500 26.925 1.00 32.44 372 SER A CA 1
ATOM 2924 C C . SER A 1 372 ? 6.681 15.702 27.798 1.00 32.44 372 SER A C 1
ATOM 2926 O O . SER A 1 372 ? 7.322 16.636 27.314 1.00 32.44 372 SER A O 1
ATOM 2928 N N . GLY A 1 373 ? 6.214 15.709 29.049 1.00 34.16 373 GLY A N 1
ATOM 2929 C CA . GLY A 1 373 ? 6.506 16.772 30.004 1.00 34.16 373 GLY A CA 1
ATOM 2930 C C . GLY A 1 373 ? 8.008 17.046 30.040 1.00 34.16 373 GLY A C 1
ATOM 2931 O O . GLY A 1 373 ? 8.774 16.252 30.579 1.00 34.16 373 GLY A O 1
ATOM 2932 N N . GLY A 1 374 ? 8.417 18.148 29.409 1.00 32.34 374 GLY A N 1
ATOM 2933 C CA . GLY A 1 374 ? 9.823 18.501 29.241 1.00 32.34 374 GLY A CA 1
ATOM 2934 C C . GLY A 1 374 ? 10.168 19.098 27.876 1.00 32.34 374 GLY A C 1
ATOM 2935 O O . GLY A 1 374 ? 11.010 18.545 27.181 1.00 32.34 374 GLY A O 1
ATOM 2936 N N . GLY A 1 375 ? 9.593 20.252 27.513 1.00 31.06 375 GLY A N 1
ATOM 2937 C CA . GLY A 1 375 ? 10.183 21.107 26.473 1.00 31.06 375 GLY A CA 1
ATOM 2938 C C . GLY A 1 375 ? 9.201 21.900 25.612 1.00 31.06 375 GLY A C 1
ATOM 2939 O O . GLY A 1 375 ? 8.712 21.379 24.624 1.00 31.06 375 GLY A O 1
ATOM 2940 N N . ARG A 1 376 ? 9.041 23.187 25.957 1.00 31.25 376 ARG A N 1
ATOM 2941 C CA . ARG A 1 376 ? 8.482 24.311 25.169 1.00 31.25 376 ARG A CA 1
ATOM 2942 C C . ARG A 1 376 ? 7.068 24.139 24.593 1.00 31.25 376 ARG A C 1
ATOM 2944 O O . ARG A 1 376 ? 6.876 23.605 23.509 1.00 31.25 376 ARG A O 1
ATOM 2951 N N . ASP A 1 377 ? 6.127 24.776 25.285 1.00 34.56 377 ASP A N 1
ATOM 2952 C CA . ASP A 1 377 ? 4.727 25.037 24.919 1.00 34.56 377 ASP A CA 1
ATOM 2953 C C . ASP A 1 377 ? 4.523 25.966 23.692 1.00 34.56 377 ASP A C 1
ATOM 2955 O O . ASP A 1 377 ? 3.513 26.662 23.609 1.00 34.56 377 ASP A O 1
ATOM 2959 N N . ASP A 1 378 ? 5.442 26.006 22.722 1.00 33.34 378 ASP A N 1
ATOM 2960 C CA . ASP A 1 378 ? 5.445 27.072 21.702 1.00 33.34 378 ASP A CA 1
ATOM 2961 C C . ASP A 1 378 ? 4.960 26.654 20.300 1.00 33.34 378 ASP A C 1
ATOM 2963 O O . ASP A 1 378 ? 4.966 27.495 19.403 1.00 33.34 378 ASP A O 1
ATOM 2967 N N . ASP A 1 379 ? 4.490 25.418 20.075 1.00 34.50 379 ASP A N 1
ATOM 2968 C CA . ASP A 1 379 ? 3.960 25.015 18.757 1.00 34.50 379 ASP A CA 1
ATOM 2969 C C . ASP A 1 379 ? 2.455 24.706 18.786 1.00 34.50 379 ASP A C 1
ATOM 2971 O O . ASP A 1 379 ? 1.989 23.567 18.767 1.00 34.50 379 ASP A O 1
ATOM 2975 N N . ALA A 1 380 ? 1.668 25.780 18.861 1.00 32.09 380 ALA A N 1
ATOM 2976 C CA . ALA A 1 380 ? 0.208 25.777 18.803 1.00 32.09 380 ALA A CA 1
ATOM 2977 C C . ALA A 1 380 ? -0.340 25.703 17.357 1.00 32.09 380 ALA A C 1
ATOM 2979 O O . ALA A 1 380 ? -1.341 26.350 17.047 1.00 32.09 380 ALA A O 1
ATOM 2980 N N . SER A 1 381 ? 0.313 24.960 16.455 1.00 32.88 381 SER A N 1
ATOM 2981 C CA . SER A 1 381 ? -0.041 24.934 15.024 1.00 32.88 381 SER A CA 1
ATOM 2982 C C . SER A 1 381 ? -0.745 23.658 14.532 1.00 32.88 381 SER A C 1
ATOM 2984 O O . SER A 1 381 ? -1.214 23.637 13.396 1.00 32.88 381 SER A O 1
ATOM 2986 N N . PHE A 1 382 ? -0.932 22.637 15.378 1.00 38.59 382 PHE A N 1
ATOM 2987 C CA . PHE A 1 382 ? -1.733 21.449 15.043 1.00 38.59 382 PHE A CA 1
ATOM 2988 C C . PHE A 1 382 ? -3.123 21.507 15.699 1.00 38.59 382 PHE A C 1
ATOM 2990 O O . PHE A 1 382 ? -3.251 21.715 16.906 1.00 38.59 382 PHE A O 1
ATOM 2997 N N . GLY A 1 383 ? -4.167 21.376 14.874 1.00 37.75 383 GLY A N 1
ATOM 2998 C CA . GLY A 1 383 ? -5.576 21.580 15.225 1.00 37.75 383 GLY A CA 1
ATOM 2999 C C . GLY A 1 383 ? -6.107 20.721 16.384 1.00 37.75 383 GLY A C 1
ATOM 3000 O O . GLY A 1 383 ? -5.632 19.621 16.640 1.00 37.75 383 GLY A O 1
ATOM 3001 N N . SER A 1 384 ? -7.076 21.302 17.101 1.00 37.59 384 SER A N 1
ATOM 3002 C CA . SER A 1 384 ? -8.118 20.749 17.999 1.00 37.59 384 SER A CA 1
ATOM 3003 C C . SER A 1 384 ? -7.981 19.363 18.668 1.00 37.59 384 SER A C 1
ATOM 3005 O O . SER A 1 384 ? -8.994 18.766 19.016 1.00 37.59 384 SER A O 1
ATOM 3007 N N . GLY A 1 385 ? -6.786 18.891 19.029 1.00 43.53 385 GLY A N 1
ATOM 3008 C CA . GLY A 1 385 ? -6.594 17.721 19.909 1.00 43.53 385 GLY A CA 1
ATOM 3009 C C . GLY A 1 385 ? -7.017 17.925 21.378 1.00 43.53 385 GLY A C 1
ATOM 3010 O O . GLY A 1 385 ? -6.556 17.203 22.259 1.00 43.53 385 GLY A O 1
ATOM 3011 N N . ALA A 1 386 ? -7.849 18.926 21.682 1.00 45.41 386 ALA A N 1
ATOM 3012 C CA . ALA A 1 386 ? -8.222 19.299 23.048 1.00 45.41 386 ALA A CA 1
ATOM 3013 C C . ALA A 1 386 ? -8.984 18.181 23.788 1.00 45.41 386 ALA A C 1
ATOM 3015 O O . ALA A 1 386 ? -8.775 18.004 24.985 1.00 45.41 386 ALA A O 1
ATOM 3016 N N . SER A 1 387 ? -9.799 17.388 23.081 1.00 49.84 387 SER A N 1
ATOM 3017 C CA . SER A 1 387 ? -10.541 16.247 23.646 1.00 49.84 387 SER A CA 1
ATOM 3018 C C . SER A 1 387 ? -9.637 15.063 24.012 1.00 49.84 387 SER A C 1
ATOM 3020 O O . SER A 1 387 ? -9.875 14.392 25.009 1.00 49.84 387 SER A O 1
ATOM 3022 N N . LEU A 1 388 ? -8.551 14.844 23.262 1.00 55.03 388 LEU A N 1
ATOM 3023 C CA . LEU A 1 388 ? -7.547 13.803 23.528 1.00 55.03 388 LEU A CA 1
ATOM 3024 C C . LEU A 1 388 ? -6.605 14.161 24.690 1.00 55.03 388 LEU A C 1
ATOM 3026 O O . LEU A 1 388 ? -5.989 13.277 25.281 1.00 55.03 388 LEU A O 1
ATOM 3030 N N . ARG A 1 389 ? -6.481 15.460 24.999 1.00 54.72 389 ARG A N 1
ATOM 3031 C CA . ARG A 1 389 ? -5.647 16.009 26.085 1.00 54.72 389 ARG A CA 1
ATOM 3032 C C . ARG A 1 389 ? -6.400 16.181 27.403 1.00 54.72 389 ARG A C 1
ATOM 3034 O O . ARG A 1 389 ? -5.779 16.544 28.400 1.00 54.72 389 ARG A O 1
ATOM 3041 N N . ALA A 1 390 ? -7.715 15.974 27.411 1.00 58.91 390 ALA A N 1
ATOM 3042 C CA . ALA A 1 390 ? -8.514 16.128 28.613 1.00 58.91 390 ALA A CA 1
ATOM 3043 C C . ALA A 1 390 ? -8.177 15.009 29.608 1.00 58.91 390 ALA A C 1
ATOM 3045 O O . ALA A 1 390 ? -8.329 13.822 29.315 1.00 58.91 390 ALA A O 1
ATOM 3046 N N . GLU A 1 391 ? -7.719 15.392 30.798 1.00 65.06 391 GLU A N 1
ATOM 3047 C CA . GLU A 1 391 ? -7.640 14.487 31.942 1.00 65.06 391 GLU A CA 1
ATOM 3048 C C . GLU A 1 391 ? -9.022 13.839 32.150 1.00 65.06 391 GLU A C 1
ATOM 3050 O O . GLU A 1 391 ? -10.035 14.540 32.199 1.00 65.06 391 GLU A O 1
ATOM 3055 N N . GLY A 1 392 ? -9.079 12.503 32.188 1.00 74.00 392 GLY A N 1
ATOM 3056 C CA . GLY A 1 392 ? -10.336 11.750 32.253 1.00 74.00 392 GLY A CA 1
ATOM 3057 C C . GLY A 1 392 ? -10.930 11.301 30.909 1.00 74.00 392 GLY A C 1
ATOM 3058 O O . GLY A 1 392 ? -11.935 10.588 30.918 1.00 74.00 392 GLY A O 1
ATOM 3059 N N . ALA A 1 393 ? -10.328 11.636 29.758 1.00 84.31 393 ALA A N 1
ATOM 3060 C CA . ALA A 1 393 ? -10.741 11.058 28.476 1.00 84.31 393 ALA A CA 1
ATOM 3061 C C . ALA A 1 393 ? -10.682 9.521 28.533 1.00 84.31 393 ALA A C 1
ATOM 3063 O O . ALA A 1 393 ? -9.682 8.943 28.961 1.00 84.31 393 ALA A O 1
ATOM 3064 N N . THR A 1 394 ? -11.756 8.856 28.111 1.00 90.69 394 THR A N 1
ATOM 3065 C CA . THR A 1 394 ? -11.875 7.392 28.174 1.00 90.69 394 THR A CA 1
ATOM 3066 C C . THR A 1 394 ? -11.831 6.799 26.772 1.00 90.69 394 THR A C 1
ATOM 3068 O O . THR A 1 394 ? -12.361 7.368 25.822 1.00 90.69 394 THR A O 1
ATOM 3071 N N . PHE A 1 395 ? -11.198 5.642 26.646 1.00 93.50 395 PHE A N 1
ATOM 3072 C CA . PHE A 1 395 ? -11.098 4.849 25.434 1.00 93.50 395 PHE A CA 1
ATOM 3073 C C . PHE A 1 395 ? -11.639 3.449 25.683 1.00 93.50 395 PHE A C 1
ATOM 3075 O O . PHE A 1 395 ? -11.534 2.907 26.782 1.00 93.50 395 PHE A O 1
ATOM 3082 N N . VAL A 1 396 ? -12.140 2.830 24.623 1.00 95.31 396 VAL A N 1
ATOM 3083 C CA . VAL A 1 396 ? -12.343 1.387 24.560 1.00 95.31 396 VAL A CA 1
ATOM 3084 C C . VAL A 1 396 ? -11.262 0.821 23.651 1.00 95.31 396 VAL A C 1
ATOM 3086 O O . VAL A 1 396 ? -11.244 1.093 22.448 1.00 95.31 396 VAL A O 1
ATOM 3089 N N . ALA A 1 397 ? -10.343 0.052 24.230 1.00 96.56 397 ALA A N 1
ATOM 3090 C CA . ALA A 1 397 ? -9.430 -0.783 23.468 1.00 96.56 397 ALA A CA 1
ATOM 3091 C C . ALA A 1 397 ? -10.137 -2.081 23.077 1.00 96.56 397 ALA A C 1
ATOM 3093 O O . ALA A 1 397 ? -10.799 -2.703 23.909 1.00 96.56 397 ALA A O 1
ATOM 3094 N N . TYR A 1 398 ? -10.002 -2.496 21.822 1.00 96.12 398 TYR A N 1
ATOM 3095 C CA . TYR A 1 398 ? -10.692 -3.663 21.302 1.00 96.12 398 TYR A CA 1
ATOM 3096 C C . TYR A 1 398 ? -9.861 -4.474 20.313 1.00 96.12 398 TYR A C 1
ATOM 3098 O O . TYR A 1 398 ? -9.000 -3.948 19.609 1.00 96.12 398 TYR A O 1
ATOM 3106 N N . SER A 1 399 ? -10.116 -5.780 20.281 1.00 94.25 399 SER A N 1
ATOM 3107 C CA . SER A 1 399 ? -9.437 -6.734 19.402 1.00 94.25 399 SER A CA 1
ATOM 3108 C C . SER A 1 399 ? -10.345 -7.925 19.114 1.00 94.25 399 SER A C 1
ATOM 3110 O O . SER A 1 399 ? -11.039 -8.396 20.012 1.00 94.25 399 SER A O 1
ATOM 3112 N N . LEU A 1 400 ? -10.309 -8.448 17.889 1.00 87.19 400 LEU A N 1
ATOM 3113 C CA . LEU A 1 400 ? -11.024 -9.668 17.484 1.00 87.19 400 LEU A CA 1
ATOM 3114 C C . LEU A 1 400 ? -10.204 -10.950 17.726 1.00 87.19 400 LEU A C 1
ATOM 3116 O O . LEU A 1 400 ? -10.408 -11.959 17.056 1.00 87.19 400 LEU A O 1
ATOM 3120 N N . GLY A 1 401 ? -9.214 -10.905 18.626 1.00 68.19 401 GLY A N 1
ATOM 3121 C CA . GLY A 1 401 ? -8.234 -11.985 18.754 1.00 68.19 401 GLY A CA 1
ATOM 3122 C C . GLY A 1 401 ? -7.400 -12.169 17.474 1.00 68.19 401 GLY A C 1
ATOM 3123 O O . GLY A 1 401 ? -7.519 -11.401 16.525 1.00 68.19 401 GLY A O 1
ATOM 3124 N N . GLY A 1 402 ? -6.495 -13.157 17.454 1.00 61.88 402 GLY A N 1
ATOM 3125 C CA . GLY A 1 402 ? -5.631 -13.437 16.292 1.00 61.88 402 GLY A CA 1
ATOM 3126 C C . GLY A 1 402 ? -6.397 -13.863 15.023 1.00 61.88 402 GLY A C 1
ATOM 3127 O O . GLY A 1 402 ? -7.616 -13.780 14.975 1.00 61.88 402 GLY A O 1
ATOM 3128 N N . ALA A 1 403 ? -5.663 -14.372 14.021 1.00 55.19 403 ALA A N 1
ATOM 3129 C CA . ALA A 1 403 ? -6.009 -14.633 12.602 1.00 55.19 403 ALA A CA 1
ATOM 3130 C C . ALA A 1 403 ? -7.444 -15.060 12.174 1.00 55.19 403 ALA A C 1
ATOM 3132 O O . ALA A 1 403 ? -7.726 -15.060 10.980 1.00 55.19 403 ALA A O 1
ATOM 3133 N N . GLY A 1 404 ? -8.348 -15.434 13.084 1.00 60.03 404 GLY A N 1
ATOM 3134 C CA . GLY A 1 404 ? -9.750 -15.750 12.792 1.00 60.03 404 GLY A CA 1
ATOM 3135 C C . GLY A 1 404 ? -10.664 -14.531 12.618 1.00 60.03 404 GLY A C 1
ATOM 3136 O O . GLY A 1 404 ? -11.622 -14.628 11.855 1.00 60.03 404 GLY A O 1
ATOM 3137 N N . PHE A 1 405 ? -10.356 -13.393 13.262 1.00 70.50 405 PHE A N 1
ATOM 3138 C CA . PHE A 1 405 ? -11.107 -12.129 13.144 1.00 70.50 405 PHE A CA 1
ATOM 3139 C C . PHE A 1 405 ? -12.639 -12.293 13.243 1.00 70.50 405 PHE A C 1
ATOM 3141 O O . PHE A 1 405 ? -13.396 -11.765 12.417 1.00 70.50 405 PHE A O 1
ATOM 3148 N N . ASP A 1 406 ? -13.067 -13.073 14.231 1.00 82.31 406 ASP A N 1
ATOM 3149 C CA . ASP A 1 406 ? -14.464 -13.386 14.517 1.00 82.31 406 ASP A CA 1
ATOM 3150 C C . ASP A 1 406 ? -15.032 -12.342 15.486 1.00 82.31 406 ASP A C 1
ATOM 3152 O O . ASP A 1 406 ? -14.453 -12.113 16.551 1.00 82.31 406 ASP A O 1
ATOM 3156 N N . VAL A 1 407 ? -16.155 -11.712 15.136 1.00 83.56 407 VAL A N 1
ATOM 3157 C CA . VAL A 1 407 ? -16.815 -10.701 15.982 1.00 83.56 407 VAL A CA 1
ATOM 3158 C C . VAL A 1 407 ? -17.248 -11.298 17.321 1.00 83.56 407 VAL A C 1
ATOM 3160 O O . VAL A 1 407 ? -17.169 -10.615 18.339 1.00 83.56 407 VAL A O 1
ATOM 3163 N N . ASP A 1 408 ? -17.570 -12.592 17.368 1.00 85.25 408 ASP A N 1
ATOM 3164 C CA . ASP A 1 408 ? -17.916 -13.280 18.618 1.00 85.25 408 ASP A CA 1
ATOM 3165 C C . ASP A 1 408 ? -16.720 -13.391 19.582 1.00 85.25 408 ASP A C 1
ATOM 3167 O O . ASP A 1 408 ? -16.882 -13.629 20.780 1.00 85.25 408 ASP A O 1
ATOM 3171 N N . SER A 1 409 ? -15.501 -13.188 19.076 1.00 88.62 409 SER A N 1
ATOM 3172 C CA . SER A 1 409 ? -14.269 -13.171 19.866 1.00 88.62 409 SER A CA 1
ATOM 3173 C C . SER A 1 409 ? -13.811 -11.764 20.269 1.00 88.62 409 SER A C 1
ATOM 3175 O O . SER A 1 409 ? -12.717 -11.616 20.827 1.00 88.62 409 SER A O 1
ATOM 3177 N N . LEU A 1 410 ? -14.643 -10.742 20.020 1.00 93.19 410 LEU A N 1
ATOM 3178 C CA . LEU A 1 410 ? -14.377 -9.348 20.361 1.00 93.19 410 LEU A CA 1
ATOM 3179 C C . LEU A 1 410 ? -14.069 -9.191 21.854 1.00 93.19 410 LEU A C 1
ATOM 3181 O O . LEU A 1 410 ? -14.876 -9.483 22.736 1.00 93.19 410 LEU A O 1
ATOM 3185 N N . ARG A 1 411 ? -12.874 -8.678 22.132 1.00 93.62 411 ARG A N 1
ATOM 3186 C CA . ARG A 1 411 ? -12.412 -8.284 23.462 1.00 93.62 411 ARG A CA 1
ATOM 3187 C C . ARG A 1 411 ? -12.534 -6.779 23.587 1.00 93.62 411 ARG A C 1
ATOM 3189 O O . ARG A 1 411 ? -12.149 -6.074 22.661 1.00 93.62 411 ARG A O 1
ATOM 3196 N N . LEU A 1 412 ? -13.016 -6.308 24.733 1.00 94.94 412 LEU A N 1
ATOM 3197 C CA . LEU A 1 412 ? -13.158 -4.890 25.055 1.00 94.94 412 LEU A CA 1
ATOM 3198 C C . LEU A 1 412 ? -12.472 -4.604 26.390 1.00 94.94 412 LEU A C 1
ATOM 3200 O O . LEU A 1 412 ? -12.685 -5.328 27.363 1.00 94.94 412 LEU A O 1
ATOM 3204 N N . VAL A 1 413 ? -11.666 -3.548 26.437 1.00 95.00 413 VAL A N 1
ATOM 3205 C CA . VAL A 1 413 ? -10.976 -3.085 27.643 1.00 95.00 413 VAL A CA 1
ATOM 3206 C C . VAL A 1 413 ? -11.190 -1.572 27.770 1.00 95.00 413 VAL A C 1
ATOM 3208 O O . VAL A 1 413 ? -10.689 -0.826 26.926 1.00 95.00 413 VAL A O 1
ATOM 3211 N N . PRO A 1 414 ? -11.941 -1.094 28.779 1.00 94.25 414 PRO A N 1
ATOM 3212 C CA . PRO A 1 414 ? -12.094 0.332 29.035 1.00 94.25 414 PRO A CA 1
ATOM 3213 C C . PRO A 1 414 ? -10.816 0.881 29.673 1.00 94.25 414 PRO A C 1
ATOM 3215 O O . PRO A 1 414 ? -10.268 0.276 30.594 1.00 94.25 414 PRO A O 1
ATOM 3218 N N . LEU A 1 415 ? -10.339 2.021 29.183 1.00 93.12 415 LEU A N 1
ATOM 3219 C CA . LEU A 1 415 ? -9.084 2.646 29.592 1.00 93.12 415 LEU A CA 1
ATOM 3220 C C . LEU A 1 415 ? -9.283 4.152 29.763 1.00 93.12 415 LEU A C 1
ATOM 3222 O O . LEU A 1 415 ? -9.887 4.781 28.902 1.00 93.12 415 LEU A O 1
ATOM 3226 N N . SER A 1 416 ? -8.715 4.746 30.810 1.00 89.94 416 SER A N 1
ATOM 3227 C CA . SER A 1 416 ? -8.861 6.182 31.080 1.00 89.94 416 SER A CA 1
ATOM 3228 C C . SER A 1 416 ? -7.516 6.898 31.091 1.00 89.94 416 SER A C 1
ATOM 3230 O O . SER A 1 416 ? -6.552 6.445 31.709 1.00 89.94 416 SER A O 1
ATOM 3232 N N . VAL A 1 417 ? -7.448 8.049 30.426 1.00 84.31 417 VAL A N 1
ATOM 3233 C CA . VAL A 1 417 ? -6.284 8.939 30.462 1.00 84.31 417 VAL A CA 1
ATOM 3234 C C . VAL A 1 417 ? -6.138 9.518 31.871 1.00 84.31 417 VAL A C 1
ATOM 3236 O O . VAL A 1 417 ? -7.093 10.047 32.437 1.00 84.31 417 VAL A O 1
ATOM 3239 N N . GLY A 1 418 ? -4.927 9.432 32.425 1.00 78.12 418 GLY A N 1
ATOM 3240 C CA . GLY A 1 418 ? -4.603 9.875 33.786 1.00 78.12 418 GLY A CA 1
ATOM 3241 C C . GLY A 1 418 ? -4.489 8.732 34.798 1.00 78.12 418 GLY A C 1
ATOM 3242 O O . GLY A 1 418 ? -3.831 8.902 35.822 1.00 78.12 418 GLY A O 1
ATOM 3243 N N . ASP A 1 419 ? -5.030 7.548 34.494 1.00 85.12 419 ASP A N 1
ATOM 3244 C CA . ASP A 1 419 ? -4.760 6.340 35.274 1.00 85.12 419 ASP A CA 1
ATOM 3245 C C . ASP A 1 419 ? -3.411 5.731 34.835 1.00 85.12 419 ASP A C 1
ATOM 3247 O O . ASP A 1 419 ? -3.286 5.257 33.703 1.00 85.12 419 ASP A O 1
ATOM 3251 N N . PRO A 1 420 ? -2.378 5.713 35.699 1.00 81.06 420 PRO A N 1
ATOM 3252 C CA . PRO A 1 420 ? -1.066 5.165 35.351 1.00 81.06 420 PRO A CA 1
ATOM 3253 C C . PRO A 1 420 ? -1.083 3.647 35.111 1.00 81.06 420 PRO A C 1
ATOM 3255 O O . PRO A 1 420 ? -0.115 3.113 34.569 1.00 81.06 420 PRO A O 1
ATOM 3258 N N . SER A 1 421 ? -2.151 2.958 35.523 1.00 86.75 421 SER A N 1
ATOM 3259 C CA . SER A 1 421 ? -2.373 1.532 35.284 1.00 86.75 421 SER A CA 1
ATOM 3260 C C . SER A 1 421 ? -3.224 1.244 34.044 1.00 86.75 421 SER A C 1
ATOM 3262 O O . SER A 1 421 ? -3.371 0.079 33.679 1.00 86.75 421 SER A O 1
ATOM 3264 N N . ALA A 1 422 ? -3.739 2.271 33.356 1.00 91.00 422 ALA A N 1
ATOM 3265 C CA . ALA A 1 422 ? -4.489 2.087 32.120 1.00 91.00 422 ALA A CA 1
ATOM 3266 C C . ALA A 1 422 ? -3.567 1.624 30.984 1.00 91.00 422 ALA A C 1
ATOM 3268 O O . ALA A 1 422 ? -2.675 2.344 30.522 1.00 91.00 422 ALA A O 1
ATOM 3269 N N . GLY A 1 423 ? -3.811 0.412 30.496 1.00 91.25 423 GLY A N 1
ATOM 3270 C CA . GLY A 1 423 ? -3.083 -0.178 29.386 1.00 91.25 423 GLY A CA 1
ATOM 3271 C C . GLY A 1 423 ? -3.536 -1.600 29.079 1.00 91.25 423 GLY A C 1
ATOM 3272 O O . GLY A 1 423 ? -4.547 -2.078 29.592 1.00 91.25 423 GLY A O 1
ATOM 3273 N N . LEU A 1 424 ? -2.772 -2.273 28.228 1.00 93.56 424 LEU A N 1
ATOM 3274 C CA . LEU A 1 424 ? -3.030 -3.631 27.770 1.00 93.56 424 LEU A CA 1
ATOM 3275 C C . LEU A 1 424 ? -1.848 -4.535 28.095 1.00 93.56 424 LEU A C 1
ATOM 3277 O O . LEU A 1 424 ? -0.699 -4.195 27.815 1.00 93.56 424 LEU A O 1
ATOM 3281 N N . ALA A 1 425 ? -2.143 -5.726 28.611 1.00 91.88 425 ALA A N 1
ATOM 3282 C CA . ALA A 1 425 ? -1.177 -6.812 28.622 1.00 91.88 425 ALA A CA 1
ATOM 3283 C C . ALA A 1 425 ? -1.086 -7.404 27.208 1.00 91.88 425 ALA A C 1
ATOM 3285 O O . ALA A 1 425 ? -2.068 -7.941 26.697 1.00 91.88 425 ALA A O 1
ATOM 3286 N N . LEU A 1 426 ? 0.088 -7.298 26.593 1.00 90.69 426 LEU A N 1
ATOM 3287 C CA . LEU A 1 426 ? 0.406 -7.917 25.312 1.00 90.69 426 LEU A CA 1
ATOM 3288 C C . LEU A 1 426 ? 1.076 -9.263 25.580 1.00 90.69 426 LEU A C 1
ATOM 3290 O O . LEU A 1 426 ? 2.044 -9.330 26.343 1.00 90.69 426 LEU A O 1
ATOM 3294 N N . ASN A 1 427 ? 0.576 -10.339 24.975 1.00 88.69 427 ASN A N 1
ATOM 3295 C CA . ASN A 1 427 ? 1.131 -11.669 25.200 1.00 88.69 427 ASN A CA 1
ATOM 3296 C C . ASN A 1 427 ? 2.400 -11.869 24.379 1.00 88.69 427 ASN A C 1
ATOM 3298 O O . ASN A 1 427 ? 2.527 -11.364 23.261 1.00 88.69 427 ASN A O 1
ATOM 3302 N N . SER A 1 428 ? 3.320 -12.683 24.900 1.00 86.88 428 SER A N 1
ATOM 3303 C CA . SER A 1 428 ? 4.426 -13.138 24.071 1.00 86.88 428 SER A CA 1
ATOM 3304 C C . SER A 1 428 ? 3.898 -13.911 22.863 1.00 86.88 428 SER A C 1
ATOM 3306 O O . SER A 1 428 ? 2.961 -14.709 22.938 1.00 86.88 428 SER A O 1
ATOM 3308 N N . SER A 1 429 ? 4.519 -13.660 21.722 1.00 84.69 429 SER A N 1
ATOM 3309 C CA . SER A 1 429 ? 4.224 -14.294 20.453 1.00 84.69 429 SER A CA 1
ATOM 3310 C C . SER A 1 429 ? 5.537 -14.604 19.749 1.00 84.69 429 SER A C 1
ATOM 3312 O O . SER A 1 429 ? 6.437 -13.774 19.653 1.00 84.69 429 SER A O 1
ATOM 3314 N N . GLY A 1 430 ? 5.664 -15.828 19.241 1.00 77.25 430 GLY A N 1
ATOM 3315 C CA . GLY A 1 430 ? 6.741 -16.122 18.302 1.00 77.25 430 GLY A CA 1
ATOM 3316 C C . GLY A 1 430 ? 6.535 -15.356 16.995 1.00 77.25 430 GLY A C 1
ATOM 3317 O O . GLY A 1 430 ? 5.474 -14.788 16.751 1.00 77.25 430 GLY A O 1
ATOM 3318 N N . MET A 1 431 ? 7.508 -15.446 16.094 1.00 74.25 431 MET A N 1
ATOM 3319 C CA . MET A 1 431 ? 7.485 -14.786 14.784 1.00 74.25 431 MET A CA 1
ATOM 3320 C C . MET A 1 431 ? 6.216 -15.061 13.940 1.00 74.25 431 MET A C 1
ATOM 3322 O O . MET A 1 431 ? 5.925 -14.308 13.018 1.00 74.25 431 MET A O 1
ATOM 3326 N N . LEU A 1 432 ? 5.458 -16.126 14.241 1.00 73.19 432 LEU A N 1
ATOM 3327 C CA . LEU A 1 432 ? 4.225 -16.502 13.537 1.00 73.19 432 LEU A CA 1
ATOM 3328 C C . LEU A 1 432 ? 2.936 -15.883 14.112 1.00 73.19 432 LEU A C 1
ATOM 3330 O O . LEU A 1 432 ? 1.907 -15.929 13.445 1.00 73.19 432 LEU A O 1
ATOM 3334 N N . GLY A 1 433 ? 2.958 -15.382 15.349 1.00 81.06 433 GLY A N 1
ATOM 3335 C CA . GLY A 1 433 ? 1.779 -14.851 16.035 1.00 81.06 433 GLY A CA 1
ATOM 3336 C C . GLY A 1 433 ? 1.755 -13.327 16.039 1.00 81.06 433 GLY A C 1
ATOM 3337 O O . GLY A 1 433 ? 2.807 -12.690 16.038 1.00 81.06 433 GLY A O 1
ATOM 3338 N N . PHE A 1 434 ? 0.555 -12.752 16.072 1.00 91.00 434 PHE A N 1
ATOM 3339 C CA . PHE A 1 434 ? 0.368 -11.320 16.270 1.00 91.00 434 PHE A CA 1
ATOM 3340 C C . PHE A 1 434 ? -0.928 -11.025 17.031 1.00 91.00 434 PHE A C 1
ATOM 3342 O O . PHE A 1 434 ? -1.875 -11.816 17.007 1.00 91.00 434 PHE A O 1
ATOM 3349 N N . GLU A 1 435 ? -0.964 -9.862 17.671 1.00 91.94 435 GLU A N 1
ATOM 3350 C CA . GLU A 1 435 ? -2.160 -9.222 18.205 1.00 91.94 435 GLU A CA 1
ATOM 3351 C C . GLU A 1 435 ? -2.372 -7.888 17.487 1.00 91.94 435 GLU A C 1
ATOM 3353 O O . GLU A 1 435 ? -1.431 -7.111 17.319 1.00 91.94 435 GLU A O 1
ATOM 3358 N N . LEU A 1 436 ? -3.610 -7.618 17.076 1.00 94.44 436 LEU A N 1
ATOM 3359 C CA . LEU A 1 436 ? -4.022 -6.323 16.545 1.00 94.44 436 LEU A CA 1
ATOM 3360 C C . LEU A 1 436 ? -5.051 -5.719 17.495 1.00 94.44 436 LEU A C 1
ATOM 3362 O O . LEU A 1 436 ? -6.111 -6.305 17.726 1.00 94.44 436 LEU A O 1
ATOM 3366 N N . TRP A 1 437 ? -4.716 -4.558 18.041 1.00 96.31 437 TRP A N 1
ATOM 3367 C CA . TRP A 1 437 ? -5.559 -3.792 18.945 1.00 96.31 437 TRP A CA 1
ATOM 3368 C C . TRP A 1 437 ? -5.934 -2.463 18.313 1.00 96.31 437 TRP A C 1
ATOM 3370 O O . TRP A 1 437 ? -5.117 -1.800 17.675 1.00 96.31 437 TRP A O 1
ATOM 3380 N N . HIS A 1 438 ? -7.169 -2.048 18.534 1.00 97.19 438 HIS A N 1
ATOM 3381 C CA . HIS A 1 438 ? -7.682 -0.757 18.120 1.00 97.19 438 HIS A CA 1
ATOM 3382 C C . HIS A 1 438 ? -8.197 -0.004 19.346 1.00 97.19 438 HIS A C 1
ATOM 3384 O O . HIS A 1 438 ? -8.613 -0.617 20.322 1.00 97.19 438 HIS A O 1
ATOM 3390 N N . PHE A 1 439 ? -8.175 1.322 19.307 1.00 96.81 439 PHE A N 1
ATOM 3391 C CA . PHE A 1 439 ? -8.589 2.173 20.417 1.00 96.81 439 PHE A CA 1
ATOM 3392 C C . PHE A 1 439 ? -9.564 3.208 19.878 1.00 96.81 439 PHE A C 1
ATOM 3394 O O . PHE A 1 439 ? -9.196 4.003 19.013 1.00 96.81 439 PHE A O 1
ATOM 3401 N N . ALA A 1 440 ? -10.795 3.182 20.380 1.00 95.50 440 ALA A N 1
ATOM 3402 C CA . ALA A 1 440 ? -11.832 4.150 20.052 1.00 95.50 440 ALA A CA 1
ATOM 3403 C C . ALA A 1 440 ? -12.085 5.062 21.253 1.00 95.50 440 ALA A C 1
ATOM 3405 O O . ALA A 1 440 ? -12.210 4.580 22.378 1.00 95.50 440 ALA A O 1
ATOM 3406 N N . LEU A 1 441 ? -12.179 6.369 21.016 1.00 92.25 441 LEU A N 1
ATOM 3407 C CA . LEU A 1 441 ? -12.585 7.326 22.043 1.00 92.25 441 LEU A CA 1
ATOM 3408 C C . LEU A 1 441 ? -14.030 7.037 22.488 1.00 92.25 441 LEU A C 1
ATOM 3410 O O . LEU A 1 441 ? -14.888 6.685 21.673 1.00 92.25 441 LEU A O 1
ATOM 3414 N N . VAL A 1 442 ? -14.310 7.184 23.779 1.00 92.12 442 VAL A N 1
ATOM 3415 C CA . VAL A 1 442 ? -15.676 7.275 24.305 1.00 92.12 442 VAL A CA 1
ATOM 3416 C C . VAL A 1 442 ? -16.144 8.715 24.115 1.00 92.12 442 VAL A C 1
ATOM 3418 O O . VAL A 1 442 ? -15.567 9.639 24.686 1.00 92.12 442 VAL A O 1
ATOM 3421 N N . LEU A 1 443 ? -17.167 8.912 23.283 1.00 91.56 443 LEU A N 1
ATOM 3422 C CA . LEU A 1 443 ? -17.774 10.222 23.045 1.00 91.56 443 LEU A CA 1
ATOM 3423 C C . LEU A 1 443 ? -18.465 10.738 24.320 1.00 91.56 443 LEU A C 1
ATOM 3425 O O . LEU A 1 443 ? -18.784 9.961 25.218 1.00 91.56 443 LEU A O 1
ATOM 3429 N N . GLU A 1 444 ? -18.762 12.039 24.394 1.00 88.38 444 GLU A N 1
ATOM 3430 C CA . GLU A 1 444 ? -19.369 12.651 25.595 1.00 88.38 444 GLU A CA 1
ATOM 3431 C C . GLU A 1 444 ? -20.738 12.053 25.962 1.00 88.38 444 GLU A C 1
ATOM 3433 O O . GLU A 1 444 ? -21.169 12.120 27.110 1.00 88.38 444 GLU A O 1
ATOM 3438 N N . ASN A 1 445 ? -21.423 11.438 24.996 1.00 88.56 445 ASN A N 1
ATOM 3439 C CA . ASN A 1 445 ? -22.682 10.727 25.207 1.00 88.56 445 ASN A CA 1
ATOM 3440 C C . ASN A 1 445 ? -22.504 9.266 25.681 1.00 88.56 445 ASN A C 1
ATOM 3442 O O . ASN A 1 445 ? -23.490 8.531 25.761 1.00 88.56 445 ASN A O 1
ATOM 3446 N N . GLY A 1 446 ? -21.269 8.843 25.974 1.00 90.44 446 GLY A N 1
ATOM 3447 C CA . GLY A 1 446 ? -20.920 7.535 26.529 1.00 90.44 446 GLY A CA 1
ATOM 3448 C C . GLY A 1 446 ? -20.838 6.390 25.513 1.00 90.44 446 GLY A C 1
ATOM 3449 O O . GLY A 1 446 ? -20.860 5.225 25.920 1.00 90.44 446 GLY A O 1
ATOM 3450 N N . VAL A 1 447 ? -20.760 6.691 24.213 1.00 94.50 447 VAL A N 1
ATOM 3451 C CA . VAL A 1 447 ? -20.659 5.695 23.132 1.00 94.50 447 VAL A CA 1
ATOM 3452 C C . VAL A 1 447 ? -19.302 5.780 22.436 1.00 94.50 447 VAL A C 1
ATOM 3454 O O . VAL A 1 447 ? -18.827 6.862 22.107 1.00 94.50 447 VAL A O 1
ATOM 3457 N N . SER A 1 448 ? -18.697 4.631 22.150 1.00 95.94 448 SER A N 1
ATOM 3458 C CA . SER A 1 448 ? -17.535 4.494 21.271 1.00 95.94 448 SER A CA 1
ATOM 3459 C C . SER A 1 448 ? -17.940 3.890 19.934 1.00 95.94 448 SER A C 1
ATOM 3461 O O . SER A 1 448 ? -18.618 2.866 19.886 1.00 95.94 448 SER A O 1
ATOM 3463 N N . VAL A 1 449 ? -17.475 4.482 18.836 1.00 97.69 449 VAL A N 1
ATOM 3464 C CA . VAL A 1 449 ? -17.611 3.897 17.495 1.00 97.69 449 VAL A CA 1
ATOM 3465 C C . VAL A 1 449 ? -16.439 2.940 17.278 1.00 97.69 449 VAL A C 1
ATOM 3467 O O . VAL A 1 449 ? -15.297 3.382 17.169 1.00 97.69 449 VAL A O 1
ATOM 3470 N N . LEU A 1 450 ? -16.698 1.634 17.225 1.00 97.94 450 LEU A N 1
ATOM 3471 C CA . LEU A 1 450 ? -15.672 0.620 16.950 1.00 97.94 450 LEU A CA 1
ATOM 3472 C C . LEU A 1 450 ? -15.377 0.501 15.445 1.00 97.94 450 LEU A C 1
ATOM 3474 O O . LEU A 1 450 ? -14.307 0.051 15.062 1.00 97.94 450 LEU A O 1
ATOM 3478 N N . GLY A 1 451 ? -16.297 0.941 14.585 1.00 97.88 451 GLY A N 1
ATOM 3479 C CA . GLY A 1 451 ? -16.109 0.944 13.132 1.00 97.88 451 GLY A CA 1
ATOM 3480 C C . GLY A 1 451 ? -16.508 -0.374 12.459 1.00 97.88 451 GLY A C 1
ATOM 3481 O O . GLY A 1 451 ? -17.287 -1.156 13.003 1.00 97.88 451 GLY A O 1
ATOM 3482 N N . GLU A 1 452 ? -16.013 -0.597 11.241 1.00 97.06 452 GLU A N 1
ATOM 3483 C CA . GLU A 1 452 ? -16.317 -1.766 10.407 1.00 97.06 452 GLU A CA 1
ATOM 3484 C C . GLU A 1 452 ? -15.394 -2.945 10.771 1.00 97.06 452 GLU A C 1
ATOM 3486 O O . GLU A 1 452 ? -14.336 -3.141 10.174 1.00 97.06 452 GLU A O 1
ATOM 3491 N N . LEU A 1 453 ? -15.780 -3.747 11.769 1.00 96.12 453 LEU A N 1
ATOM 3492 C CA . LEU A 1 453 ? -14.948 -4.833 12.322 1.00 96.12 453 LEU A CA 1
ATOM 3493 C C . LEU A 1 453 ? -14.601 -5.958 11.321 1.00 96.12 453 LEU A C 1
ATOM 3495 O O . LEU A 1 453 ? -13.724 -6.782 11.582 1.00 96.12 453 LEU A O 1
ATOM 3499 N N . SER A 1 454 ? -15.239 -5.994 10.149 1.00 94.00 454 SER A N 1
ATOM 3500 C CA . SER A 1 454 ? -14.854 -6.899 9.060 1.00 94.00 454 SER A CA 1
ATOM 3501 C C . SER A 1 454 ? -13.537 -6.489 8.376 1.00 94.00 454 SER A C 1
ATOM 3503 O O . SER A 1 454 ? -12.955 -7.297 7.652 1.00 94.00 454 SER A O 1
ATOM 3505 N N . LYS A 1 455 ? -13.026 -5.273 8.615 1.00 96.25 455 LYS A N 1
ATOM 3506 C CA . LYS A 1 455 ? -11.836 -4.706 7.960 1.00 96.25 455 LYS A CA 1
ATOM 3507 C C . LYS A 1 455 ? -10.626 -4.666 8.892 1.00 96.25 455 LYS A C 1
ATOM 3509 O O . LYS A 1 455 ? -10.769 -4.594 10.107 1.00 96.25 455 LYS A O 1
ATOM 3514 N N . PHE A 1 456 ? -9.418 -4.665 8.321 1.00 96.62 456 PHE A N 1
ATOM 3515 C CA . PHE A 1 456 ? -8.181 -4.488 9.098 1.00 96.62 456 PHE A CA 1
ATOM 3516 C C . PHE A 1 456 ? -8.065 -3.097 9.720 1.00 96.62 456 PHE A C 1
ATOM 3518 O O . PHE A 1 456 ? -7.438 -2.947 10.765 1.00 96.62 456 PHE A O 1
ATOM 3525 N N . VAL A 1 457 ? -8.665 -2.089 9.084 1.00 97.88 457 VAL A N 1
ATOM 3526 C CA . VAL A 1 457 ? -8.722 -0.708 9.575 1.00 97.88 457 VAL A CA 1
ATOM 3527 C C . VAL A 1 457 ? -10.197 -0.336 9.768 1.00 97.88 457 VAL A C 1
ATOM 3529 O O . VAL A 1 457 ? -10.784 0.300 8.889 1.00 97.88 457 VAL A O 1
ATOM 3532 N N . PRO A 1 458 ? -10.831 -0.737 10.889 1.00 97.50 458 PRO A N 1
ATOM 3533 C CA . PRO A 1 458 ? -12.274 -0.557 11.095 1.00 97.50 458 PRO A CA 1
ATOM 3534 C C . PRO A 1 458 ? -12.740 0.898 10.997 1.00 97.50 458 PRO A C 1
ATOM 3536 O O . PRO A 1 458 ? -13.879 1.177 10.630 1.00 97.50 458 PRO A O 1
ATOM 3539 N N . SER A 1 459 ? -11.851 1.832 11.322 1.00 97.50 459 SER A N 1
ATOM 3540 C CA . SER A 1 459 ? -12.108 3.270 11.346 1.00 97.50 459 SER A CA 1
ATOM 3541 C C . SER A 1 459 ? -11.347 4.025 10.255 1.00 97.50 459 SER A C 1
ATOM 3543 O O . SER A 1 459 ? -10.954 5.169 10.468 1.00 97.50 459 SER A O 1
ATOM 3545 N N . SER A 1 460 ? -11.070 3.381 9.118 1.00 98.44 460 SER A N 1
ATOM 3546 C CA . SER A 1 460 ? -10.335 4.012 8.019 1.00 98.44 460 SER A CA 1
ATOM 3547 C C . SER A 1 460 ? -11.012 5.321 7.577 1.00 98.44 460 SER A C 1
ATOM 3549 O O . SER A 1 460 ? -12.221 5.308 7.322 1.00 98.44 460 SER A O 1
ATOM 3551 N N . PRO A 1 461 ? -10.266 6.429 7.399 1.00 97.56 461 PRO A N 1
ATOM 3552 C CA . PRO A 1 461 ? -10.801 7.686 6.879 1.00 97.56 461 PRO A CA 1
ATOM 3553 C C . PRO A 1 461 ? -11.249 7.608 5.416 1.00 97.56 461 PRO A C 1
ATOM 3555 O O . PRO A 1 461 ? -11.865 8.545 4.927 1.00 97.56 461 PRO A O 1
ATOM 3558 N N . GLN A 1 462 ? -10.955 6.528 4.682 1.00 97.44 462 GLN A N 1
ATOM 3559 C CA . GLN A 1 462 ? -11.565 6.288 3.368 1.00 97.44 462 GLN A CA 1
ATOM 3560 C C . GLN A 1 462 ? -13.002 5.759 3.497 1.00 97.44 462 GLN A C 1
ATOM 3562 O O . GLN A 1 462 ? -13.804 5.955 2.588 1.00 97.44 462 GLN A O 1
ATOM 3567 N N . ARG A 1 463 ? -13.334 5.123 4.628 1.00 97.75 463 ARG A N 1
ATOM 3568 C CA . ARG A 1 463 ? -14.651 4.545 4.921 1.00 97.75 463 ARG A CA 1
ATOM 3569 C C . ARG A 1 463 ? -15.505 5.474 5.779 1.00 97.75 463 ARG A C 1
ATOM 3571 O O . ARG A 1 463 ? -16.645 5.738 5.421 1.00 97.75 463 ARG A O 1
ATOM 3578 N N . LEU A 1 464 ? -14.976 5.955 6.900 1.00 98.00 464 LEU A N 1
ATOM 3579 C CA . LEU A 1 464 ? -15.646 6.875 7.822 1.00 98.00 464 LEU A CA 1
ATOM 3580 C C . LEU A 1 464 ? -15.205 8.304 7.493 1.00 98.00 464 LEU A C 1
ATOM 3582 O O . LEU A 1 464 ? -14.031 8.623 7.641 1.00 98.00 464 LEU A O 1
ATOM 3586 N N . GLN A 1 465 ? -16.128 9.166 7.064 1.00 96.00 465 GLN A N 1
ATOM 3587 C CA . GLN A 1 465 ? -15.816 10.562 6.711 1.00 96.00 465 GLN A CA 1
ATOM 3588 C C . GLN A 1 465 ? -16.127 11.546 7.838 1.00 96.00 465 GLN A C 1
ATOM 3590 O O . GLN A 1 465 ? -15.397 12.514 8.044 1.00 96.00 465 GLN A O 1
ATOM 3595 N N . GLN A 1 466 ? -17.215 11.311 8.573 1.00 96.31 466 GLN A N 1
ATOM 3596 C CA . GLN A 1 466 ? -17.664 12.212 9.628 1.00 96.31 466 GLN A CA 1
ATOM 3597 C C . GLN A 1 466 ? -18.447 11.455 10.697 1.00 96.31 466 GLN A C 1
ATOM 3599 O O . GLN A 1 466 ? -19.157 10.495 10.393 1.00 96.31 466 GLN A O 1
ATOM 3604 N N . VAL A 1 467 ? -18.331 11.905 11.944 1.00 96.31 467 VAL A N 1
ATOM 3605 C CA . VAL A 1 467 ? -19.111 11.404 13.077 1.00 9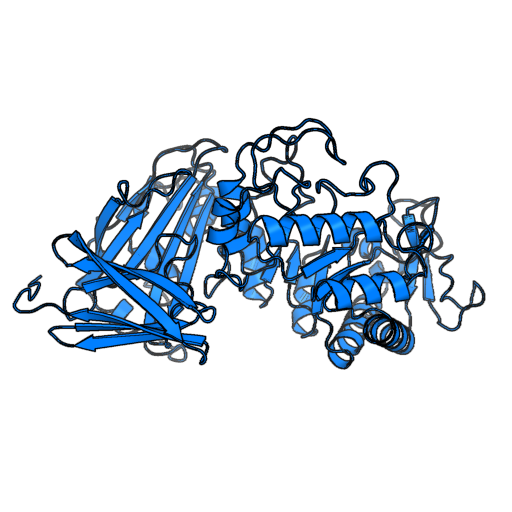6.31 467 VAL A CA 1
ATOM 3606 C C . VAL A 1 467 ? -19.865 12.578 13.688 1.00 96.31 467 VAL A C 1
ATOM 3608 O O . VAL A 1 467 ? -19.305 13.649 13.889 1.00 96.31 467 VAL A O 1
ATOM 3611 N N . TRP A 1 468 ? -21.145 12.376 13.976 1.00 95.69 468 TRP A N 1
ATOM 3612 C CA . TRP A 1 468 ? -21.974 13.309 14.730 1.00 95.69 468 TRP A CA 1
ATOM 3613 C C . TRP A 1 468 ? -22.645 12.570 15.866 1.00 95.69 468 TRP A C 1
ATOM 3615 O O . TRP A 1 468 ? -23.026 11.410 15.719 1.00 95.69 468 TRP A O 1
ATOM 3625 N N . TYR A 1 469 ? -22.870 13.256 16.975 1.00 94.19 469 TYR A N 1
ATOM 3626 C CA . TYR A 1 469 ? -23.561 12.660 18.100 1.00 94.19 469 TYR A CA 1
ATOM 3627 C C . TYR A 1 469 ? -24.344 13.698 18.898 1.00 94.19 469 TYR A C 1
ATOM 3629 O O . TYR A 1 469 ? -24.067 14.895 18.851 1.00 94.19 469 TYR A O 1
ATOM 3637 N N . ASP A 1 470 ? -25.356 13.213 19.603 1.00 93.00 470 ASP A N 1
ATOM 3638 C CA . ASP A 1 470 ? -26.106 13.946 20.614 1.00 93.00 470 ASP A CA 1
ATOM 3639 C C . ASP A 1 470 ? -26.337 13.031 21.827 1.00 93.00 470 ASP A C 1
ATOM 3641 O O . ASP A 1 470 ? -25.779 11.937 21.910 1.00 93.00 470 ASP A O 1
ATOM 3645 N N . ALA A 1 471 ? -27.156 13.463 22.785 1.00 89.38 471 ALA A N 1
ATOM 3646 C CA . ALA A 1 471 ? -27.420 12.708 24.011 1.00 89.38 471 ALA A CA 1
ATOM 3647 C C . ALA A 1 471 ? -28.045 11.310 23.794 1.00 89.38 471 ALA A C 1
ATOM 3649 O O . ALA A 1 471 ? -28.062 10.505 24.722 1.00 89.38 471 ALA A O 1
ATOM 3650 N N . SER A 1 472 ? -28.588 11.031 22.608 1.00 91.31 472 SER A N 1
ATOM 3651 C CA . SER A 1 472 ? -29.394 9.841 22.295 1.00 91.31 472 SER A CA 1
ATOM 3652 C C . SER A 1 472 ? -29.033 9.156 20.976 1.00 91.31 472 SER A C 1
ATOM 3654 O O . SER A 1 472 ? -29.626 8.129 20.635 1.00 91.31 472 SER A O 1
ATOM 3656 N N . SER A 1 473 ? -28.101 9.721 20.205 1.00 95.12 473 SER A N 1
ATOM 3657 C CA . SER A 1 473 ? -27.732 9.174 18.906 1.00 95.12 473 SER A CA 1
ATOM 3658 C C . SER A 1 473 ? -26.256 9.351 18.570 1.00 95.12 473 SER A C 1
ATOM 3660 O O . SER A 1 473 ? -25.612 10.318 18.981 1.00 95.12 473 SER A O 1
ATOM 3662 N N . VAL A 1 474 ? -25.741 8.414 17.773 1.00 97.19 474 VAL A N 1
ATOM 3663 C CA . VAL A 1 474 ? -24.476 8.539 17.043 1.00 97.19 474 VAL A CA 1
ATOM 3664 C C . VAL A 1 474 ? -24.757 8.268 15.570 1.00 97.19 474 VAL A C 1
ATOM 3666 O O . VAL A 1 474 ? -25.395 7.278 15.215 1.00 97.19 474 VAL A O 1
ATOM 3669 N N . ARG A 1 475 ? -24.288 9.161 14.703 1.00 98.19 475 ARG A N 1
ATOM 3670 C CA . ARG A 1 475 ? -24.429 9.094 13.248 1.00 98.19 475 ARG A CA 1
ATOM 3671 C C . ARG A 1 475 ? -23.053 9.126 12.615 1.00 98.19 475 ARG A C 1
ATOM 3673 O O . ARG A 1 475 ? -22.236 9.971 12.969 1.00 98.19 475 ARG A O 1
ATOM 3680 N N . VAL A 1 476 ? -22.816 8.240 11.662 1.00 98.56 476 VAL A N 1
ATOM 3681 C CA . VAL A 1 476 ? -21.527 8.122 10.980 1.00 98.56 476 VAL A CA 1
ATOM 3682 C C . VAL A 1 476 ? -21.755 8.201 9.478 1.00 98.56 476 VAL A C 1
ATOM 3684 O O . VAL A 1 476 ? -22.504 7.391 8.931 1.00 98.56 476 VAL A O 1
ATOM 3687 N N . LEU A 1 477 ? -21.131 9.180 8.819 1.00 98.44 477 LEU A N 1
ATOM 3688 C CA . LEU A 1 477 ? -21.086 9.255 7.361 1.00 98.44 477 LEU A CA 1
ATOM 3689 C C . LEU A 1 477 ? -20.094 8.223 6.843 1.00 98.44 477 LEU A C 1
ATOM 3691 O O . LEU A 1 477 ? -18.898 8.291 7.139 1.00 98.44 477 LEU A O 1
ATOM 3695 N N . VAL A 1 478 ? -20.613 7.291 6.059 1.00 98.31 478 VAL A N 1
ATOM 3696 C CA . VAL A 1 478 ? -19.880 6.177 5.480 1.00 98.31 478 VAL A CA 1
ATOM 3697 C C . VAL A 1 478 ? -19.801 6.352 3.972 1.00 98.31 478 VAL A C 1
ATOM 3699 O O . VAL A 1 478 ? -20.813 6.640 3.342 1.00 98.31 478 VAL A O 1
ATOM 3702 N N . VAL A 1 479 ? -18.620 6.137 3.397 1.00 97.31 479 VAL A N 1
ATOM 3703 C CA . VAL A 1 479 ? -18.382 6.097 1.946 1.00 97.31 479 VAL A CA 1
ATOM 3704 C C . VAL A 1 479 ? -18.141 4.663 1.506 1.00 97.31 479 VAL A C 1
ATOM 3706 O O . VAL A 1 479 ? -17.467 3.919 2.212 1.00 97.31 479 VAL A O 1
ATOM 3709 N N . GLY A 1 480 ? -18.669 4.257 0.353 1.00 96.12 480 GLY A N 1
ATOM 3710 C CA . GLY A 1 480 ? -18.505 2.903 -0.174 1.00 96.12 480 GLY A CA 1
ATOM 3711 C C . GLY A 1 480 ? -18.951 2.736 -1.620 1.00 96.12 480 GLY A C 1
ATOM 3712 O O . GLY A 1 480 ? -19.187 3.715 -2.325 1.00 96.12 480 GLY A O 1
ATOM 3713 N N . ALA A 1 481 ? -19.081 1.484 -2.046 1.00 93.69 481 ALA A N 1
ATOM 3714 C CA . ALA A 1 481 ? -19.591 1.136 -3.368 1.00 93.69 481 ALA A CA 1
ATOM 3715 C C . ALA A 1 481 ? -21.129 1.205 -3.414 1.00 93.69 481 ALA A C 1
ATOM 3717 O O . ALA A 1 481 ? -21.768 0.792 -2.448 1.00 93.69 481 ALA A O 1
ATOM 3718 N N . PRO A 1 482 ? -21.772 1.652 -4.509 1.00 95.75 482 PRO A N 1
ATOM 3719 C CA . PRO A 1 482 ? -23.228 1.633 -4.624 1.00 95.75 482 PRO A CA 1
ATOM 3720 C C . PRO A 1 482 ? -23.818 0.244 -4.352 1.00 95.75 482 PRO A C 1
ATOM 3722 O O . PRO A 1 482 ? -23.468 -0.736 -5.006 1.00 95.75 482 PRO A O 1
ATOM 3725 N N . GLY A 1 483 ? -24.761 0.164 -3.412 1.00 97.00 483 GLY A N 1
ATOM 3726 C CA . GLY A 1 483 ? -25.401 -1.091 -3.012 1.00 97.00 483 GLY A CA 1
ATOM 3727 C C . GLY A 1 483 ? -24.636 -1.909 -1.967 1.00 97.00 483 GLY A C 1
ATOM 3728 O O . GLY A 1 483 ? -25.214 -2.857 -1.433 1.00 97.00 483 GLY A O 1
ATOM 3729 N N . GLU A 1 484 ? -23.404 -1.525 -1.620 1.00 97.25 484 GLU A N 1
ATOM 3730 C CA . GLU A 1 484 ? -22.631 -2.139 -0.536 1.00 97.25 484 GLU A CA 1
ATOM 3731 C C . GLU A 1 484 ? -23.372 -1.961 0.792 1.00 97.25 484 GLU A C 1
ATOM 3733 O O . GLU A 1 484 ? -23.810 -0.859 1.145 1.00 97.25 484 GLU A O 1
ATOM 3738 N N . ARG A 1 485 ? -23.518 -3.053 1.549 1.00 97.88 485 ARG A N 1
ATOM 3739 C CA . ARG A 1 485 ? -24.007 -2.994 2.928 1.00 97.88 485 ARG A CA 1
ATOM 3740 C C . ARG A 1 485 ? -22.815 -2.834 3.857 1.00 97.88 485 ARG A C 1
ATOM 3742 O O . ARG A 1 485 ? -22.029 -3.763 4.004 1.00 97.88 485 ARG A O 1
ATOM 3749 N N . VAL A 1 486 ? -22.746 -1.705 4.551 1.00 98.19 486 VAL A N 1
ATOM 3750 C CA . VAL A 1 486 ? -21.725 -1.469 5.576 1.00 98.19 486 VAL A CA 1
ATOM 3751 C C . VAL A 1 486 ? -22.352 -1.619 6.952 1.00 98.19 486 VAL A C 1
ATOM 3753 O O . VAL A 1 486 ? -23.369 -0.984 7.231 1.00 98.19 486 VAL A O 1
ATOM 3756 N N . THR A 1 487 ? -21.735 -2.436 7.806 1.00 97.94 487 THR A N 1
ATOM 3757 C CA . THR A 1 487 ? -22.116 -2.615 9.214 1.00 97.94 487 THR A CA 1
ATOM 3758 C C . THR A 1 487 ? -21.041 -2.016 10.108 1.00 97.94 487 THR A C 1
ATOM 3760 O O . THR A 1 487 ? -19.879 -2.416 10.032 1.00 97.94 487 THR A O 1
ATOM 3763 N N . LEU A 1 488 ? -21.429 -1.069 10.962 1.00 98.44 488 LEU A N 1
ATOM 3764 C CA . LEU A 1 488 ? -20.556 -0.519 11.994 1.00 98.44 488 LEU A CA 1
ATOM 3765 C C . LEU A 1 488 ? -20.958 -1.047 13.364 1.00 98.44 488 LEU A C 1
ATOM 3767 O O . LEU A 1 488 ? -22.140 -1.224 13.657 1.00 98.44 488 LEU A O 1
ATOM 3771 N N . TYR A 1 489 ? -19.950 -1.229 14.207 1.00 98.19 489 TYR A N 1
ATOM 3772 C CA . TYR A 1 489 ? -20.100 -1.645 15.591 1.00 98.19 489 TYR A CA 1
ATOM 3773 C C . TYR A 1 489 ? -19.867 -0.467 16.532 1.00 98.19 489 TYR A C 1
ATOM 3775 O O . TYR A 1 489 ? -19.027 0.404 16.283 1.00 98.19 489 TYR A O 1
ATOM 3783 N N . PHE A 1 490 ? -20.598 -0.464 17.639 1.00 97.75 490 PHE A N 1
ATOM 3784 C CA . PHE A 1 490 ? -20.568 0.563 18.670 1.00 97.75 490 PHE A CA 1
ATOM 3785 C C . PHE A 1 490 ? -20.484 -0.108 20.037 1.00 97.75 490 PHE A C 1
ATOM 3787 O O . PHE A 1 490 ? -21.125 -1.132 20.252 1.00 97.75 490 PHE A O 1
ATOM 3794 N N . ALA A 1 491 ? -19.733 0.473 20.967 1.00 96.06 491 ALA A N 1
ATOM 3795 C CA . ALA A 1 491 ? -19.699 0.040 22.359 1.00 96.06 491 ALA A CA 1
ATOM 3796 C C . ALA A 1 491 ? -20.264 1.136 23.262 1.00 96.06 491 ALA A C 1
ATOM 3798 O O . ALA A 1 491 ? -19.849 2.291 23.182 1.00 96.06 491 ALA A O 1
ATOM 3799 N N . PHE A 1 492 ? -21.188 0.775 24.145 1.00 92.38 492 PHE A N 1
ATOM 3800 C CA . PHE A 1 492 ? -21.610 1.641 25.242 1.00 92.38 492 PHE A CA 1
ATOM 3801 C C . PHE A 1 492 ? -20.570 1.612 26.369 1.00 92.38 492 PHE A C 1
ATOM 3803 O O . PHE A 1 492 ? -19.820 0.647 26.501 1.00 92.38 492 PHE A O 1
ATOM 3810 N N . ALA A 1 493 ? -20.577 2.619 27.244 1.00 76.62 493 ALA A N 1
ATOM 3811 C CA . ALA A 1 493 ? -19.758 2.670 28.463 1.00 76.62 493 ALA A CA 1
ATOM 3812 C C . ALA A 1 493 ? -19.737 1.357 29.273 1.00 76.62 493 ALA A C 1
ATOM 3814 O O . ALA A 1 493 ? -18.699 0.948 29.785 1.00 76.62 493 ALA A O 1
ATOM 3815 N N . GLY A 1 494 ? -20.885 0.671 29.359 1.00 72.56 494 GLY A N 1
ATOM 3816 C CA . GLY A 1 494 ? -21.036 -0.627 30.029 1.00 72.56 494 GLY A CA 1
ATOM 3817 C C . GLY A 1 494 ? -20.500 -1.832 29.244 1.00 72.56 494 GLY A C 1
ATOM 3818 O O . GLY A 1 494 ? -20.775 -2.963 29.633 1.00 72.56 494 GLY A O 1
ATOM 3819 N N . LEU A 1 495 ? -19.779 -1.601 28.143 1.00 85.75 495 LEU A N 1
ATOM 3820 C CA . LEU A 1 495 ? -19.226 -2.592 27.212 1.00 85.75 495 LEU A CA 1
ATOM 3821 C C . LEU A 1 495 ? -20.271 -3.459 26.488 1.00 85.75 495 LEU A C 1
ATOM 3823 O O . LEU A 1 495 ? -19.924 -4.471 25.883 1.00 85.75 495 LEU A O 1
ATOM 3827 N N . GLU A 1 496 ? -21.544 -3.060 26.511 1.00 91.69 496 GLU A N 1
ATOM 3828 C CA . GLU A 1 496 ? -22.551 -3.615 25.605 1.00 91.69 496 GLU A CA 1
ATOM 3829 C C . GLU A 1 496 ? -22.225 -3.175 24.173 1.00 91.69 496 GLU A C 1
ATOM 3831 O O . GLU A 1 496 ? -21.926 -2.001 23.938 1.00 91.69 496 GLU A O 1
ATOM 3836 N N . VAL A 1 497 ? -22.291 -4.110 23.227 1.00 94.75 497 VAL A N 1
ATOM 3837 C CA . VAL A 1 497 ? -22.024 -3.852 21.809 1.00 94.75 497 VAL A CA 1
ATOM 3838 C C . VAL A 1 497 ? -23.338 -3.811 21.045 1.00 94.75 497 VAL A C 1
ATOM 3840 O O . VAL A 1 497 ? -24.182 -4.691 21.206 1.00 94.75 497 VAL A O 1
ATOM 3843 N N . ALA A 1 498 ? -23.489 -2.800 20.198 1.00 95.50 498 ALA A N 1
ATOM 3844 C CA . ALA A 1 498 ? -24.543 -2.718 19.198 1.00 95.50 498 ALA A CA 1
ATOM 3845 C C . ALA A 1 498 ? -23.930 -2.698 17.796 1.00 95.50 498 ALA A C 1
ATOM 3847 O O . ALA A 1 498 ? -22.801 -2.241 17.608 1.00 95.50 498 ALA A O 1
ATOM 3848 N N . GLU A 1 499 ? -24.689 -3.166 16.813 1.00 96.62 499 GLU A N 1
ATOM 3849 C CA . GLU A 1 499 ? -24.341 -3.065 15.400 1.00 96.62 499 GLU A CA 1
ATOM 3850 C C . GLU A 1 499 ? -25.476 -2.391 14.639 1.00 96.62 499 GLU A C 1
ATOM 3852 O O . GLU A 1 499 ? -26.649 -2.616 14.927 1.00 96.62 499 GLU A O 1
ATOM 3857 N N . GLU A 1 500 ? -25.117 -1.555 13.673 1.00 98.25 500 GLU A N 1
ATOM 3858 C CA . GLU A 1 500 ? -26.065 -0.896 12.781 1.00 98.25 500 GLU A CA 1
ATOM 3859 C C . GLU A 1 500 ? -25.504 -0.899 11.364 1.00 98.25 500 GLU A C 1
ATOM 3861 O O . GLU A 1 500 ? -24.288 -0.828 11.158 1.00 98.25 500 GLU A O 1
ATOM 3866 N N . SER A 1 501 ? -26.391 -0.948 10.371 1.00 98.31 501 SER A N 1
ATOM 3867 C CA . SER A 1 501 ? -25.985 -0.986 8.966 1.00 98.31 501 SER A CA 1
ATOM 3868 C C . SER A 1 501 ? -26.651 0.094 8.130 1.00 98.31 501 SER A C 1
ATOM 3870 O O . SER A 1 501 ? -27.792 0.486 8.372 1.00 98.31 501 SER A O 1
ATOM 3872 N N . CYS A 1 502 ? -25.982 0.487 7.051 1.00 98.31 502 CYS A N 1
ATOM 3873 C CA . CYS A 1 502 ? -26.603 1.203 5.943 1.00 98.31 502 CYS A CA 1
ATOM 3874 C C . CYS A 1 502 ? -26.266 0.541 4.605 1.00 98.31 502 CYS A C 1
ATOM 3876 O O . CYS A 1 502 ? -25.348 -0.272 4.509 1.00 98.31 502 CYS A O 1
ATOM 3878 N N . ILE A 1 503 ? -27.066 0.850 3.584 1.00 98.38 503 ILE A N 1
ATOM 3879 C CA . ILE A 1 503 ? -26.776 0.492 2.195 1.00 98.38 503 ILE A CA 1
ATOM 3880 C C . ILE A 1 503 ? -26.308 1.766 1.509 1.00 98.38 503 ILE A C 1
ATOM 3882 O O . ILE A 1 503 ? -27.011 2.778 1.553 1.00 98.38 503 ILE A O 1
ATOM 3886 N N . VAL A 1 504 ? -25.131 1.710 0.903 1.00 98.06 504 VAL A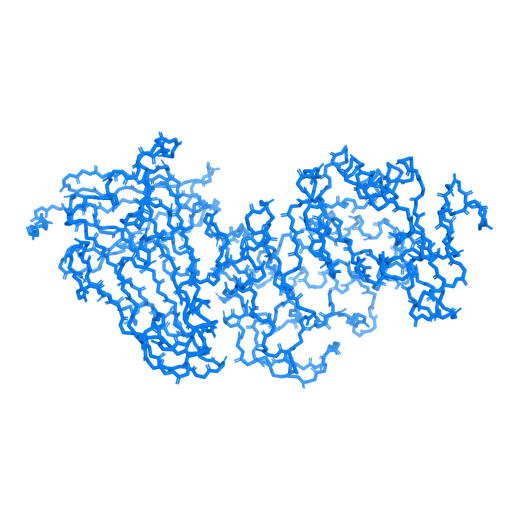 N 1
ATOM 3887 C CA . VAL A 1 504 ? -24.514 2.849 0.229 1.00 98.06 504 VAL A CA 1
ATOM 3888 C C . VAL A 1 504 ? -25.324 3.236 -1.010 1.00 98.06 504 VAL A C 1
ATOM 3890 O O . VAL A 1 504 ? -25.686 2.388 -1.832 1.00 98.06 504 VAL A O 1
ATOM 3893 N N . GLY A 1 505 ? -25.640 4.526 -1.124 1.00 97.00 505 GLY A N 1
ATOM 3894 C CA . GLY A 1 505 ? -26.408 5.087 -2.229 1.00 97.00 505 GLY A CA 1
ATOM 3895 C C . GLY A 1 505 ? -25.604 5.244 -3.521 1.00 97.00 505 GLY A C 1
ATOM 3896 O O . GLY A 1 505 ? -24.403 4.992 -3.587 1.00 97.00 505 GLY A O 1
ATOM 3897 N N . ALA A 1 506 ? -26.276 5.709 -4.577 1.00 96.25 506 ALA A N 1
ATOM 3898 C CA . ALA A 1 506 ? -25.630 6.029 -5.856 1.00 96.25 506 ALA A CA 1
ATOM 3899 C C . ALA A 1 506 ? -24.672 7.235 -5.770 1.00 96.25 506 ALA A C 1
ATOM 3901 O O . ALA A 1 506 ? -23.850 7.432 -6.658 1.00 96.25 506 ALA A O 1
ATOM 3902 N N . ASP A 1 507 ? -24.777 8.033 -4.708 1.00 96.12 507 ASP A N 1
ATOM 3903 C CA . ASP A 1 507 ? -23.867 9.121 -4.348 1.00 96.12 507 ASP A CA 1
ATOM 3904 C C . ASP A 1 507 ? -22.626 8.638 -3.570 1.00 96.12 507 ASP A C 1
ATOM 3906 O O . ASP A 1 507 ? -21.877 9.462 -3.053 1.00 96.12 507 ASP A O 1
ATOM 3910 N N . LEU A 1 508 ? -22.391 7.317 -3.522 1.00 96.62 508 LEU A N 1
ATOM 3911 C CA . LEU A 1 508 ? -21.242 6.656 -2.886 1.00 96.62 508 LEU A CA 1
ATOM 3912 C C . LEU A 1 508 ? -21.187 6.800 -1.363 1.00 96.62 508 LEU A C 1
ATOM 3914 O O . LEU A 1 508 ? -20.151 6.535 -0.757 1.00 96.62 508 LEU A O 1
ATOM 3918 N N . GLN A 1 509 ? -22.294 7.185 -0.728 1.00 97.25 509 GLN A N 1
ATOM 3919 C CA . GLN A 1 509 ? -22.350 7.386 0.716 1.00 97.25 509 GLN A CA 1
ATOM 3920 C C . GLN A 1 509 ? -23.644 6.858 1.347 1.00 97.25 509 GLN A C 1
ATOM 3922 O O . GLN A 1 509 ? -24.669 6.676 0.690 1.00 97.25 509 GLN A O 1
ATOM 3927 N N . CYS A 1 510 ? -23.598 6.598 2.651 1.00 98.31 510 CYS A N 1
ATOM 3928 C CA . CYS A 1 510 ? -24.771 6.406 3.497 1.00 98.31 510 CYS A CA 1
ATOM 3929 C C . CYS A 1 510 ? -24.478 6.828 4.941 1.00 98.31 510 CYS A C 1
ATOM 3931 O O . CYS A 1 510 ? -23.334 7.089 5.307 1.00 98.31 510 CYS A O 1
ATOM 3933 N N . ILE A 1 511 ? -25.521 6.935 5.768 1.00 98.62 511 ILE A N 1
ATOM 3934 C CA . ILE A 1 511 ? -25.376 7.264 7.189 1.00 98.62 511 ILE A CA 1
ATOM 3935 C C . ILE A 1 511 ? -25.782 6.049 8.015 1.00 98.62 511 ILE A C 1
ATOM 3937 O O . ILE A 1 511 ? -26.938 5.626 7.965 1.00 98.62 511 ILE A O 1
ATOM 3941 N N . VAL A 1 512 ? -24.849 5.524 8.808 1.00 98.62 512 VAL A N 1
ATOM 3942 C CA . VAL A 1 512 ? -25.167 4.556 9.866 1.00 98.62 512 VAL A CA 1
ATOM 3943 C C . VAL A 1 512 ? -25.604 5.334 11.097 1.00 98.62 512 VAL A C 1
ATOM 3945 O O . VAL A 1 512 ? -24.911 6.259 11.519 1.00 98.62 512 VAL A O 1
ATOM 3948 N N . THR A 1 513 ? -26.762 4.989 11.656 1.00 98.12 513 THR A N 1
ATOM 3949 C CA . THR A 1 513 ? -27.337 5.687 12.811 1.00 98.12 513 THR A CA 1
ATOM 3950 C C . THR A 1 513 ? -27.612 4.699 13.931 1.00 98.12 513 THR A C 1
ATOM 3952 O O . THR A 1 513 ? -28.499 3.865 13.796 1.00 98.12 513 THR A O 1
ATOM 3955 N N . LEU A 1 514 ? -26.911 4.853 15.051 1.00 97.31 514 LEU A N 1
ATOM 3956 C CA . LEU A 1 514 ? -27.273 4.228 16.316 1.00 97.31 514 LEU A CA 1
ATOM 3957 C C . LEU A 1 514 ? -28.178 5.190 17.088 1.00 97.31 514 LEU A C 1
ATOM 3959 O O . LEU A 1 514 ? -27.780 6.319 17.372 1.00 97.31 514 LEU A O 1
ATOM 3963 N N . SER A 1 515 ? -29.387 4.751 17.432 1.00 93.62 515 SER A N 1
ATOM 3964 C CA . SER A 1 515 ? -30.327 5.502 18.277 1.00 93.62 515 SER A CA 1
ATOM 3965 C C . SER A 1 515 ? -30.654 4.709 19.534 1.00 93.62 515 SER A C 1
ATOM 3967 O O . SER A 1 515 ? -30.924 3.512 19.460 1.00 93.62 515 SER A O 1
ATOM 3969 N N . TYR A 1 516 ? -30.653 5.368 20.691 1.00 87.12 516 TYR A N 1
ATOM 3970 C CA . TYR A 1 516 ? -30.935 4.723 21.970 1.00 87.12 516 TYR A CA 1
ATOM 3971 C C . TYR A 1 516 ? -31.778 5.632 22.873 1.00 87.12 516 TYR A C 1
ATOM 3973 O O . TYR A 1 516 ? -31.385 6.733 23.251 1.00 87.12 516 TYR A O 1
ATOM 3981 N N . GLU A 1 517 ? -32.965 5.152 23.250 1.00 70.31 517 GLU A N 1
ATOM 3982 C CA . GLU A 1 517 ? -33.839 5.831 24.209 1.00 70.31 517 GLU A CA 1
ATOM 3983 C C . GLU A 1 517 ? -33.516 5.378 25.640 1.00 70.31 517 GLU A C 1
ATOM 3985 O O . GLU A 1 517 ? -33.496 4.185 25.941 1.00 70.31 517 GLU A O 1
ATOM 3990 N N . GLY A 1 518 ? -33.270 6.323 26.553 1.00 57.75 518 GLY A N 1
ATOM 3991 C CA . GLY A 1 518 ? -33.213 6.048 27.997 1.00 57.75 518 GLY A CA 1
ATOM 3992 C C . GLY A 1 518 ? -32.002 5.246 28.497 1.00 57.75 518 GLY A C 1
ATOM 3993 O O . GLY A 1 518 ? -31.916 4.981 29.694 1.00 57.75 518 GLY A O 1
ATOM 3994 N N . ARG A 1 519 ? -31.046 4.900 27.627 1.00 52.12 519 ARG A N 1
ATOM 3995 C CA . ARG A 1 519 ? -29.751 4.295 27.985 1.00 52.12 519 ARG A CA 1
ATOM 3996 C C . ARG A 1 519 ? -28.651 5.351 28.082 1.00 52.12 519 ARG A C 1
ATOM 3998 O O . ARG A 1 519 ? -27.623 5.226 27.431 1.00 52.12 519 ARG A O 1
ATOM 4005 N N . GLY A 1 520 ? -28.879 6.422 28.839 1.00 44.94 520 GLY A N 1
ATOM 4006 C CA . GLY A 1 520 ? -27.804 7.372 29.126 1.00 44.94 520 GLY A CA 1
ATOM 4007 C C . GLY A 1 520 ? -26.700 6.649 29.903 1.00 44.94 520 GLY A C 1
ATOM 4008 O O . GLY A 1 520 ? -26.980 6.212 31.023 1.00 44.94 520 GLY A O 1
ATOM 4009 N N . PRO A 1 521 ? -25.484 6.471 29.362 1.00 42.94 521 PRO A N 1
ATOM 4010 C CA . PRO A 1 521 ? -24.412 5.852 30.112 1.00 42.94 521 PRO A CA 1
ATOM 4011 C C . PRO A 1 521 ? -23.809 6.943 30.995 1.00 42.94 521 PRO A C 1
ATOM 4013 O O . PRO A 1 521 ? -23.142 7.855 30.518 1.00 42.94 521 PRO A O 1
ATOM 4016 N N . VAL A 1 522 ? -24.109 6.881 32.290 1.00 43.91 522 VAL A N 1
ATOM 4017 C CA . VAL A 1 522 ? -23.359 7.623 33.304 1.00 43.91 522 VAL A CA 1
ATOM 4018 C C . VAL A 1 522 ? -22.040 6.878 33.503 1.00 43.91 522 VAL A C 1
ATOM 4020 O O . VAL A 1 522 ? -22.070 5.694 33.848 1.00 43.91 522 VAL A O 1
ATOM 4023 N N . PHE A 1 523 ? -20.919 7.559 33.267 1.00 46.09 523 PHE A N 1
ATOM 4024 C CA . PHE A 1 523 ? -19.641 7.235 33.904 1.00 46.09 523 PHE A CA 1
ATOM 4025 C C . PHE A 1 523 ? -19.566 7.928 35.264 1.00 46.09 523 PHE A C 1
ATOM 4027 O O . PHE A 1 523 ? -19.987 9.107 35.344 1.00 46.09 523 PHE A O 1
#

Sequence (523 aa):
DNGAYYYYHPENGKNYLDTLLDVYHYSKAQGIPYRSVLLDSWFYYEDPKNQSVTLWEAREDVFPGGNEGIHDLGEQTGWAITAHNRYWSNRTAYDTLSGGSFEFVHDVSSPCDPSAAYSLPASQSFWDFLFKQATTEWGLSTYEQDWLWPQFLGMTKLLTDAELGRTWLLQMGAAASASGVNIQYCMALSRHALQSVEIPAVTQIRASNDYGPTDRSWQWRIGRSSIFANAIGLAPSKDGIYTTKRQPGGAEGDFVETRPELELLVATMSTGPVQIADGIGYSNQSLILRSCTEEGLLLKPSKAMTAMDFSLVAEAFGETAKPDFPNRSEIWGTYSEVGGEHWWFHVLAADLQEATFLRLSDVVGMAGIIGSGGGRDDDASFGSGASLRAEGATFVAYSLGGAGFDVDSLRLVPLSVGDPSAGLALNSSGMLGFELWHFALVLENGVSVLGELSKFVPSSPQRLQQVWYDASSVRVLVVGAPGERVTLYFAFAGLEVAEESCIVGADLQCIVTLSYEGRGPVF